Protein 5ERM (pdb70)

Nearest PDB structures (foldseek):
  5erm-assembly1_A  TM=1.003E+00  e=1.563E-47  Diaporthe amygdali
  5er8-assembly1_A  TM=1.000E+00  e=2.643E-43  Diaporthe amygdali
  5erm-assembly2_B  TM=9.893E-01  e=1.003E-43  Diaporthe amygdali
  5er8-assembly2_B  TM=9.940E-01  e=2.226E-42  Diaporthe amygdali
  7vta-assembly1_A  TM=9.398E-01  e=5.104E-20  Talaromyces verruculosus

B-factor: mean 59.42, std 21.44, range [20.0, 201.39]

CATH classification: 1.10.600.10

Radius of gyration: 28.77 Å; Cα contacts (8 Å, |Δi|>4): 865; chains: 2; bounding box: 66×87×67 Å

Solvent-accessible surface area: 29487 Å² total; per-residue (Å²): 178,65,94,16,6,107,72,23,92,87,97,70,32,182,27,90,30,3,5,104,72,16,73,0,31,55,4,96,9,35,51,9,0,5,9,4,0,2,127,0,4,62,21,25,83,149,91,72,19,133,18,63,66,39,99,0,0,0,1,33,81,4,2,28,0,0,0,1,8,6,31,1,42,2,72,26,0,40,15,5,0,28,6,4,0,37,34,33,11,98,55,64,89,110,82,100,155,94,219,83,32,44,104,22,71,115,89,4,64,84,62,12,62,90,4,0,125,87,3,45,147,15,28,23,145,70,102,123,75,54,112,117,141,107,32,68,84,20,73,129,2,32,77,77,26,31,102,66,50,3,13,36,29,16,21,0,2,4,10,1,0,33,22,11,96,21,50,126,138,3,59,137,70,1,68,125,25,1,36,28,0,11,20,0,12,2,5,0,22,1,6,29,0,14,56,70,36,96,77,33,10,99,156,111,64,100,113,24,18,46,0,0,0,25,0,0,43,73,76,95,171,42,89,57,113,18,0,36,133,45,0,79,125,34,0,62,74,32,4,49,87,0,43,123,33,14,116,83,21,112,129,59,133,90,16,20,114,24,0,49,92,2,2,41,19,4,23,20,7,0,0,0,9,0,3,3,1,38,47,0,0,13,26,43,89,135,44,74,29,52,137,39,2,31,55,8,25,152,100,13,54,166,81,66,21,5,94,74,25,110,86,101,72,31,181,30,89,23,3,4,116,72,18,80,1,25,56,5,86,8,32,49,12,0,8,7,3,0,2,128,2,5,68,20,42,74,143,58,19,28,124,15,30,67,10,41,0,0,0,2,42,87,5,2,27,0,0,0,2,5,7,31,0,39,2,70,25,0,42,7,1,0,28,6,6,0,34,32,30,9,72,57,21,85,89,67,108,10,55,7,86,93,192,135,168,179,49,44,96,92,196,70,25,56,112,28,62,107,99,0,54,80,58,13,68,84,4,0,121,62,1,55,132,14,29,35,137,60,85,113,61,46,91,45,195,158,41,112,34,66,75,13,81,126,1,29,80,49,24,28,60,59,47,2,8,38,29,10,27,0,2,2,4,0,0,34,20,13,94,18,45,120,148,5,71,95,77,2,102,111,24,3,26,28,0,14,22,0,10,4,4,0,21,0,8,30,1,16,56,31,30,92,67,9,8,97,150,85,65,99,108,16,18,57,0,0,0,23,2,1,45,64,73,93,158,37,86,56,114,22,0,33,115,51,0,65,135,40,0,73,76,45,4,52,94,0,44,120,36,18,96,60,10,121,124,54,168,85,19,31,116,32,0,64,91,0,3,59,13,1,26,20,6,0,0,0,10,0,1,4,1,44,42,0,1,12,27,35,113,129,35,78,13,49,162,53,3,32,92,11,30,152,145,15,45

InterPro domains:
  IPR000092 Polyprenyl synthetase-like [PF00348] (420-652)
  IPR008949 Isoprenoid synthase domain superfamily [G3DSA:1.10.600.10] (2-344)
  IPR008949 Isoprenoid synthase domain superfamily [G3DSA:1.10.600.10] (413-719)
  IPR008949 Isoprenoid synthase domain superfamily [SSF48576] (10-374)
  IPR008949 Isoprenoid synthase domain superfamily [SSF48576] (415-717)
  IPR033749 Polyprenyl synthetase, conserved site [PS00444] (597-609)
  IPR033749 Polyprenyl synthetase, conserved site [PS00723] (471-485)

Structure (mmCIF, N/CA/C/O backbone):
data_5ERM
#
_entry.id   5ERM
#
_cell.length_a   143.295
_cell.length_b   143.295
_cell.length_c   118.261
_cell.angle_alpha   90.00
_cell.angle_beta   90.00
_cell.angle_gamma   120.00
#
_symmetry.space_group_name_H-M   'P 32 2 1'
#
loop_
_entity.id
_entity.type
_entity.pdbx_description
1 polymer 'Fusicoccadiene synthase'
2 non-polymer PAMIDRONATE
3 non-polymer 'CHLORIDE ION'
4 non-polymer 'MAGNESIUM ION'
5 water water
#
loop_
_atom_site.group_PDB
_atom_site.id
_atom_site.type_symbol
_atom_site.label_atom_id
_atom_site.label_alt_id
_atom_site.label_comp_id
_atom_site.label_asym_id
_atom_site.label_entity_id
_atom_site.label_seq_id
_atom_site.pdbx_PDB_ins_code
_atom_site.Cartn_x
_atom_site.Cartn_y
_atom_site.Cartn_z
_atom_site.occupancy
_atom_site.B_iso_or_equiv
_atom_site.auth_seq_id
_atom_site.auth_comp_id
_atom_site.auth_asym_id
_atom_site.auth_atom_id
_atom_site.pdbx_PDB_model_num
ATOM 1 N N . GLU A 1 21 ? -61.003 -6.391 -20.227 1.00 62.74 2 GLU A N 1
ATOM 2 C CA . GLU A 1 21 ? -59.770 -5.666 -19.948 1.00 64.04 2 GLU A CA 1
ATOM 3 C C . GLU A 1 21 ? -59.641 -5.365 -18.458 1.00 64.34 2 GLU A C 1
ATOM 4 O O . GLU A 1 21 ? -58.618 -5.661 -17.841 1.00 58.04 2 GLU A O 1
ATOM 10 N N . PHE A 1 22 ? -60.685 -4.773 -17.887 1.00 63.48 3 PHE A N 1
ATOM 11 C CA . PHE A 1 22 ? -60.718 -4.489 -16.457 1.00 56.96 3 PHE A CA 1
ATOM 12 C C . PHE A 1 22 ? -61.636 -5.477 -15.745 1.00 60.35 3 PHE A C 1
ATOM 13 O O . PHE A 1 22 ? -62.833 -5.530 -16.021 1.00 52.99 3 PHE A O 1
ATOM 21 N N . LYS A 1 23 ? -61.074 -6.258 -14.827 1.00 53.45 4 LYS A N 1
ATOM 22 C CA . LYS A 1 23 ? -61.842 -7.288 -14.137 1.00 57.27 4 LYS A CA 1
ATOM 23 C C . LYS A 1 23 ? -61.576 -7.311 -12.635 1.00 59.39 4 LYS A C 1
ATOM 24 O O . LYS A 1 23 ? -61.954 -8.259 -11.947 1.00 56.82 4 LYS A O 1
ATOM 30 N N . TYR A 1 24 ? -60.931 -6.265 -12.130 1.00 56.86 5 TYR A N 1
ATOM 31 C CA . TYR A 1 24 ? -60.568 -6.206 -10.719 1.00 50.57 5 TYR A CA 1
ATOM 32 C C . TYR A 1 24 ? -60.983 -4.892 -10.061 1.00 50.88 5 TYR A C 1
ATOM 33 O O . TYR A 1 24 ? -60.749 -4.690 -8.869 1.00 48.75 5 TYR A O 1
ATOM 42 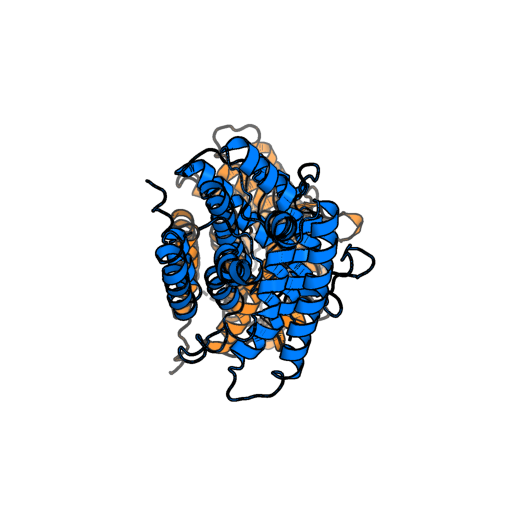N N . SER A 1 25 ? -61.598 -4.001 -10.832 1.00 50.74 6 SER A N 1
ATOM 43 C CA . SER A 1 25 ? -61.979 -2.695 -10.305 1.00 45.05 6 SER A CA 1
ATOM 44 C C . SER A 1 25 ? -63.235 -2.130 -10.960 1.00 56.13 6 SER A C 1
ATOM 45 O O . SER A 1 25 ? -63.712 -2.645 -11.972 1.00 66.42 6 SER A O 1
ATOM 48 N N . GLU A 1 26 ? -63.761 -1.063 -10.368 1.00 52.00 7 GLU A N 1
ATOM 49 C CA . GLU A 1 26 ? -64.932 -0.375 -10.896 1.00 49.20 7 GLU A CA 1
ATOM 50 C C . GLU A 1 26 ? -64.641 1.109 -11.075 1.00 52.33 7 GLU A C 1
ATOM 51 O O . GLU A 1 26 ? -63.758 1.660 -10.417 1.00 46.14 7 GLU A O 1
ATOM 57 N N . VAL A 1 27 ? -65.386 1.754 -11.966 1.00 48.65 8 VAL A N 1
ATOM 58 C CA . VAL A 1 27 ? -65.248 3.188 -12.181 1.00 46.07 8 VAL A CA 1
ATOM 59 C C . VAL A 1 27 ? -65.987 3.962 -11.095 1.00 56.44 8 VAL A C 1
ATOM 60 O O . VAL A 1 27 ? -67.160 3.703 -10.825 1.00 60.71 8 VAL A O 1
ATOM 64 N N . VAL A 1 28 ? -65.295 4.907 -10.467 1.00 54.93 9 VAL A N 1
ATOM 65 C CA . VAL A 1 28 ? -65.907 5.735 -9.434 1.00 52.30 9 VAL A CA 1
ATOM 66 C C . VAL A 1 28 ? -66.670 6.894 -10.071 1.00 54.58 9 VAL A C 1
ATOM 67 O O . VAL A 1 28 ? -66.170 7.548 -10.985 1.00 56.44 9 VAL A O 1
ATOM 71 N N . GLU A 1 29 ? -67.884 7.134 -9.583 1.00 50.72 10 GLU A N 1
ATOM 72 C CA . GLU A 1 29 ? -68.758 8.174 -10.122 1.00 56.20 10 GLU A CA 1
ATOM 73 C C . GLU A 1 29 ? -68.169 9.573 -9.941 1.00 56.98 10 GLU A C 1
ATOM 74 O O . GLU A 1 29 ? -67.894 9.996 -8.817 1.00 66.93 10 GLU A O 1
ATOM 80 N N . PRO A 1 30 ? -67.970 10.291 -11.061 1.00 53.56 11 PRO A N 1
ATOM 81 C CA . PRO A 1 30 ? -67.400 11.643 -11.118 1.00 53.35 11 PRO A CA 1
ATOM 82 C C . PRO A 1 30 ? -68.077 12.669 -10.206 1.00 54.48 11 PRO A C 1
ATOM 83 O O . PRO A 1 30 ? -67.443 13.660 -9.843 1.00 61.25 11 PRO A O 1
ATOM 87 N N . SER A 1 31 ? -69.335 12.442 -9.843 1.00 49.81 12 SER A N 1
ATOM 88 C CA . SER A 1 31 ? -70.057 13.398 -9.008 1.00 52.80 12 SER A CA 1
ATOM 89 C C . SER A 1 31 ? -69.865 13.119 -7.519 1.00 51.35 12 SER A C 1
ATOM 90 O O . SER A 1 31 ? -70.528 13.728 -6.678 1.00 61.31 12 SER A O 1
ATOM 93 N N . THR A 1 32 ? -68.956 12.203 -7.194 1.00 52.97 13 THR A N 1
ATOM 94 C CA . THR A 1 32 ? -68.721 11.828 -5.803 1.00 47.85 13 THR A CA 1
ATOM 95 C C . THR A 1 32 ? -67.331 12.225 -5.312 1.00 51.34 13 THR A C 1
ATOM 96 O O . THR A 1 32 ? -67.045 12.146 -4.118 1.00 53.23 13 THR A O 1
ATOM 100 N N . TYR A 1 33 ? -66.465 12.645 -6.230 1.00 53.49 14 TYR A N 1
ATOM 101 C CA . TYR A 1 33 ? -65.104 13.022 -5.861 1.00 54.74 14 TYR A CA 1
ATOM 102 C C . TYR A 1 33 ? -64.664 14.339 -6.486 1.00 53.91 14 TYR A C 1
ATOM 103 O O . TYR A 1 33 ? -65.242 14.800 -7.469 1.00 53.84 14 TYR A O 1
ATOM 112 N N . TYR A 1 34 ? -63.631 14.939 -5.903 1.00 54.55 15 TYR A N 1
ATOM 113 C CA . TYR A 1 34 ? -63.047 16.162 -6.438 1.00 40.75 15 TYR A CA 1
ATOM 114 C C . TYR A 1 34 ? -61.825 15.851 -7.296 1.00 42.37 15 TYR A C 1
ATOM 115 O O . TYR A 1 34 ? -61.001 15.009 -6.939 1.00 44.03 15 TYR A O 1
ATOM 124 N N . THR A 1 35 ? -61.721 16.533 -8.431 1.00 51.42 16 THR A N 1
ATOM 125 C CA . THR A 1 35 ? -60.600 16.352 -9.346 1.00 42.52 16 THR A CA 1
ATOM 126 C C . THR A 1 35 ? -59.772 17.634 -9.420 1.00 44.11 16 THR A C 1
ATOM 127 O O . THR A 1 35 ? -58.551 17.594 -9.598 1.00 47.69 16 THR A O 1
ATOM 131 N N . GLU A 1 36 ? -60.453 18.767 -9.254 1.00 42.59 17 GLU A N 1
ATOM 132 C CA . GLU A 1 36 ? -59.858 20.095 -9.405 1.00 40.69 17 GLU A CA 1
ATOM 133 C C . GLU A 1 36 ? -59.326 20.301 -10.823 1.00 40.38 17 GLU A C 1
ATOM 134 O O . GLU A 1 36 ? -58.483 21.168 -11.061 1.00 49.69 17 GLU A O 1
ATOM 140 N N . GLY A 1 37 ? -59.827 19.501 -11.760 1.00 36.08 18 GLY A N 1
ATOM 141 C CA . GLY A 1 37 ? -59.427 19.597 -13.153 1.00 42.49 18 GLY A CA 1
ATOM 142 C C . GLY A 1 37 ? -57.992 19.174 -13.407 1.00 43.25 18 GLY A C 1
ATOM 143 O O . GLY A 1 37 ? -57.364 19.627 -14.365 1.00 52.36 18 GLY A O 1
ATOM 144 N N . LEU A 1 38 ? -57.471 18.295 -12.556 1.00 40.86 19 LEU A N 1
ATOM 145 C CA . LEU A 1 38 ? -56.070 17.891 -12.648 1.00 40.66 19 LEU A CA 1
ATOM 146 C C . LEU A 1 38 ? -55.886 16.466 -13.172 1.00 45.19 19 LEU A C 1
ATOM 147 O O . LEU A 1 38 ? -54.803 15.892 -13.053 1.00 44.77 19 LEU A O 1
ATOM 152 N N . CYS A 1 39 ? -56.944 15.902 -13.746 1.00 52.81 20 CYS A N 1
ATOM 153 C CA . CYS A 1 39 ? -56.847 14.620 -14.441 1.00 46.90 20 CYS A CA 1
ATOM 154 C C . CYS A 1 39 ? -57.989 14.471 -15.445 1.00 50.56 20 CYS A C 1
ATOM 155 O O . CYS A 1 39 ? -58.758 13.511 -15.398 1.00 58.77 20 CYS A O 1
ATOM 158 N N . GLU A 1 40 ? -58.081 15.431 -16.360 1.00 47.50 21 GLU A N 1
ATOM 159 C CA . GLU A 1 40 ? -59.140 15.453 -17.365 1.00 42.90 21 GLU A CA 1
ATOM 160 C C . GLU A 1 40 ? -58.986 14.332 -18.388 1.00 43.70 21 GLU A C 1
ATOM 161 O O . GLU A 1 40 ? -57.907 14.128 -18.944 1.00 51.54 21 GLU A O 1
ATOM 167 N N . GLY A 1 41 ? -60.075 13.611 -18.633 1.00 43.30 22 GLY A N 1
ATOM 168 C CA . GLY A 1 41 ? -60.085 12.554 -19.627 1.00 47.23 22 GLY A CA 1
ATOM 169 C C . GLY A 1 41 ? -59.717 11.191 -19.073 1.00 57.34 22 GLY A C 1
ATOM 170 O O . GLY A 1 41 ? -59.585 10.225 -19.824 1.00 58.18 22 GLY A O 1
ATOM 171 N N . ILE A 1 42 ? -59.552 11.109 -17.757 1.00 49.68 23 ILE A N 1
ATOM 172 C CA . ILE A 1 42 ? -59.182 9.852 -17.114 1.00 42.68 23 ILE A CA 1
ATOM 173 C C . ILE A 1 42 ? -60.214 9.422 -16.078 1.00 50.11 23 ILE A C 1
ATOM 174 O O . ILE A 1 42 ? -60.601 10.204 -15.210 1.00 46.94 23 ILE A O 1
ATOM 179 N N . ASP A 1 43 ? -60.655 8.172 -16.174 1.00 53.33 24 ASP A N 1
ATOM 180 C CA . ASP A 1 43 ? -61.573 7.613 -15.192 1.00 50.88 24 ASP A CA 1
ATOM 181 C C . ASP A 1 43 ? -60.875 7.401 -13.857 1.00 49.24 24 ASP A C 1
ATOM 182 O O . ASP A 1 43 ? -59.678 7.123 -13.808 1.00 49.12 24 ASP A O 1
ATOM 187 N N . VAL A 1 44 ? -61.625 7.543 -12.771 1.00 50.02 25 VAL A N 1
ATOM 188 C C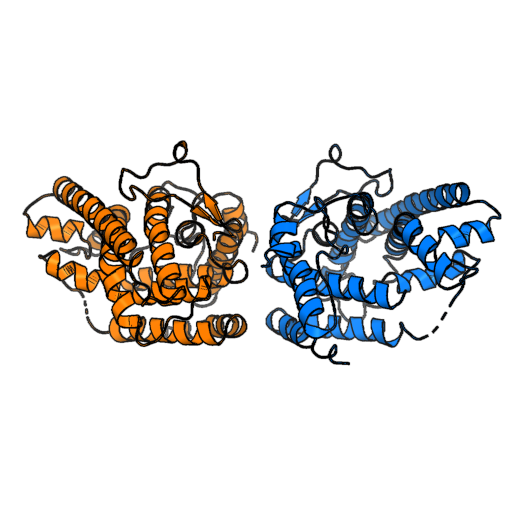A . VAL A 1 44 ? -61.113 7.187 -11.456 1.00 41.44 25 VAL A CA 1
ATOM 189 C C . VAL A 1 44 ? -61.605 5.791 -11.105 1.00 40.32 25 VAL A C 1
ATOM 190 O O . VAL A 1 44 ? -62.796 5.581 -10.875 1.00 49.00 25 VAL A O 1
ATOM 194 N N . ARG A 1 45 ? -60.685 4.834 -11.091 1.00 41.88 26 ARG A N 1
ATOM 195 C CA . ARG A 1 45 ? -61.034 3.450 -10.802 1.00 43.31 26 ARG A CA 1
ATOM 196 C C . ARG A 1 45 ? -60.512 3.019 -9.438 1.00 50.40 26 ARG A C 1
ATOM 197 O O . ARG A 1 45 ? -59.393 3.354 -9.049 1.00 48.66 26 ARG A O 1
ATOM 205 N N . LYS A 1 46 ? -61.343 2.273 -8.718 1.00 50.79 27 LYS A N 1
ATOM 206 C CA . LYS A 1 46 ? -61.019 1.824 -7.371 1.00 43.08 27 LYS A CA 1
ATOM 207 C C . LYS A 1 46 ? -61.044 0.302 -7.293 1.00 52.10 27 LYS A C 1
ATOM 208 O O . LYS A 1 46 ? -61.970 -0.336 -7.797 1.00 50.92 27 LYS A O 1
ATOM 214 N N . SER A 1 47 ? -60.019 -0.271 -6.667 1.00 51.28 28 SER A N 1
ATOM 215 C CA . SER A 1 47 ? -59.907 -1.720 -6.527 1.00 47.30 28 SER A CA 1
ATOM 216 C C . SER A 1 47 ? -61.114 -2.305 -5.802 1.00 49.26 28 SER A C 1
ATOM 217 O O . SER A 1 47 ? -61.609 -1.728 -4.833 1.00 44.60 28 SER A O 1
ATOM 220 N N . LYS A 1 48 ? -61.581 -3.454 -6.277 1.00 54.49 29 LYS A N 1
ATOM 221 C CA . LYS A 1 48 ? -62.761 -4.098 -5.712 1.00 52.98 29 LYS A CA 1
ATOM 222 C C . LYS A 1 48 ? -62.426 -4.807 -4.401 1.00 48.04 29 LYS A C 1
ATOM 223 O O . LYS A 1 48 ? -63.309 -5.338 -3.723 1.00 51.24 29 LYS A O 1
ATOM 229 N N . PHE A 1 49 ? -61.145 -4.802 -4.047 1.00 45.28 30 PHE A N 1
ATOM 230 C CA . PHE A 1 49 ? -60.672 -5.476 -2.844 1.00 39.97 30 PHE A CA 1
ATOM 231 C C . PHE A 1 49 ? -59.843 -4.525 -1.984 1.00 43.77 30 PHE A C 1
ATOM 232 O O . PHE A 1 49 ? -58.752 -4.874 -1.533 1.00 51.68 30 PHE A O 1
ATOM 240 N N . THR A 1 50 ? -60.372 -3.326 -1.750 1.00 43.76 31 THR A N 1
ATOM 241 C CA . THR A 1 50 ? -59.631 -2.271 -1.063 1.00 45.45 31 THR A CA 1
ATOM 242 C C . THR A 1 50 ? -59.296 -2.613 0.391 1.00 40.58 31 THR A C 1
ATOM 243 O O . THR A 1 50 ? -58.415 -1.998 0.992 1.00 43.28 31 THR A O 1
ATOM 247 N N . THR A 1 51 ? -59.995 -3.596 0.951 1.00 41.15 32 THR A N 1
ATOM 248 C CA . THR A 1 51 ? -59.756 -4.004 2.330 1.00 45.55 32 THR A CA 1
ATOM 249 C C . THR A 1 51 ? -58.476 -4.826 2.448 1.00 44.68 32 THR A C 1
ATOM 250 O O . THR A 1 51 ? -57.992 -5.078 3.552 1.00 44.57 32 THR A O 1
ATOM 254 N N . LEU A 1 52 ? -57.931 -5.244 1.310 1.00 47.24 33 LEU A N 1
ATOM 255 C CA . LEU A 1 52 ? -56.681 -5.993 1.300 1.00 35.60 33 LEU A CA 1
ATOM 256 C C . LEU A 1 52 ? -55.486 -5.053 1.430 1.00 42.78 33 LEU A C 1
ATOM 257 O O . LEU A 1 52 ? -54.455 -5.424 1.993 1.00 44.00 33 LEU A O 1
ATOM 262 N N . GLU A 1 53 ? -55.626 -3.837 0.909 1.00 45.56 34 GLU A N 1
ATOM 263 C CA . GLU A 1 53 ? -54.583 -2.829 1.066 1.00 48.68 34 GLU A CA 1
ATOM 264 C C . GLU A 1 53 ? -54.441 -2.443 2.531 1.00 54.14 34 GLU A C 1
ATOM 265 O O . GLU A 1 53 ? -53.333 -2.229 3.020 1.00 55.13 34 GLU A O 1
ATOM 271 N N . ASP A 1 54 ? -55.571 -2.372 3.226 1.00 46.79 35 ASP A N 1
ATOM 272 C CA . ASP A 1 54 ? -55.592 -2.008 4.636 1.00 45.38 35 ASP A CA 1
ATOM 273 C C . ASP A 1 54 ? -54.752 -2.963 5.479 1.00 43.66 35 ASP A C 1
ATOM 274 O O . ASP A 1 54 ? -53.837 -2.536 6.182 1.00 51.17 35 ASP A O 1
ATOM 279 N N . ARG A 1 55 ? -55.062 -4.251 5.396 1.00 39.17 36 ARG A N 1
ATOM 280 C CA . ARG A 1 55 ? -54.373 -5.255 6.195 1.00 44.86 36 ARG A CA 1
ATOM 281 C C . ARG A 1 55 ? -52.889 -5.307 5.855 1.00 40.50 36 ARG A C 1
ATOM 282 O O . ARG A 1 55 ? -52.045 -5.449 6.739 1.00 51.42 36 ARG A O 1
ATOM 290 N N . GLY A 1 56 ? -52.575 -5.191 4.570 1.00 43.12 37 GLY A N 1
ATOM 291 C CA . GLY A 1 56 ? -51.196 -5.216 4.121 1.00 38.93 37 GLY A CA 1
ATOM 292 C C . GLY A 1 56 ? -50.432 -4.005 4.619 1.00 39.36 37 GLY A C 1
ATOM 293 O O . GLY A 1 56 ? -49.254 -4.097 4.967 1.00 45.46 37 GLY A O 1
ATOM 294 N N . ALA A 1 57 ? -51.114 -2.865 4.661 1.00 50.26 38 ALA A N 1
ATOM 295 C CA . ALA A 1 57 ? -50.503 -1.614 5.099 1.00 44.68 38 ALA A CA 1
ATOM 296 C C . ALA A 1 57 ? -50.332 -1.576 6.612 1.00 45.87 38 ALA A C 1
ATOM 297 O O . ALA A 1 57 ? -49.292 -1.159 7.120 1.00 53.63 38 ALA A O 1
ATOM 299 N N . ILE A 1 58 ? -51.363 -2.012 7.327 1.00 44.88 39 ILE A N 1
ATOM 300 C CA . ILE A 1 58 ? -51.363 -1.977 8.783 1.00 33.89 39 ILE A CA 1
ATOM 301 C C . ILE A 1 58 ? -50.354 -2.970 9.365 1.00 40.58 39 ILE A C 1
ATOM 302 O O . ILE A 1 58 ? -49.726 -2.698 10.388 1.00 50.79 39 ILE A O 1
ATOM 307 N N . ARG A 1 59 ? -50.177 -4.111 8.702 1.00 41.78 40 ARG A N 1
ATOM 308 C CA . ARG A 1 59 ? -49.207 -5.099 9.167 1.00 42.65 40 ARG A CA 1
ATOM 309 C C . ARG A 1 59 ? -47.787 -4.552 9.048 1.00 45.57 40 ARG A C 1
ATOM 310 O O . ARG A 1 59 ? -46.887 -4.977 9.772 1.00 52.20 40 ARG A O 1
ATOM 318 N N . ALA A 1 60 ? -47.594 -3.610 8.130 1.00 46.76 41 ALA A N 1
ATOM 319 C CA . ALA A 1 60 ? -46.309 -2.938 7.988 1.00 43.34 41 ALA A CA 1
ATOM 320 C C . ALA A 1 60 ? -46.069 -2.026 9.184 1.00 45.73 41 ALA A C 1
ATOM 321 O O . ALA A 1 60 ? -44.932 -1.839 9.615 1.00 53.65 41 ALA A O 1
ATOM 323 N N . HIS A 1 61 ? -47.151 -1.463 9.716 1.00 43.65 42 HIS A N 1
ATOM 324 C CA . HIS A 1 61 ? -47.078 -0.650 10.924 1.00 46.31 42 HIS A CA 1
ATOM 325 C C . HIS A 1 61 ? -46.649 -1.511 12.107 1.00 48.89 42 HIS A C 1
ATOM 326 O O . HIS A 1 61 ? -45.771 -1.131 12.882 1.00 58.63 42 HIS A O 1
ATOM 333 N N . GLU A 1 62 ? -47.280 -2.676 12.234 1.00 47.32 43 GLU A N 1
ATOM 334 C CA . GLU A 1 62 ? -47.017 -3.585 13.344 1.00 43.88 43 GLU A CA 1
ATOM 335 C C . GLU A 1 62 ? -45.606 -4.157 13.272 1.00 48.67 43 GLU A C 1
ATOM 336 O O . GLU A 1 62 ? -44.919 -4.261 14.287 1.00 61.02 43 GLU A O 1
ATOM 342 N N . ASP A 1 63 ? -45.178 -4.523 12.068 1.00 48.60 44 ASP A N 1
ATOM 343 C CA . ASP A 1 63 ? -43.817 -4.999 11.857 1.00 47.28 44 ASP A CA 1
ATOM 344 C C . ASP A 1 63 ? -42.814 -3.887 12.147 1.00 51.30 44 ASP A C 1
ATOM 345 O O . ASP A 1 63 ? -41.707 -4.145 12.620 1.00 61.63 44 ASP A O 1
ATOM 350 N N . TRP A 1 64 ? -43.209 -2.651 11.859 1.00 51.76 45 TRP A N 1
ATOM 351 C CA . TRP A 1 64 ? -42.385 -1.492 12.175 1.00 44.61 45 TRP A CA 1
ATOM 352 C C . TRP A 1 64 ? -42.339 -1.297 13.685 1.00 54.98 45 TRP A C 1
ATOM 353 O O . TRP A 1 64 ? -41.270 -1.108 14.266 1.00 58.10 45 TRP A O 1
ATOM 364 N N . ASN A 1 65 ? -43.510 -1.366 14.313 1.00 48.77 46 ASN A N 1
ATOM 365 C CA . ASN A 1 65 ? -43.636 -1.182 15.756 1.00 45.44 46 ASN A CA 1
ATOM 366 C C . ASN A 1 65 ? -42.966 -2.298 16.556 1.00 45.58 46 ASN A C 1
ATOM 367 O O . ASN A 1 65 ? -42.575 -2.103 17.707 1.00 56.46 46 ASN A O 1
ATOM 372 N N . LYS A 1 66 ? -42.818 -3.464 15.937 1.00 48.55 47 LYS A N 1
ATOM 373 C CA . LYS A 1 66 ? -42.271 -4.626 16.630 1.00 56.55 47 LYS A CA 1
ATOM 374 C C . LYS A 1 66 ? -40.760 -4.781 16.432 1.00 54.96 47 LYS A C 1
ATOM 375 O O . LYS A 1 66 ? -40.082 -5.382 17.267 1.00 66.67 47 LYS A O 1
ATOM 381 N N . HIS A 1 67 ? -40.228 -4.228 15.346 1.00 47.26 48 HIS A N 1
ATOM 382 C CA . HIS A 1 67 ? -38.850 -4.532 14.970 1.00 53.87 48 HIS A CA 1
ATOM 383 C C . HIS A 1 67 ? -37.890 -3.340 14.878 1.00 57.87 48 HIS A C 1
ATOM 384 O O . HIS A 1 67 ? -36.681 -3.517 15.030 1.00 79.39 48 HIS A O 1
ATOM 391 N N . ILE A 1 68 ? -38.398 -2.139 14.611 1.00 66.15 49 ILE A N 1
ATOM 392 C CA . ILE A 1 68 ? -37.501 -0.990 14.454 1.00 67.43 49 ILE A CA 1
ATOM 393 C C . ILE A 1 68 ? -37.860 0.198 15.357 1.00 60.79 49 ILE A C 1
ATOM 394 O O . ILE A 1 68 ? -36.976 0.956 15.763 1.00 62.20 49 ILE A O 1
ATOM 399 N N . GLY A 1 69 ? -39.139 0.358 15.685 1.00 56.25 50 GLY A N 1
ATOM 400 C CA . GLY A 1 69 ? -39.555 1.477 16.514 1.00 50.27 50 GLY A CA 1
ATOM 401 C C . GLY A 1 69 ? -41.039 1.780 16.450 1.00 51.98 50 GLY A C 1
ATOM 402 O O . GLY A 1 69 ? -41.734 1.277 15.572 1.00 62.22 50 GLY A O 1
ATOM 403 N N . PRO A 1 70 ? -41.525 2.626 17.376 1.00 47.14 51 PRO A N 1
ATOM 404 C CA . PRO A 1 70 ? -42.944 2.955 17.568 1.00 44.68 51 PRO A CA 1
ATOM 405 C C . PRO A 1 70 ? -43.686 3.288 16.276 1.00 56.70 51 PRO A C 1
ATOM 406 O O . PRO A 1 70 ? -43.229 4.126 15.498 1.00 64.31 51 PRO A O 1
ATOM 410 N N . CYS A 1 71 ? -44.823 2.632 16.062 1.00 54.46 52 CYS A N 1
ATOM 411 C CA . CYS A 1 71 ? -45.639 2.873 14.878 1.00 51.08 52 CYS A CA 1
ATOM 412 C C . CYS A 1 71 ? -47.086 2.452 15.111 1.00 60.79 52 CYS A C 1
ATOM 413 O O . CYS A 1 71 ? -47.418 1.268 15.048 1.00 65.96 52 CYS A O 1
ATOM 416 N N . ARG A 1 72 ? -47.942 3.432 15.381 1.00 54.25 53 ARG A N 1
ATOM 417 C CA . ARG A 1 72 ? -49.353 3.176 15.605 1.00 47.42 53 ARG A CA 1
ATOM 418 C C . ARG A 1 72 ? -50.226 4.186 14.887 1.00 54.86 53 ARG A C 1
ATOM 419 O O . ARG A 1 72 ? -50.096 5.391 15.109 1.00 59.59 53 ARG A O 1
ATOM 420 N N . GLU A 1 73 ? -51.111 3.687 14.027 1.00 50.49 54 GLU A N 1
ATOM 421 C CA . GLU A 1 73 ? -52.013 4.524 13.238 1.00 53.81 54 GLU A CA 1
ATOM 422 C C . GLU A 1 73 ? -51.233 5.539 12.407 1.00 52.65 54 GLU A C 1
ATOM 423 O O . GLU A 1 73 ? -51.428 6.749 12.531 1.00 52.75 54 GLU A O 1
ATOM 429 N N . TYR A 1 74 ? -50.348 5.025 11.560 1.00 51.72 55 TYR A N 1
ATOM 430 C CA . TYR A 1 74 ? -49.482 5.850 10.726 1.00 52.19 55 TYR A CA 1
ATOM 431 C C . TYR A 1 74 ? -50.197 6.327 9.464 1.00 53.53 55 TYR A C 1
ATOM 432 O O . TYR A 1 74 ? -50.880 5.551 8.794 1.00 51.24 55 TYR A O 1
ATOM 441 N N . ARG A 1 75 ? -50.036 7.609 9.148 1.00 54.82 56 ARG A N 1
ATOM 442 C CA . ARG A 1 75 ? -50.675 8.204 7.979 1.00 50.31 56 ARG A CA 1
ATOM 443 C C . ARG A 1 75 ? -49.777 8.102 6.748 1.00 48.47 56 ARG A C 1
ATOM 444 O O . ARG A 1 75 ? -48.867 8.910 6.564 1.00 48.20 56 ARG A O 1
ATOM 452 N N . GLY A 1 76 ? -50.041 7.107 5.907 1.00 43.64 57 GLY A N 1
ATOM 453 C CA . GLY A 1 76 ? -49.251 6.898 4.708 1.00 32.58 57 GLY A CA 1
ATOM 454 C C . GLY A 1 76 ? -50.093 6.663 3.469 1.00 38.83 57 GLY A C 1
ATOM 455 O O . GLY A 1 76 ? -50.746 7.577 2.966 1.00 47.95 57 GLY A O 1
ATOM 456 N N . THR A 1 77 ? -50.080 5.427 2.980 1.00 39.70 58 THR A N 1
ATOM 457 C CA . THR A 1 77 ? -50.793 5.064 1.758 1.00 46.04 58 THR A CA 1
ATOM 458 C C . THR A 1 77 ? -52.302 4.972 1.965 1.00 42.79 58 THR A C 1
ATOM 459 O O . THR A 1 77 ? -53.070 4.973 1.003 1.00 52.42 58 THR A O 1
ATOM 463 N N . LEU A 1 78 ? -52.720 4.895 3.224 1.00 40.90 59 LEU A N 1
ATOM 464 C CA . LEU A 1 78 ? -54.116 4.630 3.549 1.00 36.43 59 LEU A CA 1
ATOM 465 C C . LEU A 1 78 ? -54.982 5.887 3.580 1.00 36.27 59 LEU A C 1
ATOM 466 O O . LEU A 1 78 ? -54.546 6.949 4.021 1.00 39.89 59 LEU A O 1
ATOM 471 N N . GLY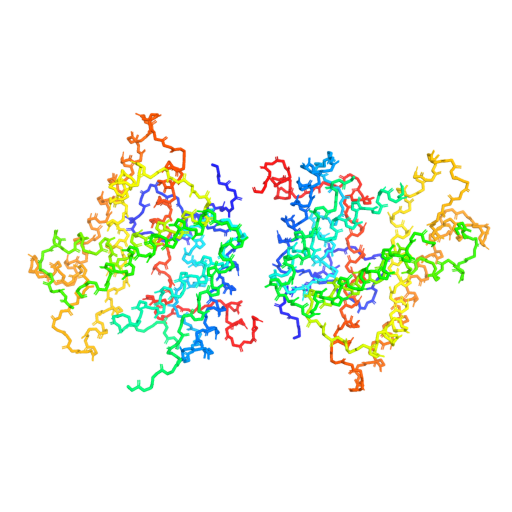 A 1 79 ? -56.213 5.744 3.100 1.00 39.25 60 GLY A N 1
ATOM 472 C CA . GLY A 1 79 ? -57.208 6.797 3.165 1.00 36.31 60 GLY A CA 1
ATOM 473 C C . GLY A 1 79 ? -58.536 6.197 3.585 1.00 39.95 60 GLY A C 1
ATOM 474 O O . GLY A 1 79 ? -58.743 4.993 3.435 1.00 50.66 60 GLY A O 1
ATOM 475 N N . PRO A 1 80 ? -59.444 7.028 4.120 1.00 38.48 61 PRO A N 1
ATOM 476 C CA . PRO A 1 80 ? -60.739 6.525 4.593 1.00 35.75 61 PRO A CA 1
ATOM 477 C C . PRO A 1 80 ? -61.615 6.026 3.451 1.00 41.46 61 PRO A C 1
ATOM 478 O O . PRO A 1 80 ? -62.412 5.108 3.634 1.00 44.69 61 PRO A O 1
ATOM 482 N N . ARG A 1 81 ? -61.454 6.625 2.278 1.00 49.52 62 ARG A N 1
ATOM 483 C CA . ARG A 1 81 ? -62.275 6.278 1.130 1.00 45.64 62 ARG A CA 1
ATOM 484 C C . ARG A 1 81 ? -61.408 5.836 -0.042 1.00 44.85 62 ARG A C 1
ATOM 485 O O . ARG A 1 81 ? -61.673 4.809 -0.669 1.00 43.87 62 ARG A O 1
ATOM 493 N N . PHE A 1 82 ? -60.369 6.611 -0.331 1.00 46.27 63 PHE A N 1
ATOM 494 C CA . PHE A 1 82 ? -59.433 6.255 -1.389 1.00 40.71 63 PHE A CA 1
ATOM 495 C C . PHE A 1 82 ? -58.027 6.020 -0.851 1.00 42.67 63 PHE A C 1
ATOM 496 O O . PHE A 1 82 ? -57.292 6.969 -0.575 1.00 48.13 63 PHE A O 1
ATOM 504 N N . SER A 1 83 ? -57.660 4.753 -0.697 1.00 40.47 64 SER A N 1
ATOM 505 C CA . SER A 1 83 ? -56.280 4.393 -0.400 1.00 42.36 64 SER A CA 1
ATOM 506 C C . SER A 1 83 ? -55.483 4.440 -1.699 1.00 40.29 64 SER A C 1
ATOM 507 O O . SER A 1 83 ? -56.038 4.204 -2.771 1.00 41.31 64 SER A O 1
ATOM 510 N N . PHE A 1 84 ? -54.191 4.745 -1.600 1.00 42.87 65 PHE A N 1
ATOM 511 C CA . PHE A 1 84 ? -53.364 5.021 -2.775 1.00 42.39 65 PHE A CA 1
ATOM 512 C C . PHE A 1 84 ? -53.374 3.888 -3.802 1.00 43.83 65 PHE A C 1
ATOM 513 O O . PHE A 1 84 ? -53.786 4.087 -4.942 1.00 46.41 65 PHE A O 1
ATOM 521 N N . ILE A 1 85 ? -52.934 2.704 -3.393 1.00 47.94 66 ILE A N 1
ATOM 522 C CA . ILE A 1 85 ? -52.807 1.576 -4.312 1.00 37.75 66 ILE A CA 1
ATOM 523 C C . ILE A 1 85 ? -54.153 1.095 -4.850 1.00 39.63 66 ILE A C 1
ATOM 524 O O . ILE A 1 85 ? -54.271 0.750 -6.028 1.00 49.19 66 ILE A O 1
ATOM 529 N N . SER A 1 86 ? -55.171 1.092 -3.994 1.00 42.40 67 SER A N 1
ATOM 530 C CA . SER A 1 86 ? -56.505 0.654 -4.402 1.00 42.74 67 SER A CA 1
ATOM 531 C C . SER A 1 86 ? -57.095 1.554 -5.486 1.00 46.64 67 SER A C 1
ATOM 532 O O . SER A 1 86 ? -58.036 1.168 -6.177 1.00 51.02 67 SER A O 1
ATOM 535 N N . VAL A 1 87 ? -56.583 2.776 -5.529 1.00 45.14 68 VAL A N 1
ATOM 536 C CA A VAL A 1 87 ? -57.061 3.716 -6.594 0.50 41.32 68 VAL A CA 1
ATOM 537 C CA B VAL A 1 87 ? -56.905 3.770 -6.545 0.50 41.28 68 VAL A CA 1
ATOM 538 C C . VAL A 1 87 ? -55.981 4.223 -7.758 1.00 42.10 68 VAL A C 1
ATOM 539 O O . VAL A 1 87 ? -56.159 4.733 -8.925 1.00 51.89 68 VAL A O 1
ATOM 546 N N . ALA A 1 88 ? -54.751 3.861 -7.384 1.00 44.87 69 ALA A N 1
ATOM 547 C CA . ALA A 1 88 ? -53.700 4.156 -8.356 1.00 40.03 69 ALA A CA 1
ATOM 548 C C . ALA A 1 88 ? -53.347 2.902 -9.147 1.00 48.39 69 ALA A C 1
ATOM 549 O O . ALA A 1 88 ? -52.998 2.975 -10.327 1.00 59.73 69 ALA A O 1
ATOM 551 N N . VAL A 1 89 ? -53.433 1.753 -8.483 1.00 49.61 70 VAL A N 1
ATOM 552 C CA . VAL A 1 89 ? -53.285 0.463 -9.148 1.00 40.36 70 VAL A CA 1
ATOM 553 C C . VAL A 1 89 ? -54.540 -0.373 -8.904 1.00 41.29 70 VAL A C 1
ATOM 554 O O . VAL A 1 89 ? -54.504 -1.356 -8.160 1.00 51.44 70 VAL A O 1
ATOM 558 N N . PRO A 1 90 ? -55.661 0.019 -9.533 1.00 37.71 71 PRO A N 1
ATOM 559 C CA . PRO A 1 90 ? -56.957 -0.610 -9.260 1.00 42.85 71 PRO A CA 1
ATOM 560 C C . PRO A 1 90 ? -57.095 -2.001 -9.874 1.00 47.50 71 PRO A C 1
ATOM 561 O O . PRO A 1 90 ? -57.893 -2.806 -9.392 1.00 52.37 71 PRO A O 1
ATOM 565 N N . GLU A 1 91 ? -56.333 -2.273 -10.928 1.00 55.20 72 GLU A N 1
ATOM 566 C CA . GLU A 1 91 ? -56.389 -3.570 -11.590 1.00 52.78 72 GLU A CA 1
ATOM 567 C C . GLU A 1 91 ? -55.277 -4.492 -11.107 1.00 50.65 72 GLU A C 1
ATOM 568 O O . GLU A 1 91 ? -54.848 -5.393 -11.828 1.00 59.69 72 GLU A O 1
ATOM 574 N N . CYS A 1 92 ? -54.812 -4.260 -9.885 1.00 49.12 73 CYS A N 1
ATOM 575 C CA . CYS A 1 92 ? -53.809 -5.119 -9.273 1.00 54.14 73 CYS A CA 1
ATOM 576 C C . CYS A 1 92 ? -54.391 -6.500 -8.998 1.00 49.65 73 CYS A C 1
ATOM 577 O O . CYS A 1 92 ? -55.539 -6.622 -8.566 1.00 54.34 73 CYS A O 1
ATOM 580 N N . ILE A 1 93 ? -53.599 -7.535 -9.264 1.00 55.98 74 ILE A N 1
ATOM 581 C CA . ILE A 1 93 ? -54.010 -8.907 -8.990 1.00 51.69 74 ILE A CA 1
ATOM 582 C C . ILE A 1 93 ? -54.298 -9.078 -7.499 1.00 47.71 74 ILE A C 1
ATOM 583 O O . ILE A 1 93 ? -53.408 -8.889 -6.669 1.00 61.75 74 ILE A O 1
ATOM 588 N N . PRO A 1 94 ? -55.553 -9.429 -7.164 1.00 38.46 75 PRO A N 1
ATOM 589 C CA . PRO A 1 94 ? -56.095 -9.515 -5.799 1.00 38.27 75 PRO A CA 1
ATOM 590 C C . PRO A 1 94 ? -55.188 -10.234 -4.804 1.00 41.64 75 PRO A C 1
ATOM 591 O O . PRO A 1 94 ? -55.069 -9.797 -3.659 1.00 57.02 75 PRO A O 1
ATOM 595 N N . GLU A 1 95 ? -54.560 -11.321 -5.239 1.00 45.20 76 GLU A N 1
ATOM 596 C CA . GLU A 1 95 ? -53.701 -12.109 -4.362 1.00 46.56 76 GLU A CA 1
ATOM 597 C C . GLU A 1 95 ? -52.385 -11.393 -4.083 1.00 44.91 76 GLU A C 1
ATOM 598 O O . GLU A 1 95 ? -51.664 -11.742 -3.148 1.00 51.40 76 GLU A O 1
ATOM 604 N N . ARG A 1 96 ? -52.078 -10.391 -4.900 1.00 49.46 77 ARG A N 1
ATOM 605 C CA . ARG A 1 96 ? -50.843 -9.634 -4.749 1.00 50.17 77 ARG A CA 1
ATOM 606 C C . ARG A 1 96 ? -51.106 -8.266 -4.129 1.00 47.12 77 ARG A C 1
ATOM 607 O O . ARG A 1 96 ? -50.176 -7.508 -3.869 1.00 41.37 77 ARG A O 1
ATOM 615 N N . LEU A 1 97 ? -52.376 -7.959 -3.887 1.00 47.31 78 LEU A N 1
ATOM 616 C CA . LEU A 1 97 ? -52.765 -6.628 -3.429 1.00 40.85 78 LEU A CA 1
ATOM 617 C C . LEU A 1 97 ? -52.250 -6.314 -2.024 1.00 49.30 78 LEU A C 1
ATOM 618 O O . LEU A 1 97 ? -51.869 -5.178 -1.737 1.00 56.64 78 LEU A O 1
ATOM 623 N N . GLU A 1 98 ? -52.233 -7.320 -1.155 1.00 47.05 79 GLU A N 1
ATOM 624 C CA . GLU A 1 98 ? -51.771 -7.132 0.219 1.00 45.66 79 GLU A CA 1
ATOM 625 C C . GLU A 1 98 ? -50.273 -6.837 0.302 1.00 47.74 79 GLU A C 1
ATOM 626 O O . GLU A 1 98 ? -49.851 -5.935 1.026 1.00 51.00 79 GLU A O 1
ATOM 632 N N . VAL A 1 99 ? -49.475 -7.600 -0.440 1.00 47.64 80 VAL A N 1
ATOM 633 C CA . VAL A 1 99 ? -48.021 -7.498 -0.347 1.00 47.62 80 VAL A CA 1
ATOM 634 C C . VAL A 1 99 ? -47.497 -6.210 -0.989 1.00 45.63 80 VAL A C 1
ATOM 635 O O . VAL A 1 99 ? -46.444 -5.700 -0.603 1.00 57.50 80 VAL A O 1
ATOM 639 N N . ILE A 1 100 ? -48.236 -5.678 -1.959 1.00 40.75 81 ILE A N 1
ATOM 640 C CA . ILE A 1 100 ? -47.845 -4.432 -2.607 1.00 44.32 81 ILE A CA 1
ATOM 641 C C . ILE A 1 100 ? -48.089 -3.264 -1.656 1.00 42.99 81 ILE A C 1
ATOM 642 O O . ILE A 1 100 ? -47.306 -2.314 -1.603 1.00 51.39 81 ILE A O 1
ATOM 647 N N . SER A 1 101 ? -49.173 -3.354 -0.894 1.00 40.58 82 SER A N 1
ATOM 648 C CA . SER A 1 101 ? -49.513 -2.331 0.087 1.00 39.44 82 SER A CA 1
ATOM 649 C C . SER A 1 101 ? -48.552 -2.378 1.264 1.00 39.10 82 SER A C 1
ATOM 650 O O . SER A 1 101 ? -48.286 -1.363 1.908 1.00 48.14 82 SER A O 1
ATOM 653 N N . TYR A 1 102 ? -48.034 -3.570 1.532 1.00 47.98 83 TYR A N 1
ATOM 654 C CA . TYR A 1 102 ? -47.047 -3.760 2.581 1.00 39.37 83 TYR A CA 1
ATOM 655 C C . TYR A 1 102 ? -45.750 -3.046 2.213 1.00 42.14 83 TYR A C 1
ATOM 656 O O . TYR A 1 102 ? -45.114 -2.415 3.058 1.00 49.82 83 TYR A O 1
ATOM 665 N N . ALA A 1 103 ? -45.370 -3.135 0.941 1.00 47.46 84 ALA A N 1
ATOM 666 C CA . ALA A 1 103 ? -44.146 -2.500 0.459 1.00 48.95 84 ALA A CA 1
ATOM 667 C C . ALA A 1 103 ? -44.308 -0.989 0.328 1.00 54.52 84 ALA A C 1
ATOM 668 O O . ALA A 1 103 ? -43.372 -0.232 0.586 1.00 57.52 84 ALA A O 1
ATOM 670 N N . ASN A 1 104 ? -45.501 -0.557 -0.070 1.00 49.42 85 ASN A N 1
ATOM 671 C CA . ASN A 1 104 ? -45.773 0.859 -0.288 1.00 45.39 85 ASN A CA 1
ATOM 672 C C . ASN A 1 104 ? -45.710 1.667 1.005 1.00 43.57 85 ASN A C 1
ATOM 673 O O . ASN A 1 104 ? -45.307 2.831 0.999 1.00 50.56 85 ASN A O 1
ATOM 678 N N . GLU A 1 105 ? -46.115 1.048 2.110 1.00 41.69 86 GLU A N 1
ATOM 679 C CA . GLU A 1 105 ? -46.032 1.695 3.414 1.00 43.02 86 GLU A CA 1
ATOM 680 C C . GLU A 1 105 ? -44.585 1.849 3.851 1.00 51.97 86 GLU A C 1
ATOM 681 O O . GLU A 1 105 ? -44.182 2.912 4.322 1.00 66.27 86 GLU A O 1
ATOM 687 N N . PHE A 1 106 ? -43.807 0.782 3.690 1.00 43.76 87 PHE A N 1
ATOM 688 C CA . PHE A 1 106 ? -42.384 0.818 4.008 1.00 51.65 87 PHE A CA 1
ATOM 689 C C . PHE A 1 106 ? -41.669 1.859 3.154 1.00 46.32 87 PHE A C 1
ATOM 690 O O . PHE A 1 106 ? -40.658 2.426 3.568 1.00 58.87 87 PHE A O 1
ATOM 698 N N . ALA A 1 107 ? -42.201 2.104 1.961 1.00 47.83 88 ALA A N 1
ATOM 699 C CA . ALA A 1 107 ? -41.691 3.165 1.102 1.00 52.62 88 ALA A CA 1
ATOM 700 C C . ALA A 1 107 ? -42.030 4.523 1.703 1.00 54.35 88 ALA A C 1
ATOM 701 O O . ALA A 1 107 ? -41.177 5.406 1.789 1.00 60.63 88 ALA A O 1
ATOM 703 N N . PHE A 1 108 ? -43.283 4.678 2.120 1.00 46.71 89 PHE A N 1
ATOM 704 C CA . PHE A 1 108 ? -43.725 5.893 2.794 1.00 45.02 89 PHE A CA 1
ATOM 705 C C . PHE A 1 108 ? -43.018 6.057 4.134 1.00 54.47 89 PHE A C 1
ATOM 706 O O . PHE A 1 108 ? -42.692 7.171 4.546 1.00 60.40 89 PHE A O 1
ATOM 714 N N . LEU A 1 109 ? -42.775 4.935 4.806 1.00 56.50 90 LEU A N 1
ATOM 715 C CA . LEU A 1 109 ? -42.115 4.940 6.107 1.00 50.37 90 LEU A CA 1
ATOM 716 C C . LEU A 1 109 ? -40.629 5.270 5.998 1.00 53.87 90 LEU A C 1
ATOM 717 O O . LEU A 1 109 ? -39.981 5.563 7.002 1.00 73.28 90 LEU A O 1
ATOM 722 N N . HIS A 1 110 ? -40.093 5.224 4.782 1.00 51.55 91 HIS A N 1
ATOM 723 C CA . HIS A 1 110 ? -38.669 5.472 4.573 1.00 63.01 91 HIS A CA 1
ATOM 724 C C . HIS A 1 110 ? -38.412 6.876 4.027 1.00 68.02 91 HIS A C 1
ATOM 725 O O . HIS A 1 110 ? -37.375 7.477 4.306 1.00 75.43 91 HIS A O 1
ATOM 732 N N . ASP A 1 111 ? -39.359 7.397 3.251 1.00 60.88 92 ASP A N 1
ATOM 733 C CA . ASP A 1 111 ? -39.249 8.749 2.711 1.00 57.89 92 ASP A CA 1
ATOM 734 C C . ASP A 1 111 ? -39.239 9.780 3.835 1.00 65.42 92 ASP A C 1
ATOM 735 O O . ASP A 1 111 ? -38.595 10.824 3.731 1.00 77.70 92 ASP A O 1
ATOM 740 N N . ASP A 1 112 ? -39.953 9.474 4.912 1.00 56.98 93 ASP A N 1
ATOM 741 C CA . ASP A 1 112 ? -39.996 10.346 6.078 1.00 58.55 93 ASP A CA 1
ATOM 742 C C . ASP A 1 112 ? -38.672 10.302 6.838 1.00 73.38 93 ASP A C 1
ATOM 743 O O . ASP A 1 112 ? -38.291 11.271 7.493 1.00 83.22 93 ASP A O 1
ATOM 748 N N . VAL A 1 113 ? -37.976 9.172 6.750 1.00 69.35 94 VAL A N 1
ATOM 749 C CA . VAL A 1 113 ? -36.658 9.037 7.364 1.00 73.64 94 VAL A CA 1
ATOM 750 C C . VAL A 1 113 ? -35.639 9.828 6.554 1.00 76.55 94 VAL A C 1
ATOM 751 O O . VAL A 1 113 ? -34.712 10.425 7.103 1.00 73.38 94 VAL A O 1
ATOM 755 N N . THR A 1 114 ? -35.828 9.830 5.239 1.00 72.01 95 THR A N 1
ATOM 756 C CA . THR A 1 114 ? -34.990 10.608 4.337 1.00 68.57 95 THR A CA 1
ATOM 757 C C . THR A 1 114 ? -35.136 12.101 4.623 1.00 84.31 95 THR A C 1
ATOM 758 O O . THR A 1 114 ? -34.157 12.846 4.600 1.00 95.32 95 THR A O 1
ATOM 762 N N . ASP A 1 115 ? -36.363 12.528 4.906 1.00 73.41 96 ASP A N 1
ATOM 763 C CA . ASP A 1 115 ? -36.646 13.938 5.162 1.00 78.65 96 ASP A CA 1
ATOM 764 C C . ASP A 1 115 ? -36.685 14.251 6.657 1.00 79.72 96 ASP A C 1
ATOM 765 O O . ASP A 1 115 ? -36.037 13.582 7.461 1.00 74.39 96 ASP A O 1
ATOM 770 N N . GLY A 1 154 ? -28.312 -2.272 12.682 1.00 90.43 135 GLY A N 1
ATOM 771 C CA . GLY A 1 154 ? -29.641 -2.073 12.135 1.00 108.62 135 GLY A CA 1
ATOM 772 C C . GLY A 1 154 ? -30.361 -3.381 11.875 1.00 107.99 135 GLY A C 1
ATOM 773 O O . GLY A 1 154 ? -30.049 -4.093 10.920 1.00 91.04 135 GLY A O 1
ATOM 774 N N . LYS A 1 155 ? -31.334 -3.695 12.724 1.00 116.69 136 LYS A N 1
ATOM 775 C CA . LYS A 1 155 ? -32.111 -4.920 12.578 1.00 118.94 136 LYS A CA 1
ATOM 776 C C . LYS A 1 155 ? -33.275 -4.715 11.613 1.00 117.71 136 LYS A C 1
ATOM 777 O O . LYS A 1 155 ? -34.320 -5.353 11.738 1.00 113.94 136 LYS A O 1
ATOM 783 N N . LYS A 1 156 ? -33.085 -3.816 10.653 1.00 111.74 137 LYS A N 1
ATOM 784 C CA . LYS A 1 156 ? -34.084 -3.555 9.627 1.00 97.27 137 LYS A CA 1
ATOM 785 C C . LYS A 1 156 ? -33.769 -4.340 8.359 1.00 113.19 137 LYS A C 1
ATOM 786 O O . LYS A 1 156 ? -34.524 -4.298 7.388 1.00 116.78 137 LYS A O 1
ATOM 792 N N . ARG A 1 157 ? -32.649 -5.055 8.374 1.00 129.52 138 ARG A N 1
ATOM 793 C CA . ARG A 1 157 ? -32.275 -5.912 7.255 1.00 131.88 138 ARG A CA 1
ATOM 794 C C . ARG A 1 157 ? -33.086 -7.201 7.268 1.00 125.05 138 ARG A C 1
ATOM 795 O O . ARG A 1 157 ? -32.961 -8.034 6.371 1.00 117.16 138 ARG A O 1
ATOM 803 N N . ILE A 1 158 ? -33.917 -7.359 8.293 1.00 121.09 139 ILE A N 1
ATOM 804 C CA . ILE A 1 158 ? -34.776 -8.528 8.410 1.00 121.94 139 ILE A CA 1
ATOM 805 C C . ILE A 1 158 ? -36.073 -8.303 7.634 1.00 113.24 139 ILE A C 1
ATOM 806 O O . ILE A 1 158 ? -37.156 -8.677 8.082 1.00 108.10 139 ILE A O 1
ATOM 811 N N . GLN A 1 159 ? -35.954 -7.675 6.470 1.00 108.31 140 GLN A N 1
ATOM 812 C CA . GLN A 1 159 ? -37.097 -7.491 5.588 1.00 94.19 140 GLN A CA 1
ATOM 813 C C . GLN A 1 159 ? -36.941 -8.379 4.361 1.00 87.17 140 GLN A C 1
ATOM 814 O O . GLN A 1 159 ? -37.538 -8.126 3.314 1.00 71.59 140 GLN A O 1
ATOM 820 N N . SER A 1 160 ? -36.129 -9.422 4.503 1.00 90.18 141 SER A N 1
ATOM 821 C CA . SER A 1 160 ? -35.979 -10.428 3.461 1.00 80.74 141 SER A CA 1
ATOM 822 C C . SER A 1 160 ? -37.214 -11.319 3.435 1.00 76.87 141 SER A C 1
ATOM 823 O O . SER A 1 160 ? -37.454 -12.042 2.468 1.00 81.29 141 SER A O 1
ATOM 826 N N . GLN A 1 161 ? -37.993 -11.256 4.511 1.00 73.04 142 GLN A N 1
ATOM 827 C CA . GLN A 1 161 ? -39.269 -11.955 4.586 1.00 74.03 142 GLN A CA 1
ATOM 828 C C . GLN A 1 161 ? -40.239 -11.396 3.548 1.00 71.96 142 GLN A C 1
ATOM 829 O O . GLN A 1 161 ? -41.100 -12.114 3.038 1.00 71.90 142 GLN A O 1
ATOM 835 N N . LEU A 1 162 ? -40.093 -10.110 3.243 1.00 68.27 143 LEU A N 1
ATOM 836 C CA . LEU A 1 162 ? -40.880 -9.472 2.194 1.00 73.64 143 LEU A CA 1
ATOM 837 C C . LEU A 1 162 ? -40.498 -10.025 0.829 1.00 69.71 143 LEU A C 1
ATOM 838 O O . LEU A 1 162 ? -41.361 -10.393 0.031 1.00 67.05 143 LEU A O 1
ATOM 843 N N . PHE A 1 163 ? -39.195 -10.079 0.571 1.00 72.17 144 PHE A N 1
ATOM 844 C CA . PHE A 1 163 ? -38.681 -10.561 -0.703 1.00 66.30 144 PHE A CA 1
ATOM 845 C C . PHE A 1 163 ? -39.016 -12.036 -0.911 1.00 65.86 144 PHE A C 1
ATOM 846 O O . PHE A 1 163 ? -39.571 -12.411 -1.944 1.00 62.00 144 PHE A O 1
ATOM 854 N N . LEU A 1 164 ? -38.689 -12.860 0.081 1.00 68.64 145 LEU A N 1
ATOM 855 C CA . LEU A 1 164 ? -38.925 -14.302 0.014 1.00 71.26 145 LEU A CA 1
ATOM 856 C C . LEU A 1 164 ? -40.405 -14.636 -0.176 1.00 72.41 145 LEU A C 1
ATOM 857 O O . LEU A 1 164 ? -40.750 -15.697 -0.698 1.00 84.02 145 LEU A O 1
ATOM 862 N N . GLU A 1 165 ? -41.270 -13.723 0.254 1.00 72.26 146 GLU A N 1
ATOM 863 C CA . GLU A 1 165 ? -42.709 -13.876 0.081 1.00 70.71 146 GLU A CA 1
ATOM 864 C C . GLU A 1 165 ? -43.093 -13.720 -1.389 1.00 60.57 146 GLU A C 1
ATOM 865 O O . GLU A 1 165 ? -44.046 -14.342 -1.863 1.00 65.96 146 GLU A O 1
ATOM 871 N N . MET A 1 166 ? -42.341 -12.890 -2.106 1.00 64.53 147 MET A N 1
ATOM 872 C CA . MET A 1 166 ? -42.640 -12.593 -3.504 1.00 67.18 147 MET A CA 1
ATOM 873 C C . MET A 1 166 ? -42.170 -13.695 -4.452 1.00 73.31 147 MET A C 1
ATOM 874 O O . MET A 1 166 ? -42.664 -13.802 -5.576 1.00 70.64 147 MET A O 1
ATOM 879 N N . LEU A 1 167 ? -41.219 -14.512 -4.008 1.00 70.02 148 LEU A N 1
ATOM 880 C CA . LEU A 1 167 ? -40.762 -15.638 -4.818 1.00 70.57 148 LEU A CA 1
ATOM 881 C C . LEU A 1 167 ? -41.778 -16.776 -4.753 1.00 79.54 148 LEU A C 1
ATOM 882 O O . LEU A 1 167 ? -41.841 -17.623 -5.645 1.00 90.88 148 LEU A O 1
ATOM 887 N N . ALA A 1 168 ? -42.577 -16.778 -3.689 1.00 68.41 149 ALA A N 1
ATOM 888 C CA . ALA A 1 168 ? -43.638 -17.764 -3.511 1.00 66.81 149 ALA A CA 1
ATOM 889 C C . ALA A 1 168 ? -44.794 -17.481 -4.463 1.00 74.01 149 ALA A C 1
ATOM 890 O O . ALA A 1 168 ? -45.594 -18.366 -4.770 1.00 80.90 149 ALA A O 1
ATOM 892 N N . ILE A 1 169 ? -44.872 -16.237 -4.928 1.00 73.63 150 ILE A N 1
ATOM 893 C CA . ILE A 1 169 ? -45.923 -15.822 -5.848 1.00 82.11 150 ILE A CA 1
ATOM 894 C C . ILE A 1 169 ? -45.414 -15.891 -7.285 1.00 83.69 150 ILE A C 1
ATOM 895 O O . ILE A 1 169 ? -45.903 -16.682 -8.095 1.00 89.57 150 ILE A O 1
ATOM 900 N N . ASP A 1 170 ? -44.427 -15.059 -7.596 1.00 79.57 151 ASP A N 1
ATOM 901 C CA . ASP A 1 170 ? -43.860 -15.005 -8.941 1.00 78.24 151 ASP A CA 1
ATOM 902 C C . ASP A 1 170 ? -42.356 -14.763 -8.888 1.00 73.35 151 ASP A C 1
ATOM 903 O O . ASP A 1 170 ? -41.915 -13.674 -8.524 1.00 68.38 151 ASP A O 1
ATOM 908 N N . PRO A 1 171 ? -41.572 -15.788 -9.243 1.00 70.66 152 PRO A N 1
ATOM 909 C CA . PRO A 1 171 ? -40.106 -15.735 -9.238 1.00 71.81 152 PRO A CA 1
ATOM 910 C C . PRO A 1 171 ? -39.533 -14.702 -10.209 1.00 72.56 152 PRO A C 1
ATOM 911 O O . PRO A 1 171 ? -38.797 -13.811 -9.783 1.00 68.28 152 PRO A O 1
ATOM 915 N N . GLU A 1 172 ? -39.874 -14.821 -11.490 1.00 70.37 153 GLU A N 1
ATOM 916 C CA . GLU A 1 172 ? -39.291 -13.965 -12.519 1.00 83.66 153 GLU A CA 1
ATOM 917 C C . GLU A 1 172 ? -39.699 -12.498 -12.381 1.00 83.33 153 GLU A C 1
ATOM 918 O O . GLU A 1 172 ? -38.887 -11.603 -12.616 1.00 92.86 153 GLU A O 1
ATOM 924 N N . CYS A 1 173 ? -40.948 -12.249 -12.004 1.00 75.24 154 CYS A N 1
ATOM 925 C CA . CYS A 1 173 ? -41.429 -10.879 -11.848 1.00 72.63 154 CYS A CA 1
ATOM 926 C C . CYS A 1 173 ? -40.788 -10.187 -10.650 1.00 75.37 154 CYS A C 1
ATOM 927 O O . CYS A 1 173 ? -40.505 -8.989 -10.692 1.00 77.38 154 CYS A O 1
ATOM 930 N N . ALA A 1 174 ? -40.562 -10.945 -9.582 1.00 72.91 155 ALA A N 1
ATOM 931 C CA . ALA A 1 174 ? -39.971 -10.391 -8.371 1.00 69.48 155 ALA A CA 1
ATOM 932 C C . ALA A 1 174 ? -38.474 -10.157 -8.540 1.00 76.64 155 ALA A C 1
ATOM 933 O O . ALA A 1 174 ? -37.941 -9.152 -8.072 1.00 83.38 155 ALA A O 1
ATOM 935 N N . LYS A 1 175 ? -37.805 -11.085 -9.217 1.00 72.12 156 LYS A N 1
ATOM 936 C CA . LYS A 1 175 ? -36.358 -11.018 -9.392 1.00 76.52 156 LYS A CA 1
ATOM 937 C C . LYS A 1 175 ? -35.942 -9.766 -10.161 1.00 74.86 156 LYS A C 1
ATOM 938 O O . LYS A 1 175 ? -34.888 -9.187 -9.896 1.00 76.74 156 LYS A O 1
ATOM 944 N N . THR A 1 176 ? -36.775 -9.350 -11.110 1.00 73.09 157 THR A N 1
ATOM 945 C CA . THR A 1 176 ? -36.517 -8.131 -11.870 1.00 77.86 157 THR A CA 1
ATOM 946 C C . THR A 1 176 ? -36.859 -6.903 -11.036 1.00 73.49 157 THR A C 1
ATOM 947 O O . THR A 1 176 ? -36.151 -5.896 -11.074 1.00 77.15 157 THR A O 1
ATOM 951 N N . THR A 1 177 ? -37.948 -7.001 -10.280 1.00 76.76 158 THR A N 1
ATOM 952 C CA . THR A 1 177 ? -38.407 -5.910 -9.427 1.00 72.45 158 THR A CA 1
ATOM 953 C C . THR A 1 177 ? -37.396 -5.592 -8.329 1.00 67.35 158 THR A C 1
ATOM 954 O O . THR A 1 177 ? -37.079 -4.427 -8.084 1.00 73.71 158 THR A O 1
ATOM 958 N N . MET A 1 178 ? -36.891 -6.634 -7.673 1.00 68.58 159 MET A N 1
ATOM 959 C CA . MET A 1 178 ? -35.870 -6.468 -6.643 1.00 65.30 159 MET A CA 1
ATOM 960 C C . MET A 1 178 ? -34.614 -5.836 -7.233 1.00 75.99 159 MET A C 1
ATOM 961 O O . MET A 1 178 ? -33.942 -5.037 -6.582 1.00 75.56 159 MET A O 1
ATOM 966 N N . LYS A 1 179 ? -34.306 -6.197 -8.474 1.00 80.95 160 LYS A N 1
ATOM 967 C CA . LYS A 1 179 ? -33.159 -5.630 -9.170 1.00 88.70 160 LYS A CA 1
ATOM 968 C C . LYS A 1 179 ? -33.506 -4.245 -9.707 1.00 80.98 160 LYS A C 1
ATOM 969 O O . LYS A 1 179 ? -32.624 -3.420 -9.946 1.00 77.26 160 LYS A O 1
ATOM 975 N N . SER A 1 180 ? -34.799 -3.996 -9.892 1.00 77.11 161 SER A N 1
ATOM 976 C CA . SER A 1 180 ? -35.273 -2.676 -10.291 1.00 71.19 161 SER A CA 1
ATOM 977 C C . SER A 1 180 ? -35.191 -1.712 -9.114 1.00 72.54 161 SER A C 1
ATOM 978 O O . SER A 1 180 ? -35.083 -0.499 -9.296 1.00 75.79 161 SER A O 1
ATOM 981 N N . TRP A 1 181 ? -35.246 -2.262 -7.905 1.00 75.94 162 TRP A N 1
ATOM 982 C CA . TRP A 1 181 ? -35.132 -1.461 -6.694 1.00 73.43 162 TRP A CA 1
ATOM 983 C C . TRP A 1 181 ? -33.673 -1.312 -6.282 1.00 85.80 162 TRP A C 1
ATOM 984 O O . TRP A 1 181 ? -33.337 -0.473 -5.446 1.00 100.37 162 TRP A O 1
ATOM 995 N N . ALA A 1 182 ? -32.808 -2.130 -6.874 1.00 94.05 163 ALA A N 1
ATOM 996 C CA . ALA A 1 182 ? -31.373 -2.007 -6.655 1.00 112.08 163 ALA A CA 1
ATOM 997 C C . ALA A 1 182 ? -30.885 -0.678 -7.219 1.00 121.56 163 ALA A C 1
ATOM 998 O O . ALA A 1 182 ? -30.276 0.121 -6.512 1.00 130.32 163 ALA A O 1
ATOM 1000 N N . ARG A 1 183 ? -31.177 -0.446 -8.495 1.00 110.32 164 ARG A N 1
ATOM 1001 C CA . ARG A 1 183 ? -30.844 0.811 -9.159 1.00 110.87 164 ARG A CA 1
ATOM 1002 C C . ARG A 1 183 ? -31.493 2.004 -8.460 1.00 119.55 164 ARG A C 1
ATOM 1003 O O . ARG A 1 183 ? -31.000 3.129 -8.541 1.00 126.99 164 ARG A O 1
ATOM 1011 N N . PHE A 1 184 ? -32.603 1.749 -7.773 1.00 114.68 165 PHE A N 1
ATOM 1012 C CA . PHE A 1 184 ? -33.322 2.799 -7.062 1.00 111.95 165 PHE A CA 1
ATOM 1013 C C . PHE A 1 184 ? -32.597 3.205 -5.781 1.00 114.38 165 PHE A C 1
ATOM 1014 O O . PHE A 1 184 ? -32.252 4.372 -5.594 1.00 121.55 165 PHE A O 1
ATOM 1022 N N . VAL A 1 185 ? -32.362 2.231 -4.908 1.00 114.23 166 VAL A N 1
ATOM 1023 C CA . VAL A 1 185 ? -31.738 2.480 -3.613 1.00 123.57 166 VAL A CA 1
ATOM 1024 C C . VAL A 1 185 ? -30.271 2.892 -3.744 1.00 130.05 166 VAL A C 1
ATOM 1025 O O . VAL A 1 185 ? -29.810 3.808 -3.060 1.00 123.26 166 VAL A O 1
ATOM 1029 N N . GLU A 1 186 ? -29.545 2.220 -4.631 1.00 139.76 167 GLU A N 1
ATOM 1030 C CA . GLU A 1 186 ? -28.102 2.418 -4.753 1.00 149.75 167 GLU A CA 1
ATOM 1031 C C . GLU A 1 186 ? -27.722 3.749 -5.407 1.00 144.24 167 GLU A C 1
ATOM 1032 O O . GLU A 1 186 ? -26.680 4.322 -5.090 1.00 146.94 167 GLU A O 1
ATOM 1038 N N . VAL A 1 187 ? -28.561 4.238 -6.315 1.00 132.10 168 VAL A N 1
ATOM 1039 C CA . VAL A 1 187 ? -28.278 5.493 -7.007 1.00 130.69 168 VAL A CA 1
ATOM 1040 C C . VAL A 1 187 ? -29.203 6.600 -6.497 1.00 125.16 168 VAL A C 1
ATOM 1041 O O . VAL A 1 187 ? -29.393 7.628 -7.149 1.00 122.23 168 VAL A O 1
ATOM 1045 N N . GLY A 1 188 ? -29.774 6.384 -5.318 1.00 125.63 169 GLY A N 1
ATOM 1046 C CA . GLY A 1 188 ? -30.641 7.373 -4.704 1.00 120.97 169 GLY A CA 1
ATOM 1047 C C . GLY A 1 188 ? -29.893 8.258 -3.726 1.00 121.04 169 GLY A C 1
ATOM 1048 O O . GLY A 1 188 ? -30.125 9.466 -3.662 1.00 120.20 169 GLY A O 1
ATOM 1049 N N . SER A 1 189 ? -28.988 7.652 -2.963 1.00 128.07 170 SER A N 1
ATOM 1050 C CA . SER A 1 189 ? -28.220 8.376 -1.957 1.00 134.78 170 SER A CA 1
ATOM 1051 C C . SER A 1 189 ? -27.205 9.323 -2.592 1.00 134.66 170 SER A C 1
ATOM 1052 O O . SER A 1 189 ? -26.861 10.354 -2.014 1.00 129.09 170 SER A O 1
ATOM 1055 N N . SER A 1 190 ? -26.730 8.969 -3.781 1.00 129.95 171 SER A N 1
ATOM 1056 C CA . SER A 1 190 ? -25.741 9.781 -4.484 1.00 118.92 171 SER A CA 1
ATOM 1057 C C . SER A 1 190 ? -26.328 11.116 -4.929 1.00 116.25 171 SER A C 1
ATOM 1058 O O . SER A 1 190 ? -27.373 11.162 -5.579 1.00 102.39 171 SER A O 1
ATOM 1061 N N . THR A 1 195 ? -28.676 19.197 -5.274 1.00 86.72 176 THR A N 1
ATOM 1062 C CA . THR A 1 195 ? -29.727 19.645 -4.369 1.00 89.63 176 THR A CA 1
ATOM 1063 C C . THR A 1 195 ? -30.019 21.129 -4.556 1.00 82.09 176 THR A C 1
ATOM 1064 O O . THR A 1 195 ? -29.287 21.833 -5.251 1.00 89.75 176 THR A O 1
ATOM 1068 N N . ARG A 1 196 ? -31.093 21.599 -3.930 1.00 71.75 177 ARG A N 1
ATOM 1069 C CA . ARG A 1 196 ? -31.482 23.009 -4.020 1.00 71.99 177 ARG A CA 1
ATOM 1070 C C . ARG A 1 196 ? -31.579 23.491 -5.468 1.00 76.32 177 ARG A C 1
ATOM 1071 O O . ARG A 1 196 ? -30.588 23.919 -6.060 1.00 74.07 177 ARG A O 1
ATOM 1079 N N . PHE A 1 197 ? -32.780 23.424 -6.030 1.00 75.02 178 PHE A N 1
ATOM 1080 C CA . PHE A 1 197 ? -32.994 23.784 -7.427 1.00 65.91 178 PHE A CA 1
ATOM 1081 C C . PHE A 1 197 ? -33.770 25.091 -7.553 1.00 73.09 178 PHE A C 1
ATOM 1082 O O . PHE A 1 197 ? -34.801 25.271 -6.910 1.00 80.28 178 PHE A O 1
ATOM 1090 N N . VAL A 1 198 ? -33.266 26.001 -8.379 1.00 73.67 179 VAL A N 1
ATOM 1091 C CA . VAL A 1 198 ? -33.917 27.289 -8.580 1.00 65.88 179 VAL A CA 1
ATOM 1092 C C . VAL A 1 198 ? -34.468 27.412 -9.996 1.00 71.92 179 VAL A C 1
ATOM 1093 O O . VAL A 1 198 ? -35.112 28.404 -10.338 1.00 71.74 179 VAL A O 1
ATOM 1097 N N . GLU A 1 199 ? -34.210 26.398 -10.814 1.00 66.99 180 GLU A N 1
ATOM 1098 C CA . GLU A 1 199 ? -34.720 26.360 -12.178 1.00 74.74 180 GLU A CA 1
ATOM 1099 C C . GLU A 1 199 ? -35.527 25.086 -12.397 1.00 73.02 180 GLU A C 1
ATOM 1100 O O . GLU A 1 199 ? -35.073 23.991 -12.063 1.00 77.05 180 GLU A O 1
ATOM 1106 N N . LEU A 1 200 ? -36.724 25.234 -12.953 1.00 67.75 181 LEU A N 1
ATOM 1107 C CA . LEU A 1 200 ? -37.647 24.112 -13.088 1.00 63.06 181 LEU A CA 1
ATOM 1108 C C . LEU A 1 200 ? -37.164 23.081 -14.105 1.00 64.26 181 LEU A C 1
ATOM 1109 O O . LEU A 1 200 ? -37.413 21.886 -13.951 1.00 63.23 181 LEU A O 1
ATOM 1114 N N . ALA A 1 201 ? -36.474 23.547 -15.141 1.00 66.01 182 ALA A N 1
ATOM 1115 C CA . ALA A 1 201 ? -35.968 22.661 -16.185 1.00 70.12 182 ALA A CA 1
ATOM 1116 C C . ALA A 1 201 ? -34.900 21.718 -15.640 1.00 66.13 182 ALA A C 1
ATOM 1117 O O . ALA A 1 201 ? -34.643 20.659 -16.213 1.00 73.41 182 ALA A O 1
ATOM 1119 N N . LYS A 1 202 ? -34.282 22.110 -14.531 1.00 64.91 183 LYS A N 1
ATOM 1120 C CA . LYS A 1 202 ? -33.253 21.299 -13.894 1.00 82.24 183 LYS A CA 1
ATOM 1121 C C . LYS A 1 202 ? -33.847 20.439 -12.781 1.00 77.17 183 LYS A C 1
ATOM 1122 O O . LYS A 1 202 ? -33.290 19.402 -12.419 1.00 71.17 183 LYS A O 1
ATOM 1128 N N . TYR A 1 203 ? -34.981 20.880 -12.245 1.00 74.98 184 TYR A N 1
ATOM 1129 C CA . TYR A 1 203 ? -35.638 20.187 -11.141 1.00 68.66 184 TYR A CA 1
ATOM 1130 C C . TYR A 1 203 ? -36.407 18.958 -11.615 1.00 62.27 184 TYR A C 1
ATOM 1131 O O . TYR A 1 203 ? -36.497 17.959 -10.902 1.00 63.56 184 TYR A O 1
ATOM 1140 N N . ILE A 1 204 ? -36.959 19.044 -12.822 1.00 57.55 185 ILE A N 1
ATOM 1141 C CA . ILE A 1 204 ? -37.737 17.952 -13.402 1.00 51.91 185 ILE A CA 1
ATOM 1142 C C . ILE A 1 204 ? -36.954 16.632 -13.514 1.00 66.98 185 ILE A C 1
ATOM 1143 O O . ILE A 1 204 ? -37.484 15.582 -13.147 1.00 66.45 185 ILE A O 1
ATOM 1148 N N . PRO A 1 205 ? -35.698 16.668 -14.010 1.00 63.79 186 PRO A N 1
ATOM 1149 C CA . PRO A 1 205 ? -34.963 15.396 -14.037 1.00 61.53 186 PRO A CA 1
ATOM 1150 C C . PRO A 1 205 ? -34.740 14.797 -12.649 1.00 59.43 186 PRO A C 1
ATOM 1151 O O . PRO A 1 205 ? -34.808 13.580 -12.495 1.00 65.27 186 PRO A O 1
ATOM 1155 N N . TYR A 1 206 ? -34.481 15.644 -11.657 1.00 57.97 187 TYR A N 1
ATOM 1156 C CA . TYR A 1 206 ? -34.251 15.178 -10.293 1.00 63.11 187 TYR A CA 1
ATOM 1157 C C . TYR A 1 206 ? -35.523 14.636 -9.647 1.00 67.92 187 TYR A C 1
ATOM 1158 O O . TYR A 1 206 ? -35.529 13.532 -9.103 1.00 71.66 187 TYR A O 1
ATOM 1167 N N . ARG A 1 207 ? -36.591 15.427 -9.702 1.00 69.81 188 ARG A N 1
ATOM 1168 C CA . ARG A 1 207 ? -37.854 15.073 -9.059 1.00 62.22 188 ARG A CA 1
ATOM 1169 C C . ARG A 1 207 ? -38.444 13.795 -9.644 1.00 65.26 188 ARG A C 1
ATOM 1170 O O . ARG A 1 207 ? -39.108 13.030 -8.945 1.00 78.08 188 ARG A O 1
ATOM 1178 N N . ILE A 1 208 ? -38.194 13.575 -10.931 1.00 66.80 189 ILE A N 1
ATOM 1179 C CA . ILE A 1 208 ? -38.619 12.356 -11.608 1.00 65.66 189 ILE A CA 1
ATOM 1180 C C . ILE A 1 208 ? -38.065 11.126 -10.883 1.00 68.90 189 ILE A C 1
ATOM 1181 O O . ILE A 1 208 ? -38.732 10.093 -10.785 1.00 66.51 189 ILE A O 1
ATOM 1186 N N . MET A 1 209 ? -36.856 11.259 -10.344 1.00 74.93 190 MET A N 1
ATOM 1187 C CA . MET A 1 209 ? -36.244 10.193 -9.558 1.00 80.12 190 MET A CA 1
ATOM 1188 C C . MET A 1 209 ? -36.727 10.219 -8.109 1.00 73.65 190 MET A C 1
ATOM 1189 O O . MET A 1 209 ? -37.028 9.179 -7.522 1.00 85.01 190 MET A O 1
ATOM 1194 N N . ASP A 1 210 ? -36.802 11.421 -7.544 1.00 67.39 191 ASP A N 1
ATOM 1195 C CA . ASP A 1 210 ? -37.078 11.604 -6.120 1.00 69.04 191 ASP A CA 1
ATOM 1196 C C . ASP A 1 210 ? -38.474 11.132 -5.713 1.00 74.78 191 ASP A C 1
ATOM 1197 O O . ASP A 1 210 ? -38.718 10.838 -4.543 1.00 85.37 191 ASP A O 1
ATOM 1202 N N . VAL A 1 211 ? -39.388 11.063 -6.675 1.00 70.28 192 VAL A N 1
ATOM 1203 C CA . VAL A 1 211 ? -40.738 10.589 -6.394 1.00 69.69 192 VAL A CA 1
ATOM 1204 C C . VAL A 1 211 ? -40.758 9.059 -6.388 1.00 78.65 192 VAL A C 1
ATOM 1205 O O . VAL A 1 211 ? -41.548 8.439 -5.678 1.00 79.12 192 VAL A O 1
ATOM 1209 N N . GLY A 1 212 ? -39.864 8.457 -7.165 1.00 83.90 193 GLY A N 1
ATOM 1210 C CA . GLY A 1 212 ? -39.726 7.014 -7.199 1.00 74.51 193 GLY A CA 1
ATOM 1211 C C . GLY A 1 212 ? -40.318 6.371 -8.439 1.00 61.00 193 GLY A C 1
ATOM 1212 O O . GLY A 1 212 ? -41.334 5.680 -8.364 1.00 58.69 193 GLY A O 1
ATOM 1213 N N . GLU A 1 213 ? -39.680 6.597 -9.584 1.00 69.56 194 GLU A N 1
ATOM 1214 C CA . GLU A 1 213 ? -40.136 6.000 -10.836 1.00 62.49 194 GLU A CA 1
ATOM 1215 C C . GLU A 1 213 ? -39.717 4.536 -10.934 1.00 72.73 194 GLU A C 1
ATOM 1216 O O . GLU A 1 213 ? -40.508 3.680 -11.334 1.00 71.86 194 GLU A O 1
ATOM 1222 N N . MET A 1 214 ? -38.471 4.255 -10.563 1.00 78.15 195 MET A N 1
ATOM 1223 C CA . MET A 1 214 ? -37.947 2.894 -10.606 1.00 78.35 195 MET A CA 1
ATOM 1224 C C . MET A 1 214 ? -38.666 1.992 -9.609 1.00 71.83 195 MET A C 1
ATOM 1225 O O . MET A 1 214 ? -38.945 0.828 -9.900 1.00 67.84 195 MET A O 1
ATOM 1230 N N . PHE A 1 215 ? -38.958 2.537 -8.432 1.00 74.76 196 PHE A N 1
ATOM 1231 C CA . PHE A 1 215 ? -39.704 1.809 -7.413 1.00 68.72 196 PHE A CA 1
ATOM 1232 C C . PHE A 1 215 ? -41.108 1.483 -7.902 1.00 61.07 196 PHE A C 1
ATOM 1233 O O . PHE A 1 215 ? -41.623 0.390 -7.670 1.00 63.08 196 PHE A O 1
ATOM 1241 N N . TRP A 1 216 ? -41.722 2.444 -8.583 1.00 57.05 197 TRP A N 1
ATOM 1242 C CA . TRP A 1 216 ? -43.088 2.291 -9.065 1.00 53.33 197 TRP A CA 1
ATOM 1243 C C . TRP A 1 216 ? -43.154 1.329 -10.246 1.00 58.31 197 TRP A C 1
ATOM 1244 O O . TRP A 1 216 ? -44.117 0.576 -10.389 1.00 61.39 197 TRP A O 1
ATOM 1255 N N . PHE A 1 217 ? -42.123 1.359 -11.088 1.00 63.25 198 PHE A N 1
ATOM 1256 C CA . PHE A 1 217 ? -42.030 0.451 -12.227 1.00 61.15 198 PHE A CA 1
ATOM 1257 C C . PHE A 1 217 ? -42.027 -1.002 -11.770 1.00 57.12 198 PHE A C 1
ATOM 1258 O O . PHE A 1 217 ? -42.782 -1.825 -12.283 1.00 61.11 198 PHE A O 1
ATOM 1266 N N . GLY A 1 218 ? -41.175 -1.311 -10.799 1.00 60.41 199 GLY A N 1
ATOM 1267 C CA . GLY A 1 218 ? -41.090 -2.657 -10.267 1.00 65.62 199 GLY A CA 1
ATOM 1268 C C . GLY A 1 218 ? -42.324 -3.042 -9.476 1.00 63.73 199 GLY A C 1
ATOM 1269 O O . GLY A 1 218 ? -42.668 -4.220 -9.382 1.00 63.24 199 GLY A O 1
ATOM 1270 N N . LEU A 1 219 ? -43.000 -2.047 -8.912 1.00 58.82 200 LEU A N 1
ATOM 1271 C CA . LEU A 1 219 ? -44.155 -2.300 -8.058 1.00 50.31 200 LEU A CA 1
ATOM 1272 C C . LEU A 1 219 ? -45.403 -2.639 -8.873 1.00 49.30 200 LEU A C 1
ATOM 1273 O O . LEU A 1 219 ? -46.127 -3.582 -8.549 1.00 60.46 200 LEU A O 1
ATOM 1278 N N . VAL A 1 220 ? -45.647 -1.871 -9.931 1.00 50.53 201 VAL A N 1
ATOM 1279 C CA . VAL A 1 220 ? -46.822 -2.071 -10.776 1.00 49.76 201 VAL A CA 1
ATOM 1280 C C . VAL A 1 220 ? -46.706 -3.331 -11.629 1.00 60.83 201 VAL A C 1
ATOM 1281 O O . VAL A 1 220 ? -47.661 -4.102 -11.741 1.00 65.59 201 VAL A O 1
ATOM 1285 N N . THR A 1 221 ? -45.533 -3.536 -12.222 1.00 59.42 202 THR A N 1
ATOM 1286 C CA . THR A 1 221 ? -45.293 -4.691 -13.084 1.00 58.52 202 THR A CA 1
ATOM 1287 C C . THR A 1 221 ? -45.501 -6.010 -12.349 1.00 57.46 202 THR A C 1
ATOM 1288 O O . THR A 1 221 ? -45.912 -7.002 -12.948 1.00 68.88 202 THR A O 1
ATOM 1292 N N . PHE A 1 222 ? -45.216 -6.018 -11.051 1.00 49.59 203 PHE A N 1
ATOM 1293 C CA . PHE A 1 222 ? -45.431 -7.210 -10.242 1.00 58.39 203 PHE A CA 1
ATOM 1294 C C . PHE A 1 222 ? -46.914 -7.372 -9.925 1.00 56.73 203 PHE A C 1
ATOM 1295 O O . PHE A 1 222 ? -47.450 -8.480 -9.960 1.00 64.23 203 PHE A O 1
ATOM 1303 N N . GLY A 1 223 ? -47.574 -6.258 -9.622 1.00 53.50 204 GLY A N 1
ATOM 1304 C CA . GLY A 1 223 ? -48.987 -6.268 -9.294 1.00 47.89 204 GLY A CA 1
ATOM 1305 C C . GLY A 1 223 ? -49.868 -6.546 -10.497 1.00 51.77 204 GLY A C 1
ATOM 1306 O O . GLY A 1 223 ? -51.042 -6.889 -10.353 1.00 60.83 204 GLY A O 1
ATOM 1307 N N . LEU A 1 224 ? -49.301 -6.395 -11.689 1.00 54.80 205 LEU A N 1
ATOM 1308 C CA . LEU A 1 224 ? -50.036 -6.645 -12.925 1.00 51.64 205 LEU A CA 1
ATOM 1309 C C . LEU A 1 224 ? -49.502 -7.880 -13.642 1.00 52.33 205 LEU A C 1
ATOM 1310 O O . LEU A 1 224 ? -50.089 -8.342 -14.622 1.00 59.85 205 LEU A O 1
ATOM 1315 N N . GLY A 1 225 ? -48.388 -8.409 -13.145 1.00 52.75 206 GLY A N 1
ATOM 1316 C CA . GLY A 1 225 ? -47.774 -9.591 -13.723 1.00 56.46 206 GLY A CA 1
ATOM 1317 C C . GLY A 1 225 ? -47.282 -9.356 -15.138 1.00 58.29 206 GLY A C 1
ATOM 1318 O O . GLY A 1 225 ? -47.558 -10.146 -16.041 1.00 69.07 206 GLY A O 1
ATOM 1319 N N . LEU A 1 226 ? -46.549 -8.264 -15.330 1.00 62.76 207 LEU A N 1
ATOM 1320 C CA . LEU A 1 226 ? -46.051 -7.901 -16.651 1.00 61.73 207 LEU A CA 1
ATOM 1321 C C . LEU A 1 226 ? -44.581 -8.269 -16.816 1.00 66.59 207 LEU A C 1
ATOM 1322 O O . LEU A 1 226 ? -43.761 -8.004 -15.938 1.00 62.93 207 LEU A O 1
ATOM 1327 N N . HIS A 1 227 ? -44.256 -8.882 -17.950 1.00 71.46 208 HIS A N 1
ATOM 1328 C CA . HIS A 1 227 ? -42.884 -9.271 -18.246 1.00 63.51 208 HIS A CA 1
ATOM 1329 C C . HIS A 1 227 ? -42.334 -8.488 -19.432 1.00 71.00 208 HIS A C 1
ATOM 1330 O O . HIS A 1 227 ? -42.421 -8.933 -20.577 1.00 81.43 208 HIS A O 1
ATOM 1337 N N . ILE A 1 228 ? -41.774 -7.317 -19.152 1.00 74.93 209 ILE A N 1
ATOM 1338 C CA . ILE A 1 228 ? -41.164 -6.497 -20.189 1.00 79.11 209 ILE A CA 1
ATOM 1339 C C . ILE A 1 228 ? -39.745 -6.973 -20.475 1.00 81.29 209 ILE A C 1
ATOM 1340 O O . ILE A 1 228 ? -38.922 -7.056 -19.563 1.00 85.08 209 ILE A O 1
ATOM 1345 N N . PRO A 1 229 ? -39.457 -7.301 -21.746 1.00 81.56 210 PRO A N 1
ATOM 1346 C CA . PRO A 1 229 ? -38.107 -7.698 -22.160 1.00 86.31 210 PRO A CA 1
ATOM 1347 C C . PRO A 1 229 ? -37.082 -6.619 -21.827 1.00 78.44 210 PRO A C 1
ATOM 1348 O O . PRO A 1 229 ? -37.414 -5.434 -21.825 1.00 72.05 210 PRO A O 1
ATOM 1352 N N . ASP A 1 230 ? -35.848 -7.033 -21.555 1.00 84.29 211 ASP A N 1
ATOM 1353 C CA . ASP A 1 230 ? -34.828 -6.139 -21.012 1.00 81.06 211 ASP A CA 1
ATOM 1354 C C . ASP A 1 230 ? -34.390 -5.024 -21.964 1.00 77.04 211 ASP A C 1
ATOM 1355 O O . ASP A 1 230 ? -33.619 -4.146 -21.576 1.00 80.80 211 ASP A O 1
ATOM 1360 N N . HIS A 1 231 ? -34.879 -5.048 -23.200 1.00 69.17 212 HIS A N 1
ATOM 1361 C CA . HIS A 1 231 ? -34.456 -4.061 -24.190 1.00 71.04 212 HIS A CA 1
ATOM 1362 C C . HIS A 1 231 ? -35.416 -2.875 -24.284 1.00 77.93 212 HIS A C 1
ATOM 1363 O O . HIS A 1 231 ? -35.085 -1.849 -24.878 1.00 80.42 212 HIS A O 1
ATOM 1370 N N . GLU A 1 232 ? -36.611 -3.034 -23.723 1.00 78.70 213 GLU A N 1
ATOM 1371 C CA . GLU A 1 232 ? -37.603 -1.963 -23.705 1.00 64.47 213 GLU A CA 1
ATOM 1372 C C . GLU A 1 232 ? -37.518 -1.115 -22.437 1.00 70.06 213 GLU A C 1
ATOM 1373 O O . GLU A 1 232 ? -38.244 -0.133 -22.288 1.00 61.63 213 GLU A O 1
ATOM 1379 N N . LEU A 1 233 ? -36.632 -1.503 -21.525 1.00 71.82 214 LEU A N 1
ATOM 1380 C CA . LEU A 1 233 ? -36.512 -0.836 -20.233 1.00 80.18 214 LEU A CA 1
ATOM 1381 C C . LEU A 1 233 ? -36.066 0.613 -20.397 1.00 83.65 214 LEU A C 1
ATOM 1382 O O . LEU A 1 233 ? -36.485 1.490 -19.643 1.00 84.21 214 LEU A O 1
ATOM 1387 N N . GLU A 1 234 ? -35.216 0.858 -21.389 1.00 81.78 215 GLU A N 1
ATOM 1388 C CA . GLU A 1 234 ? -34.771 2.213 -21.693 1.00 77.62 215 GLU A CA 1
ATOM 1389 C C . GLU A 1 234 ? -35.833 2.941 -22.512 1.00 79.19 215 GLU A C 1
ATOM 1390 O O . GLU A 1 234 ? -35.933 4.168 -22.475 1.00 72.65 215 GLU A O 1
ATOM 1396 N N . LEU A 1 235 ? -36.585 2.179 -23.305 1.00 77.25 216 LEU A N 1
ATOM 1397 C CA . LEU A 1 235 ? -37.723 2.704 -24.067 1.00 64.61 216 LEU A CA 1
ATOM 1398 C C . LEU A 1 235 ? -38.913 3.187 -23.226 1.00 69.36 216 LEU A C 1
ATOM 1399 O O . LEU A 1 235 ? -39.503 4.229 -23.512 1.00 65.71 216 LEU A O 1
ATOM 1404 N N . CYS A 1 236 ? -39.260 2.420 -22.195 1.00 77.48 217 CYS A N 1
ATOM 1405 C CA . CYS A 1 236 ? -40.428 2.698 -21.361 1.00 71.09 217 CYS A CA 1
ATOM 1406 C C . CYS A 1 236 ? -40.362 4.036 -20.627 1.00 65.68 217 CYS A C 1
ATOM 1407 O O . CYS A 1 236 ? -41.354 4.763 -20.560 1.00 61.77 217 CYS A O 1
ATOM 1410 N N . ARG A 1 237 ? -39.194 4.357 -20.081 1.00 62.52 218 ARG A N 1
ATOM 1411 C CA . ARG A 1 237 ? -39.044 5.534 -19.231 1.00 69.83 218 ARG A CA 1
ATOM 1412 C C . ARG A 1 237 ? -39.092 6.838 -20.024 1.00 71.70 218 ARG A C 1
ATOM 1413 O O . ARG A 1 237 ? -39.265 7.913 -19.452 1.00 76.99 218 ARG A O 1
ATOM 1421 N N . GLU A 1 238 ? -38.940 6.736 -21.339 1.00 74.00 219 GLU A N 1
ATOM 1422 C CA . GLU A 1 238 ? -38.933 7.913 -22.199 1.00 74.77 219 GLU A CA 1
ATOM 1423 C C . GLU A 1 238 ? -40.316 8.165 -22.791 1.00 66.84 219 GLU A C 1
ATOM 1424 O O . GLU A 1 238 ? -40.491 9.045 -23.633 1.00 70.39 219 GLU A O 1
ATOM 1430 N N . LEU A 1 239 ? -41.234 7.236 -22.543 1.00 62.60 220 LEU A N 1
ATOM 1431 C CA A LEU A 1 239 ? -42.667 7.513 -22.812 0.50 61.92 220 LEU A CA 1
ATOM 1432 C CA B LEU A 1 239 ? -42.698 7.211 -22.600 0.50 62.16 220 LEU A CA 1
ATOM 1433 C C . LEU A 1 239 ? -43.807 7.935 -21.724 1.00 65.38 220 LEU A C 1
ATOM 1434 O O . LEU A 1 239 ? -44.918 8.541 -21.904 1.00 69.06 220 LEU A O 1
ATOM 1443 N N . MET A 1 240 ? -43.319 7.781 -20.493 1.00 64.67 221 MET A N 1
ATOM 1444 C CA . MET A 1 240 ? -44.130 8.260 -19.379 1.00 60.03 221 MET A CA 1
ATOM 1445 C C . MET A 1 240 ? -43.546 9.512 -18.736 1.00 55.05 221 MET A C 1
ATOM 1446 O O . MET A 1 240 ? -43.782 9.775 -17.556 1.00 62.28 221 MET A O 1
ATOM 1451 N N . ALA A 1 241 ? -42.780 10.276 -19.510 1.00 60.86 222 ALA A N 1
ATOM 1452 C CA . ALA A 1 241 ? -42.179 11.507 -19.011 1.00 58.23 222 ALA A CA 1
ATOM 1453 C C . ALA A 1 241 ? -43.260 12.481 -18.561 1.00 54.87 222 ALA A C 1
ATOM 1454 O O . ALA A 1 241 ? -43.222 12.996 -17.445 1.00 59.65 222 ALA A O 1
ATOM 1456 N N . ASN A 1 242 ? -44.229 12.716 -19.438 1.00 51.73 223 ASN A N 1
ATOM 1457 C CA . ASN A 1 242 ? -45.336 13.617 -19.147 1.00 49.20 223 ASN A CA 1
ATOM 1458 C C . ASN A 1 242 ? -46.167 13.158 -17.952 1.00 45.72 223 ASN A C 1
ATOM 1459 O O . ASN A 1 242 ? -46.655 13.977 -17.171 1.00 56.43 223 ASN A O 1
ATOM 1464 N N . ALA A 1 243 ? -46.323 11.845 -17.815 1.00 47.62 224 ALA A N 1
ATOM 1465 C CA . ALA A 1 243 ? -47.099 11.278 -16.719 1.00 44.35 224 ALA A CA 1
ATOM 1466 C C . ALA A 1 243 ? -46.368 11.441 -15.393 1.00 49.97 224 ALA A C 1
ATOM 1467 O O . ALA A 1 243 ? -46.979 11.746 -14.368 1.00 50.33 224 ALA A O 1
ATOM 1469 N N . TRP A 1 244 ? -45.055 11.240 -15.418 1.00 49.27 225 TRP A N 1
ATOM 1470 C CA . TRP A 1 244 ? -44.251 11.326 -14.206 1.00 49.10 225 TRP A CA 1
ATOM 1471 C C . TRP A 1 244 ? -44.024 12.769 -13.771 1.00 47.34 225 TRP A C 1
ATOM 1472 O O . TRP A 1 244 ? -43.905 13.053 -12.578 1.00 58.03 225 TRP A O 1
ATOM 1483 N N . ILE A 1 245 ? -43.965 13.674 -14.740 1.00 47.67 226 ILE A N 1
ATOM 1484 C CA . ILE A 1 245 ? -43.885 15.097 -14.443 1.00 49.16 226 ILE A CA 1
ATOM 1485 C C . ILE A 1 245 ? -45.203 15.551 -13.826 1.00 47.69 226 ILE A C 1
ATOM 1486 O O . ILE A 1 245 ? -45.223 16.385 -12.921 1.00 49.46 226 ILE A O 1
ATOM 1491 N N . ALA A 1 246 ? -46.298 14.971 -14.307 1.00 48.15 227 ALA A N 1
ATOM 1492 C CA . ALA A 1 246 ? -47.631 15.299 -13.813 1.00 40.27 227 ALA A CA 1
ATOM 1493 C C . ALA A 1 246 ? -47.782 14.969 -12.331 1.00 44.21 227 ALA A C 1
ATOM 1494 O O . ALA A 1 246 ? -48.124 15.836 -11.529 1.00 53.42 227 ALA A O 1
ATOM 1496 N N . VAL A 1 247 ? -47.521 13.716 -11.972 1.00 43.32 228 VAL A N 1
ATOM 1497 C CA . VAL A 1 247 ? -47.691 13.264 -10.594 1.00 42.09 228 VAL A CA 1
ATOM 1498 C C . VAL A 1 247 ? -46.656 13.882 -9.657 1.00 42.92 228 VAL A C 1
ATOM 1499 O O . VAL A 1 247 ? -46.881 13.974 -8.449 1.00 51.81 228 VAL A O 1
ATOM 1503 N N . GLY A 1 248 ? -45.526 14.305 -10.217 1.00 41.20 229 GLY A N 1
ATOM 1504 C CA . GLY A 1 248 ? -44.478 14.931 -9.431 1.00 38.67 229 GLY A CA 1
ATOM 1505 C C . GLY A 1 248 ? -44.892 16.317 -8.982 1.00 42.40 229 GLY A C 1
ATOM 1506 O O . GLY A 1 248 ? -44.667 16.708 -7.836 1.00 52.28 229 GLY A O 1
ATOM 1507 N N . LEU A 1 249 ? -45.505 17.062 -9.897 1.00 44.43 230 LEU A N 1
ATOM 1508 C CA . LEU A 1 249 ? -45.996 18.400 -9.597 1.00 42.55 230 LEU A CA 1
ATOM 1509 C C . LEU A 1 249 ? -47.238 18.335 -8.713 1.00 42.58 230 LEU A C 1
ATOM 1510 O O . LEU A 1 249 ? -47.450 19.200 -7.860 1.00 56.47 230 LEU A O 1
ATOM 1515 N N . GLN A 1 250 ? -48.058 17.309 -8.931 1.00 46.45 231 GLN A N 1
ATOM 1516 C CA . GLN A 1 250 ? -49.256 17.090 -8.126 1.00 44.25 231 GLN A CA 1
ATOM 1517 C C . GLN A 1 250 ? -48.894 16.910 -6.657 1.00 44.26 231 GLN A C 1
ATOM 1518 O O . GLN A 1 250 ? -49.444 17.584 -5.787 1.00 50.28 231 GLN A O 1
ATOM 1524 N N . ASN A 1 251 ? -47.960 16.004 -6.390 1.00 40.81 232 ASN A N 1
ATOM 1525 C CA . ASN A 1 251 ? -47.510 15.738 -5.029 1.00 45.48 232 ASN A CA 1
ATOM 1526 C C . ASN A 1 251 ? -46.856 16.959 -4.393 1.00 46.87 232 ASN A C 1
ATOM 1527 O O . ASN A 1 251 ? -47.077 17.250 -3.219 1.00 53.36 232 ASN A O 1
ATOM 1532 N N . ASP A 1 252 ? -46.057 17.676 -5.178 1.00 50.60 233 ASP A N 1
ATOM 1533 C CA . ASP A 1 252 ? -45.373 18.871 -4.695 1.00 46.13 233 ASP A CA 1
ATOM 1534 C C . ASP A 1 252 ? -46.350 19.968 -4.277 1.00 48.03 233 ASP A C 1
ATOM 1535 O O . ASP A 1 252 ? -45.997 20.863 -3.514 1.00 54.77 233 ASP A O 1
ATOM 1540 N N . ILE A 1 253 ? -47.577 19.894 -4.783 1.00 43.07 234 ILE A N 1
ATOM 1541 C CA . ILE A 1 253 ? -48.617 20.848 -4.413 1.00 41.34 234 ILE A CA 1
ATOM 1542 C C . ILE A 1 253 ? -49.267 20.473 -3.083 1.00 49.08 234 ILE A C 1
ATOM 1543 O O . ILE A 1 253 ? -49.454 21.324 -2.211 1.00 42.51 234 ILE A O 1
ATOM 1548 N N . TRP A 1 254 ? -49.597 19.195 -2.925 1.00 48.72 235 TRP A N 1
ATOM 1549 C CA . TRP A 1 254 ? -50.350 18.744 -1.760 1.00 45.75 235 TRP A CA 1
ATOM 1550 C C . TRP A 1 254 ? -49.456 18.297 -0.604 1.00 40.18 235 TRP A C 1
ATOM 1551 O O . TRP A 1 254 ? -49.904 18.236 0.542 1.00 49.12 235 TRP A O 1
ATOM 1562 N N . SER A 1 255 ? -48.199 17.984 -0.900 1.00 43.04 236 SER A N 1
ATOM 1563 C CA . SER A 1 255 ? -47.234 17.684 0.153 1.00 41.07 236 SER A CA 1
ATOM 1564 C C . SER A 1 255 ? -46.495 18.954 0.550 1.00 45.15 236 SER A C 1
ATOM 1565 O O . SER A 1 255 ? -45.697 18.951 1.485 1.00 52.57 236 SER A O 1
ATOM 1568 N N . TRP A 1 256 ? -46.771 20.036 -0.174 1.00 51.95 237 TRP A N 1
ATOM 1569 C CA . TRP A 1 256 ? -46.129 21.327 0.071 1.00 43.61 237 TRP A CA 1
ATOM 1570 C C . TRP A 1 256 ? -46.229 21.815 1.521 1.00 46.39 237 TRP A C 1
ATOM 1571 O O . TRP A 1 256 ? -45.219 22.230 2.085 1.00 50.07 237 TRP A O 1
ATOM 1582 N N . PRO A 1 257 ? -47.433 21.774 2.132 1.00 42.29 238 PRO A N 1
ATOM 1583 C CA . PRO A 1 257 ? -47.488 22.257 3.518 1.00 42.29 238 PRO A CA 1
ATOM 1584 C C . PRO A 1 257 ? -46.600 21.467 4.477 1.00 47.71 238 PRO A C 1
ATOM 1585 O O . PRO A 1 257 ? -45.909 22.071 5.293 1.00 48.32 238 PRO A O 1
ATOM 1589 N N . LYS A 1 258 ? -46.606 20.142 4.371 1.00 48.09 239 LYS A N 1
ATOM 1590 C CA . LYS A 1 258 ? -45.827 19.311 5.284 1.00 42.21 239 LYS A CA 1
ATOM 1591 C C . LYS A 1 258 ? -44.333 19.370 4.967 1.00 44.32 239 LYS A C 1
ATOM 1592 O O . LYS A 1 258 ? -43.497 19.141 5.839 1.00 51.28 239 LYS A O 1
ATOM 1598 N N . GLU A 1 259 ? -44.002 19.678 3.716 1.00 50.78 240 GLU A N 1
ATOM 1599 C CA . GLU A 1 259 ? -42.606 19.736 3.291 1.00 42.50 240 GLU A CA 1
ATOM 1600 C C . GLU A 1 259 ? -42.029 21.134 3.497 1.00 48.43 240 GLU A C 1
ATOM 1601 O O . GLU A 1 259 ? -40.825 21.294 3.702 1.00 53.76 240 GLU A O 1
ATOM 1607 N N . ARG A 1 260 ? -42.893 22.142 3.443 1.00 50.68 241 ARG A N 1
ATOM 1608 C CA . ARG A 1 260 ? -42.499 23.509 3.771 1.00 40.70 241 ARG A CA 1
ATOM 1609 C C . ARG A 1 260 ? -42.267 23.633 5.273 1.00 48.82 241 ARG A C 1
ATOM 1610 O O . ARG A 1 260 ? -41.321 24.286 5.713 1.00 56.84 241 ARG A O 1
ATOM 1618 N N . ASP A 1 261 ? -43.137 22.997 6.053 1.00 52.13 242 ASP A N 1
ATOM 1619 C CA . ASP A 1 261 ? -42.984 22.955 7.503 1.00 59.87 242 ASP A CA 1
ATOM 1620 C C . ASP A 1 261 ? -41.732 22.177 7.885 1.00 54.10 242 ASP A C 1
ATOM 1621 O O . ASP A 1 261 ? -41.117 22.438 8.919 1.00 69.64 242 ASP A O 1
ATOM 1626 N N . ALA A 1 262 ? -41.366 21.218 7.041 1.00 64.97 243 ALA A N 1
ATOM 1627 C CA . ALA A 1 262 ? -40.191 20.389 7.275 1.00 63.13 243 ALA A CA 1
ATOM 1628 C C . ALA A 1 262 ? -38.911 21.193 7.092 1.00 67.21 243 ALA A C 1
ATOM 1629 O O . ALA A 1 262 ? -37.977 21.083 7.888 1.00 78.05 243 ALA A O 1
ATOM 1631 N N . ALA A 1 263 ? -38.877 22.000 6.037 1.00 63.91 244 ALA A N 1
ATOM 1632 C CA . ALA A 1 263 ? -37.708 22.815 5.727 1.00 63.91 244 ALA A CA 1
ATOM 1633 C C . ALA A 1 263 ? -37.533 23.945 6.736 1.00 65.41 244 ALA A C 1
ATOM 1634 O O . ALA A 1 263 ? -36.458 24.536 6.841 1.00 78.74 244 ALA A O 1
ATOM 1636 N N . THR A 1 264 ? -38.595 24.239 7.478 1.00 60.94 245 THR A N 1
ATOM 1637 C CA . THR A 1 264 ? -38.568 25.308 8.467 1.00 54.87 245 THR A CA 1
ATOM 1638 C C . THR A 1 264 ? -37.777 24.891 9.706 1.00 69.71 245 THR A C 1
ATOM 1639 O O . THR A 1 264 ? -37.190 25.729 10.392 1.00 71.41 245 THR A O 1
ATOM 1643 N N . LEU A 1 265 ? -37.753 23.590 9.979 1.00 71.88 246 LEU A N 1
ATOM 1644 C CA . LEU A 1 265 ? -37.109 23.074 11.184 1.00 64.01 246 LEU A CA 1
ATOM 1645 C C . LEU A 1 265 ? -35.631 22.751 10.985 1.00 68.80 246 LEU A C 1
ATOM 1646 O O . LEU A 1 265 ? -34.808 23.039 11.854 1.00 91.79 246 LEU A O 1
ATOM 1651 N N . HIS A 1 266 ? -35.297 22.152 9.846 1.00 75.43 247 HIS A N 1
ATOM 1652 C CA . HIS A 1 266 ? -33.917 21.762 9.559 1.00 83.73 247 HIS A CA 1
ATOM 1653 C C . HIS A 1 266 ? -32.984 22.969 9.491 1.00 82.60 247 HIS A C 1
ATOM 1654 O O . HIS A 1 266 ? -31.775 22.841 9.682 1.00 86.57 247 HIS A O 1
ATOM 1661 N N . GLY A 1 267 ? -33.554 24.138 9.220 1.00 79.44 248 GLY A N 1
ATOM 1662 C CA . GLY A 1 267 ? -32.770 25.342 9.028 1.00 91.00 248 GLY A CA 1
ATOM 1663 C C . GLY A 1 267 ? -32.575 25.599 7.549 1.00 98.66 248 GLY A C 1
ATOM 1664 O O . GLY A 1 267 ? -31.780 26.451 7.150 1.00 108.91 248 GLY A O 1
ATOM 1665 N N . LYS A 1 268 ? -33.310 24.846 6.735 1.00 84.83 249 LYS A N 1
ATOM 1666 C CA . LYS A 1 268 ? -33.243 24.967 5.285 1.00 70.79 249 LYS A CA 1
ATOM 1667 C C . LYS A 1 268 ? -33.647 26.360 4.821 1.00 73.02 249 LYS A C 1
ATOM 1668 O O . LYS A 1 268 ? -34.709 26.864 5.186 1.00 68.15 249 LYS A O 1
ATOM 1674 N N . ASP A 1 269 ? -32.791 26.978 4.016 1.00 76.06 250 ASP A N 1
ATOM 1675 C CA . ASP A 1 269 ? -33.121 28.248 3.383 1.00 71.30 250 ASP A CA 1
ATOM 1676 C C . ASP A 1 269 ? -33.884 27.990 2.090 1.00 69.06 250 ASP A C 1
ATOM 1677 O O . ASP A 1 269 ? -34.366 28.917 1.440 1.00 64.48 250 ASP A O 1
ATOM 1682 N N . HIS A 1 270 ? -33.989 26.715 1.731 1.00 69.61 251 HIS A N 1
ATOM 1683 C CA . HIS A 1 270 ? -34.662 26.301 0.507 1.00 61.41 251 HIS A CA 1
ATOM 1684 C C . HIS A 1 270 ? -35.646 25.169 0.768 1.00 59.25 251 HIS A C 1
ATOM 1685 O O . HIS A 1 270 ? -35.603 24.524 1.816 1.00 63.74 251 HIS A O 1
ATOM 1692 N N . VAL A 1 271 ? -36.531 24.932 -0.195 1.00 62.78 252 VAL A N 1
ATOM 1693 C CA . VAL A 1 271 ? -37.439 23.794 -0.144 1.00 54.94 252 VAL A CA 1
ATOM 1694 C C . VAL A 1 271 ? -37.369 23.031 -1.459 1.00 54.54 252 VAL A C 1
ATOM 1695 O O . VAL A 1 271 ? -37.679 23.581 -2.516 1.00 61.03 252 VAL A O 1
ATOM 1699 N N . VAL A 1 272 ? -36.962 21.766 -1.401 1.00 54.76 253 VAL A N 1
ATOM 1700 C CA . VAL A 1 272 ? -36.894 20.942 -2.605 1.00 48.36 253 VAL A CA 1
ATOM 1701 C C . VAL A 1 272 ? -38.307 20.584 -3.065 1.00 52.46 253 VAL A C 1
ATOM 1702 O O . VAL A 1 272 ? -38.703 19.419 -3.072 1.00 56.02 253 VAL A O 1
ATOM 1706 N N . ASN A 1 273 ? -39.061 21.611 -3.441 1.00 50.48 254 ASN A N 1
ATOM 1707 C CA . ASN A 1 273 ? -40.436 21.466 -3.894 1.00 43.60 254 ASN A CA 1
ATOM 1708 C C . ASN A 1 273 ? -40.666 22.401 -5.072 1.00 46.88 254 ASN A C 1
ATOM 1709 O O . ASN A 1 273 ? -40.115 23.502 -5.105 1.00 50.77 254 ASN A O 1
ATOM 1714 N N . ALA A 1 274 ? -41.475 21.960 -6.032 1.00 48.12 255 ALA A N 1
ATOM 1715 C CA . ALA A 1 274 ? -41.743 22.735 -7.240 1.00 41.10 255 ALA A CA 1
ATOM 1716 C C . ALA A 1 274 ? -42.273 24.127 -6.916 1.00 38.89 255 ALA A C 1
ATOM 1717 O O . ALA A 1 274 ? -41.955 25.094 -7.608 1.00 48.45 255 ALA A O 1
ATOM 1719 N N . ILE A 1 275 ? -43.076 24.220 -5.861 1.00 37.35 256 ILE A N 1
ATOM 1720 C CA . ILE A 1 275 ? -43.645 25.494 -5.438 1.00 40.79 256 ILE A CA 1
ATOM 1721 C C . ILE A 1 275 ? -42.554 26.503 -5.094 1.00 39.92 256 ILE A C 1
ATOM 1722 O O . ILE A 1 275 ? -42.570 27.629 -5.590 1.00 46.62 256 ILE A O 1
ATOM 1727 N N . TRP A 1 276 ? -41.607 26.099 -4.252 1.00 47.76 257 TRP A N 1
ATOM 1728 C CA . TRP A 1 276 ? -40.494 26.973 -3.897 1.00 43.67 257 TRP A CA 1
ATOM 1729 C C . TRP A 1 276 ? -39.645 27.294 -5.122 1.00 46.58 257 TRP A C 1
ATOM 1730 O O . TRP A 1 276 ? -39.225 28.434 -5.307 1.00 53.93 257 TRP A O 1
ATOM 1741 N N . VAL A 1 277 ? -39.401 26.282 -5.951 1.00 44.42 258 VAL A N 1
ATOM 1742 C CA . VAL A 1 277 ? -38.620 26.450 -7.174 1.00 41.12 258 VAL A CA 1
ATOM 1743 C C . VAL A 1 277 ? -39.226 27.517 -8.083 1.00 52.47 258 VAL A C 1
ATOM 1744 O O . VAL A 1 277 ? -38.517 28.381 -8.603 1.00 67.02 258 VAL A O 1
ATOM 1748 N N . LEU A 1 278 ? -40.542 27.457 -8.262 1.00 44.46 259 LEU A N 1
ATOM 1749 C CA . LEU A 1 278 ? -41.239 28.412 -9.115 1.00 38.69 259 LEU A CA 1
ATOM 1750 C C . LEU A 1 278 ? -41.205 29.817 -8.518 1.00 43.63 259 LEU A C 1
ATOM 1751 O O . LEU A 1 278 ? -41.154 30.809 -9.245 1.00 54.02 259 LEU A O 1
ATOM 1756 N N . MET A 1 279 ? -41.228 29.895 -7.190 1.00 47.31 260 MET A N 1
ATOM 1757 C CA . MET A 1 279 ? -41.166 31.178 -6.497 1.00 44.79 260 MET A CA 1
ATOM 1758 C C . MET A 1 279 ? -39.831 31.883 -6.730 1.00 52.58 260 MET A C 1
ATOM 1759 O O . MET A 1 279 ? -39.763 33.113 -6.742 1.00 55.77 260 MET A O 1
ATOM 1764 N N . GLN A 1 280 ? -38.771 31.101 -6.914 1.00 53.80 261 GLN A N 1
ATOM 1765 C CA . GLN A 1 280 ? -37.448 31.665 -7.157 1.00 51.70 261 GLN A CA 1
ATOM 1766 C C . GLN A 1 280 ? -37.251 31.996 -8.635 1.00 57.42 261 GLN A C 1
ATOM 1767 O O . GLN A 1 280 ? -36.736 33.061 -8.980 1.00 68.93 261 GLN A O 1
ATOM 1773 N N . GLU A 1 281 ? -37.663 31.077 -9.502 1.00 50.90 262 GLU A N 1
ATOM 1774 C CA . GLU A 1 281 ? -37.449 31.220 -10.939 1.00 48.02 262 GLU A CA 1
ATOM 1775 C C . GLU A 1 281 ? -38.317 32.317 -11.551 1.00 55.60 262 GLU A C 1
ATOM 1776 O O . GLU A 1 281 ? -37.940 32.931 -12.550 1.00 68.21 262 GLU A O 1
ATOM 1782 N N . HIS A 1 282 ? -39.477 32.565 -10.951 1.00 52.06 263 HIS A N 1
ATOM 1783 C CA . HIS A 1 282 ? -40.433 33.510 -11.518 1.00 51.71 263 HIS A CA 1
ATOM 1784 C C . HIS A 1 282 ? -40.630 34.754 -10.657 1.00 48.03 263 HIS A C 1
ATOM 1785 O O . HIS A 1 282 ? -41.455 35.610 -10.982 1.00 59.24 263 HIS A O 1
ATOM 1792 N N . GLN A 1 283 ? -39.872 34.847 -9.567 1.00 56.00 264 GLN A N 1
ATOM 1793 C CA . GLN A 1 283 ? -39.955 35.977 -8.641 1.00 59.66 264 GLN A CA 1
ATOM 1794 C C . GLN A 1 283 ? -41.383 36.230 -8.161 1.00 58.65 264 GLN A C 1
ATOM 1795 O O . GLN A 1 283 ? -41.812 37.379 -8.054 1.00 60.98 264 GLN A O 1
ATOM 1801 N N . THR A 1 284 ? -42.115 35.156 -7.879 1.00 54.47 265 THR A N 1
ATOM 1802 C CA . THR A 1 284 ? -43.495 35.275 -7.419 1.00 51.86 265 THR A CA 1
ATOM 1803 C C . THR A 1 284 ? -43.667 34.633 -6.046 1.00 43.32 265 THR A C 1
ATOM 1804 O O . THR A 1 284 ? -42.737 34.022 -5.518 1.00 46.56 265 THR A O 1
ATOM 1808 N N . ASP A 1 285 ? -44.860 34.770 -5.472 1.00 48.66 266 ASP A N 1
ATOM 1809 C CA . ASP A 1 285 ? -45.132 34.235 -4.141 1.00 49.22 266 ASP A CA 1
ATOM 1810 C C . ASP A 1 285 ? -45.703 32.818 -4.194 1.00 53.13 266 ASP A C 1
ATOM 1811 O O . ASP A 1 285 ? -45.622 32.143 -5.218 1.00 48.32 266 ASP A O 1
ATOM 1816 N N . VAL A 1 286 ? -46.286 32.382 -3.082 1.00 48.70 267 VAL A N 1
ATOM 1817 C CA . VAL A 1 286 ? -46.810 31.025 -2.958 1.00 43.25 267 VAL A CA 1
ATOM 1818 C C . VAL A 1 286 ? -47.992 30.771 -3.893 1.00 41.15 267 VAL A C 1
ATOM 1819 O O . VAL A 1 286 ? -47.994 29.800 -4.652 1.00 51.23 267 VAL A O 1
ATOM 1823 N N . ASP A 1 287 ? -48.994 31.644 -3.834 1.00 43.95 268 ASP A N 1
ATOM 1824 C CA . ASP A 1 287 ? -50.188 31.498 -4.661 1.00 37.20 268 ASP A CA 1
ATOM 1825 C C . ASP A 1 287 ? -49.864 31.605 -6.146 1.00 47.46 268 ASP A C 1
ATOM 1826 O O . ASP A 1 287 ? -50.503 30.958 -6.978 1.00 56.78 268 ASP A O 1
ATOM 1831 N N . GLY A 1 288 ? -48.872 32.427 -6.473 1.00 43.83 269 GLY A N 1
ATOM 1832 C CA . GLY A 1 288 ? -48.447 32.592 -7.851 1.00 42.21 269 GLY A CA 1
ATOM 1833 C C . GLY A 1 288 ? -47.816 31.324 -8.390 1.00 40.08 269 GLY A C 1
ATOM 1834 O O . GLY A 1 288 ? -48.013 30.967 -9.552 1.00 46.94 269 GLY A O 1
ATOM 1835 N N . ALA A 1 289 ? -47.060 30.639 -7.539 1.00 46.94 270 ALA A N 1
ATOM 1836 C CA . ALA A 1 289 ? -46.411 29.392 -7.920 1.00 40.93 270 ALA A CA 1
ATOM 1837 C C . ALA A 1 289 ? -47.434 28.270 -8.071 1.00 41.64 270 ALA A C 1
ATOM 1838 O O . ALA A 1 289 ? -47.311 27.424 -8.957 1.00 50.80 270 ALA A O 1
ATOM 1840 N N . MET A 1 290 ? -48.439 28.270 -7.199 1.00 41.79 271 MET A N 1
ATOM 1841 C CA . MET A 1 290 ? -49.514 27.285 -7.254 1.00 45.50 271 MET A CA 1
ATOM 1842 C C . MET A 1 290 ? -50.252 27.341 -8.588 1.00 37.09 271 MET A C 1
ATOM 1843 O O . MET A 1 290 ? -50.498 26.309 -9.214 1.00 41.87 271 MET A O 1
ATOM 1848 N N . GLN A 1 291 ? -50.597 28.553 -9.016 1.00 39.03 272 GLN A N 1
ATOM 1849 C CA . GLN A 1 291 ? -51.323 28.759 -10.265 1.00 41.28 272 GLN A CA 1
ATOM 1850 C C . GLN A 1 291 ? -50.517 28.273 -11.465 1.00 40.23 272 GLN A C 1
ATOM 1851 O O . GLN A 1 291 ? -51.058 27.634 -12.369 1.00 45.02 272 GLN A O 1
ATOM 1857 N N . ILE A 1 292 ? -49.223 28.578 -11.464 1.00 44.47 273 ILE A N 1
ATOM 1858 C CA . ILE A 1 292 ? -48.327 28.125 -12.522 1.00 34.95 273 ILE A CA 1
ATOM 1859 C C . ILE A 1 292 ? -48.188 26.605 -12.503 1.00 37.46 273 ILE A C 1
ATOM 1860 O O . ILE A 1 292 ? -48.241 25.953 -13.546 1.00 45.45 273 ILE A O 1
ATOM 1865 N N . CYS A 1 293 ? -48.029 26.048 -11.306 1.00 42.18 274 CYS A N 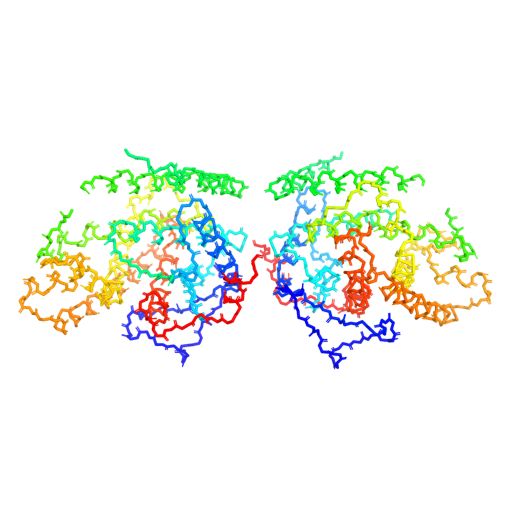1
ATOM 1866 C CA . CYS A 1 293 ? -47.849 24.610 -11.143 1.00 42.03 274 CYS A CA 1
ATOM 1867 C C . CYS A 1 293 ? -49.070 23.837 -11.626 1.00 35.85 274 CYS A C 1
ATOM 1868 O O . CYS A 1 293 ? -48.939 22.836 -12.331 1.00 45.07 274 CYS A O 1
ATOM 1871 N N . ARG A 1 294 ? -50.255 24.309 -11.246 1.00 36.61 275 ARG A N 1
ATOM 1872 C CA . ARG A 1 294 ? -51.506 23.683 -11.666 1.00 29.73 275 ARG A CA 1
ATOM 1873 C C . ARG A 1 294 ? -51.681 23.744 -13.179 1.00 43.17 275 ARG A C 1
ATOM 1874 O O . ARG A 1 294 ? -52.194 22.807 -13.791 1.00 44.30 275 ARG A O 1
ATOM 1882 N N . LYS A 1 295 ? -51.247 24.850 -13.774 1.00 47.10 276 LYS A N 1
ATOM 1883 C CA . LYS A 1 295 ? -51.362 25.043 -15.215 1.00 45.45 276 LYS A CA 1
ATOM 1884 C C . LYS A 1 295 ? -50.496 24.035 -15.965 1.00 44.92 276 LYS A C 1
ATOM 1885 O O . LYS A 1 295 ? -50.897 23.502 -17.003 1.00 48.00 276 LYS A O 1
ATOM 1891 N N . LEU A 1 296 ? -49.309 23.776 -15.426 1.00 45.77 277 LEU A N 1
ATOM 1892 C CA . LEU A 1 296 ? -48.376 22.835 -16.036 1.00 41.85 277 LEU A CA 1
ATOM 1893 C C . LEU A 1 296 ? -48.884 21.399 -15.935 1.00 48.68 277 LEU A C 1
ATOM 1894 O O . LEU A 1 296 ? -48.747 20.620 -16.879 1.00 54.41 277 LEU A O 1
ATOM 1899 N N . ILE A 1 297 ? -49.467 21.058 -14.789 1.00 44.16 278 ILE A N 1
ATOM 1900 C CA . ILE A 1 297 ? -50.004 19.719 -14.564 1.00 42.43 278 ILE A CA 1
ATOM 1901 C C . ILE A 1 297 ? -51.030 19.352 -15.632 1.00 42.20 278 ILE A C 1
ATOM 1902 O O . ILE A 1 297 ? -50.948 18.287 -16.241 1.00 44.94 278 ILE A O 1
ATOM 1907 N N . VAL A 1 298 ? -51.982 20.252 -15.860 1.00 42.66 279 VAL A N 1
ATOM 1908 C CA . VAL A 1 298 ? -53.019 20.055 -16.869 1.00 30.88 279 VAL A CA 1
ATOM 1909 C C . VAL A 1 298 ? -52.418 19.812 -18.253 1.00 43.61 279 VAL A C 1
ATOM 1910 O O . VAL A 1 298 ? -52.875 18.943 -18.997 1.00 57.04 279 VAL A O 1
ATOM 1914 N N . GLU A 1 299 ? -51.383 20.577 -18.586 1.00 47.73 280 GLU A N 1
ATOM 1915 C CA . GLU A 1 299 ? -50.722 20.455 -19.880 1.00 39.83 280 GLU A CA 1
ATOM 1916 C C . GLU A 1 299 ? -49.956 19.140 -19.999 1.00 46.54 280 GLU A C 1
ATOM 1917 O O . GLU A 1 299 ? -50.084 18.432 -20.997 1.00 53.55 280 GLU A O 1
ATOM 1923 N N . TYR A 1 300 ? -49.167 18.813 -18.979 1.00 40.65 281 TYR A N 1
ATOM 1924 C CA . TYR A 1 300 ? -48.395 17.573 -18.979 1.00 45.98 281 TYR A CA 1
ATOM 1925 C C . TYR A 1 300 ? -49.303 16.344 -18.952 1.00 46.80 281 TYR A C 1
ATOM 1926 O O . TYR A 1 300 ? -48.974 15.311 -19.538 1.00 55.52 281 TYR A O 1
ATOM 1935 N N . VAL A 1 301 ? -50.438 16.456 -18.267 1.00 52.63 282 VAL A N 1
ATOM 1936 C CA . VAL A 1 301 ? -51.444 15.399 -18.284 1.00 50.49 282 VAL A CA 1
ATOM 1937 C C . VAL A 1 301 ? -51.975 15.222 -19.701 1.00 49.41 282 VAL A C 1
ATOM 1938 O O . VAL A 1 301 ? -52.128 14.098 -20.185 1.00 52.85 282 VAL A O 1
ATOM 1942 N N . ALA A 1 302 ? -52.242 16.343 -20.364 1.00 51.52 283 ALA A N 1
ATOM 1943 C CA . ALA A 1 302 ? -52.706 16.324 -21.744 1.00 41.92 283 ALA A CA 1
ATOM 1944 C C . ALA A 1 302 ? -51.662 15.685 -22.649 1.00 43.92 283 ALA A C 1
ATOM 1945 O O . ALA A 1 302 ? -51.988 14.825 -23.464 1.00 48.39 283 ALA A O 1
ATOM 1947 N N . LYS A 1 303 ? -50.408 16.106 -22.487 1.00 46.69 284 LYS A N 1
ATOM 1948 C CA . LYS A 1 303 ? -49.295 15.607 -23.291 1.00 42.20 284 LYS A CA 1
ATOM 1949 C C . LYS A 1 303 ? -49.182 14.085 -23.252 1.00 50.09 284 LYS A C 1
ATOM 1950 O O . LYS A 1 303 ? -48.940 13.447 -24.278 1.00 55.43 284 LYS A O 1
ATOM 1956 N N . TYR A 1 304 ? -49.357 13.508 -22.067 1.00 59.60 285 TYR A N 1
ATOM 1957 C CA . TYR A 1 304 ? -49.248 12.064 -21.903 1.00 57.22 285 TYR A CA 1
ATOM 1958 C C . TYR A 1 304 ? -50.421 11.342 -22.549 1.00 55.93 285 TYR A C 1
ATOM 1959 O O . TYR A 1 304 ? -50.292 10.201 -22.993 1.00 61.38 285 TYR A O 1
ATOM 1968 N N . LEU A 1 305 ? -51.566 12.012 -22.599 1.00 54.88 286 LEU A N 1
ATOM 1969 C CA . LEU A 1 305 ? -52.763 11.420 -23.178 1.00 48.18 286 LEU A CA 1
ATOM 1970 C C . LEU A 1 305 ? -52.630 11.316 -24.693 1.00 65.86 286 LEU A C 1
ATOM 1971 O O . LEU A 1 305 ? -53.302 10.507 -25.331 1.00 71.98 286 LEU A O 1
ATOM 1976 N N . GLU A 1 306 ? -51.752 12.137 -25.262 1.00 63.27 287 GLU A N 1
ATOM 1977 C CA . GLU A 1 306 ? -51.465 12.080 -26.691 1.00 62.21 287 GLU A CA 1
ATOM 1978 C C . GLU A 1 306 ? -50.571 10.886 -26.990 1.00 58.44 287 GLU A C 1
ATOM 1979 O O . GLU A 1 306 ? -50.675 10.263 -28.046 1.00 67.66 287 GLU A O 1
ATOM 1985 N N . VAL A 1 307 ? -49.694 10.572 -26.042 1.00 49.72 288 VAL A N 1
ATOM 1986 C CA . VAL A 1 307 ? -48.783 9.440 -26.164 1.00 49.29 288 VAL A CA 1
ATOM 1987 C C . VAL A 1 307 ? -49.556 8.126 -26.235 1.00 57.13 288 VAL A C 1
ATOM 1988 O O . VAL A 1 307 ? -49.190 7.217 -26.981 1.00 65.88 288 VAL A O 1
ATOM 1992 N N . ILE A 1 308 ? -50.630 8.039 -25.456 1.00 59.47 289 ILE A N 1
ATOM 1993 C CA . ILE A 1 308 ? -51.461 6.841 -25.413 1.00 64.08 289 ILE A CA 1
ATOM 1994 C C . ILE A 1 308 ? -52.072 6.523 -26.773 1.00 61.98 289 ILE A C 1
ATOM 1995 O O . ILE A 1 308 ? -51.944 5.404 -27.269 1.00 70.44 289 ILE A O 1
ATOM 2000 N N . GLU A 1 309 ? -52.725 7.513 -27.374 1.00 60.35 290 GLU A N 1
ATOM 2001 C CA . GLU A 1 309 ? -53.379 7.335 -28.668 1.00 64.93 290 GLU A CA 1
ATOM 2002 C C . GLU A 1 309 ? -52.372 7.000 -29.762 1.00 58.31 290 GLU A C 1
ATOM 2003 O O . GLU A 1 309 ? -52.707 6.344 -30.749 1.00 69.45 290 GLU A O 1
ATOM 2009 N N . ALA A 1 310 ? -51.137 7.455 -29.579 1.00 53.77 291 ALA A N 1
ATOM 2010 C CA . ALA A 1 310 ? -50.083 7.211 -30.555 1.00 60.07 291 ALA A CA 1
ATOM 2011 C C . ALA A 1 310 ? -49.459 5.832 -30.364 1.00 71.02 291 ALA A C 1
ATOM 2012 O O . ALA A 1 310 ? -48.939 5.242 -31.310 1.00 82.25 291 ALA A O 1
ATOM 2014 N N . THR A 1 311 ? -49.517 5.321 -29.138 1.00 69.57 292 THR A N 1
ATOM 2015 C CA . THR A 1 311 ? -48.901 4.038 -28.817 1.00 70.35 292 THR A CA 1
ATOM 2016 C C . THR A 1 311 ? -49.926 2.913 -28.676 1.00 75.11 292 THR A C 1
ATOM 2017 O O . THR A 1 311 ? -49.616 1.849 -28.141 1.00 82.12 292 THR A O 1
ATOM 2021 N N . LYS A 1 312 ? -51.143 3.152 -29.155 1.00 76.43 293 LYS A N 1
ATOM 2022 C CA . LYS A 1 312 ? -52.205 2.148 -29.091 1.00 78.58 293 LYS A CA 1
ATOM 2023 C C . LYS A 1 312 ? -51.902 0.925 -29.955 1.00 96.36 293 LYS A C 1
ATOM 2024 O O . LYS A 1 312 ? -52.242 -0.202 -29.591 1.00 105.83 293 LYS A O 1
ATOM 2030 N N . ASN A 1 313 ? -51.267 1.151 -31.101 1.00 90.41 294 ASN A N 1
ATOM 2031 C CA . ASN A 1 313 ? -51.078 0.088 -32.083 1.00 100.08 294 ASN A CA 1
ATOM 2032 C C . ASN A 1 313 ? -49.657 -0.051 -32.626 1.00 95.45 294 ASN A C 1
ATOM 2033 O O . ASN A 1 313 ? -49.395 0.253 -33.790 1.00 104.21 294 ASN A O 1
ATOM 2038 N N . ASP A 1 314 ? -48.747 -0.514 -31.777 1.00 92.22 295 ASP A N 1
ATOM 2039 C CA . ASP A 1 314 ? -47.433 -0.958 -32.227 1.00 93.71 295 ASP A CA 1
ATOM 2040 C C . ASP A 1 314 ? -47.156 -2.316 -31.596 1.00 89.82 295 ASP A C 1
ATOM 2041 O O . ASP A 1 314 ? -47.295 -2.488 -30.385 1.00 98.56 295 ASP A O 1
ATOM 2046 N N . GLU A 1 315 ? -46.771 -3.281 -32.424 1.00 81.24 296 GLU A N 1
ATOM 2047 C CA . GLU A 1 315 ? -46.581 -4.649 -31.959 1.00 92.24 296 GLU A CA 1
ATOM 2048 C C . GLU A 1 315 ? -45.124 -4.922 -31.606 1.00 100.55 296 GLU A C 1
ATOM 2049 O O . GLU A 1 315 ? -44.800 -5.962 -31.032 1.00 98.46 296 GLU A O 1
ATOM 2055 N N . SER A 1 316 ? -44.246 -3.986 -31.952 1.00 97.16 297 SER A N 1
ATOM 2056 C CA . SER A 1 316 ? -42.872 -4.031 -31.470 1.00 98.11 297 SER A CA 1
ATOM 2057 C C . SER A 1 316 ? -42.880 -3.629 -30.001 1.00 97.34 297 SER A C 1
ATOM 2058 O O . SER A 1 316 ? -41.991 -3.998 -29.235 1.00 104.24 297 SER A O 1
ATOM 2061 N N . ILE A 1 317 ? -43.898 -2.861 -29.622 1.00 96.44 298 ILE A N 1
ATOM 2062 C CA . ILE A 1 317 ? -44.178 -2.588 -28.220 1.00 84.36 298 ILE A CA 1
ATOM 2063 C C . ILE A 1 317 ? -44.716 -3.859 -27.576 1.00 76.17 298 ILE A C 1
ATOM 2064 O O . ILE A 1 317 ? -45.537 -4.559 -28.171 1.00 82.67 298 ILE A O 1
ATOM 2069 N N . SER A 1 318 ? -44.240 -4.166 -26.374 1.00 75.54 299 SER A N 1
ATOM 2070 C CA . SER A 1 318 ? -44.741 -5.317 -25.635 1.00 74.58 299 SER A CA 1
ATOM 2071 C C . SER A 1 318 ? -46.227 -5.165 -25.355 1.00 68.83 299 SER A C 1
ATOM 2072 O O . SER A 1 318 ? -46.724 -4.050 -25.185 1.00 70.38 299 SER A O 1
ATOM 2075 N N . LEU A 1 319 ? -46.938 -6.286 -25.317 1.00 74.58 300 LEU A N 1
ATOM 2076 C CA . LEU A 1 319 ? -48.332 -6.271 -24.906 1.00 66.10 300 LEU A CA 1
ATOM 2077 C C . LEU A 1 319 ? -48.397 -5.822 -23.452 1.00 65.97 300 LEU A C 1
ATOM 2078 O O . LEU A 1 319 ? -49.327 -5.130 -23.046 1.00 65.45 300 LEU A O 1
ATOM 2083 N N . ASP A 1 320 ? -47.382 -6.207 -22.683 1.00 67.41 301 ASP A N 1
ATOM 2084 C CA . ASP A 1 320 ? -47.265 -5.818 -21.281 1.00 59.76 301 ASP A CA 1
ATOM 2085 C C . ASP A 1 320 ? -46.986 -4.327 -21.119 1.00 57.41 301 ASP A C 1
ATOM 2086 O O . ASP A 1 320 ? -47.633 -3.655 -20.316 1.00 64.81 301 ASP A O 1
ATOM 2091 N N . LEU A 1 321 ? -46.016 -3.818 -21.875 1.00 59.91 302 LEU A N 1
ATOM 2092 C CA . LEU A 1 321 ? -45.673 -2.402 -21.817 1.00 52.59 302 LEU A CA 1
ATOM 2093 C C . LEU A 1 321 ? -46.855 -1.550 -22.265 1.00 57.16 302 LEU A C 1
ATOM 2094 O O . LEU A 1 321 ? -47.069 -0.448 -21.757 1.00 59.60 302 LEU A O 1
ATOM 2099 N N . ARG A 1 322 ? -47.626 -2.073 -23.213 1.00 62.64 303 ARG A N 1
ATOM 2100 C CA . ARG A 1 322 ? -48.811 -1.380 -23.696 1.00 57.83 303 ARG A CA 1
ATOM 2101 C C . ARG A 1 322 ? -49.878 -1.353 -22.603 1.00 63.68 303 ARG A C 1
ATOM 2102 O O . ARG A 1 322 ? -50.650 -0.399 -22.499 1.00 69.37 303 ARG A O 1
ATOM 2110 N N . LYS A 1 323 ? -49.912 -2.403 -21.786 1.00 60.74 304 LYS A N 1
ATOM 2111 C CA . LYS A 1 323 ? -50.781 -2.436 -20.613 1.00 49.64 304 LYS A CA 1
ATOM 2112 C C . LYS A 1 323 ? -50.285 -1.452 -19.561 1.00 53.15 304 LYS A C 1
ATOM 2113 O O . LYS A 1 323 ? -51.069 -0.722 -18.954 1.00 52.81 304 LYS A O 1
ATOM 2119 N N . TYR A 1 324 ? -48.972 -1.447 -19.353 1.00 48.76 305 TYR A N 1
ATOM 2120 C CA . TYR A 1 324 ? -48.348 -0.630 -18.319 1.00 45.61 305 TYR A CA 1
ATOM 2121 C C . TYR A 1 324 ? -48.514 0.862 -18.589 1.00 53.43 305 TYR A C 1
ATOM 2122 O O . TYR A 1 324 ? -48.633 1.661 -17.659 1.00 63.86 305 TYR A O 1
ATOM 2131 N N . LEU A 1 325 ? -48.520 1.232 -19.866 1.00 57.77 306 LEU A N 1
ATOM 2132 C CA . LEU A 1 325 ? -48.735 2.621 -20.259 1.00 51.52 306 LEU A CA 1
ATOM 2133 C C . LEU A 1 325 ? -50.171 3.044 -19.957 1.00 52.81 306 LEU A C 1
ATOM 2134 O O . LEU A 1 325 ? -50.417 4.151 -19.476 1.00 59.24 306 LEU A O 1
ATOM 2139 N N . ASP A 1 326 ? -51.113 2.149 -20.241 1.00 59.05 307 ASP A N 1
ATOM 2140 C CA . ASP A 1 326 ? -52.526 2.381 -19.956 1.00 51.42 307 ASP A CA 1
ATOM 2141 C C . ASP A 1 326 ? -52.793 2.444 -18.453 1.00 54.73 307 ASP A C 1
ATOM 2142 O O . ASP A 1 326 ? -53.630 3.221 -17.993 1.00 58.91 307 ASP A O 1
ATOM 2147 N N . ALA A 1 327 ? -52.069 1.628 -17.693 1.00 51.58 308 ALA A N 1
ATOM 2148 C CA . ALA A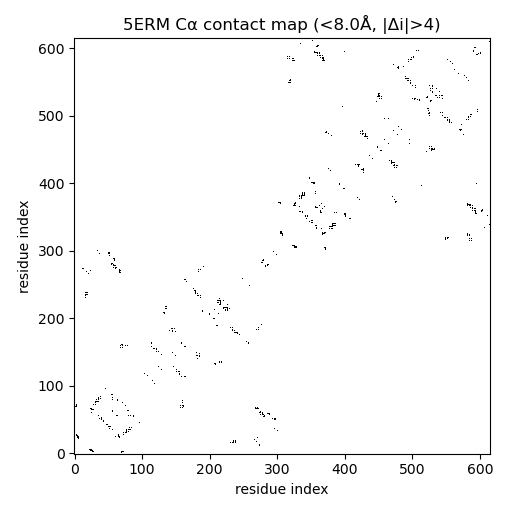 1 327 ? -52.240 1.567 -16.246 1.00 53.32 308 ALA A CA 1
ATOM 2149 C C . ALA A 1 327 ? -51.710 2.825 -15.563 1.00 49.22 308 ALA A C 1
ATOM 2150 O O . ALA A 1 327 ? -52.004 3.077 -14.395 1.00 49.37 308 ALA A O 1
ATOM 2152 N N . MET A 1 328 ? -50.926 3.608 -16.297 1.00 55.44 309 MET A N 1
ATOM 2153 C CA . MET A 1 328 ? -50.344 4.832 -15.760 1.00 50.40 309 MET A CA 1
ATOM 2154 C C . MET A 1 328 ? -51.383 5.950 -15.699 1.00 44.32 309 MET A C 1
ATOM 2155 O O . MET A 1 328 ? -51.238 6.904 -14.931 1.00 48.46 309 MET A O 1
ATOM 2160 N N . LEU A 1 329 ? -52.431 5.825 -16.509 1.00 44.59 310 LEU A N 1
ATOM 2161 C CA . LEU A 1 329 ? -53.526 6.792 -16.507 1.00 47.61 310 LEU A CA 1
ATOM 2162 C C . LEU A 1 329 ? -54.210 6.861 -15.149 1.00 44.85 310 LEU A C 1
ATOM 2163 O O . LEU A 1 329 ? -54.467 7.944 -14.622 1.00 53.32 310 LEU A O 1
ATOM 2168 N N . TYR A 1 330 ? -54.501 5.693 -14.589 1.00 47.65 311 TYR A N 1
ATOM 2169 C CA . TYR A 1 330 ? -55.254 5.606 -13.345 1.00 45.11 311 TYR A CA 1
ATOM 2170 C C . TYR A 1 330 ? -54.371 5.871 -12.132 1.00 43.50 311 TYR A C 1
ATOM 2171 O O . TYR A 1 330 ? -54.866 6.036 -11.017 1.00 55.27 311 TYR A O 1
ATOM 2180 N N . SER A 1 331 ? -53.063 5.916 -12.356 1.00 39.25 312 SER A N 1
ATOM 2181 C CA . SER A 1 331 ? -52.132 6.331 -11.315 1.00 39.35 312 SER A CA 1
ATOM 2182 C C . SER A 1 331 ? -52.169 7.848 -11.190 1.00 41.94 312 SER A C 1
ATOM 2183 O O . SER A 1 331 ? -51.866 8.405 -10.134 1.00 51.97 312 SER A O 1
ATOM 2186 N N . ILE A 1 332 ? -52.550 8.505 -12.281 1.00 47.47 313 ILE A N 1
ATOM 2187 C CA . ILE A 1 332 ? -52.694 9.955 -12.305 1.00 43.52 313 ILE A CA 1
ATOM 2188 C C . ILE A 1 332 ? -54.009 10.372 -11.654 1.00 39.58 313 ILE A C 1
ATOM 2189 O O . ILE A 1 332 ? -54.028 11.226 -10.767 1.00 50.27 313 ILE A O 1
ATOM 2194 N N . SER A 1 333 ? -55.103 9.756 -12.090 1.00 41.74 314 SER A N 1
ATOM 2195 C CA . SER A 1 333 ? -56.417 10.031 -11.518 1.00 41.06 314 SER A CA 1
ATOM 2196 C C . SER A 1 333 ? -56.488 9.544 -10.077 1.00 45.54 314 SER A C 1
ATOM 2197 O O . SER A 1 333 ? -57.193 10.119 -9.249 1.00 50.55 314 SER A O 1
ATOM 2200 N N . GLY A 1 334 ? -55.752 8.476 -9.786 1.00 44.34 315 GLY A N 1
ATOM 2201 C CA . GLY A 1 334 ? -55.696 7.926 -8.445 1.00 42.65 315 GLY A CA 1
ATOM 2202 C C . GLY A 1 334 ? -54.943 8.826 -7.485 1.00 43.94 315 GLY A C 1
ATOM 2203 O O . GLY A 1 334 ? -55.348 9.000 -6.336 1.00 52.12 315 GLY A O 1
ATOM 2204 N N . ASN A 1 335 ? -53.842 9.401 -7.960 1.00 41.20 316 ASN A N 1
ATOM 2205 C CA . ASN A 1 335 ? -53.035 10.300 -7.143 1.00 38.39 316 ASN A CA 1
ATOM 2206 C C . ASN A 1 335 ? -53.802 11.567 -6.773 1.00 44.12 316 ASN A C 1
ATOM 2207 O O . ASN A 1 335 ? -53.578 12.152 -5.715 1.00 47.72 316 ASN A O 1
ATOM 2212 N N . VAL A 1 336 ? -54.715 11.975 -7.651 1.00 43.62 317 VAL A N 1
ATOM 2213 C CA . VAL A 1 336 ? -55.532 13.161 -7.422 1.00 47.04 317 VAL A CA 1
ATOM 2214 C C . VAL A 1 336 ? -56.526 12.957 -6.282 1.00 43.14 317 VAL A C 1
ATOM 2215 O O . VAL A 1 336 ? -56.531 13.713 -5.311 1.00 47.19 317 VAL A O 1
ATOM 2219 N N . VAL A 1 337 ? -57.363 11.932 -6.405 1.00 47.32 318 VAL A N 1
ATOM 2220 C CA . VAL A 1 337 ? -58.413 11.680 -5.423 1.00 44.40 318 VAL A CA 1
ATOM 2221 C C . VAL A 1 337 ? -57.851 11.238 -4.072 1.00 47.18 318 VAL A C 1
ATOM 2222 O O . VAL A 1 337 ? -58.480 11.446 -3.035 1.00 46.65 318 VAL A O 1
ATOM 2226 N N . TRP A 1 338 ? -56.668 10.632 -4.087 1.00 47.53 319 TRP A N 1
ATOM 2227 C CA . TRP A 1 338 ? -56.035 10.170 -2.857 1.00 38.65 319 TRP A CA 1
ATOM 2228 C C . TRP A 1 338 ? -55.444 11.334 -2.074 1.00 37.91 319 TRP A C 1
ATOM 2229 O O . TRP A 1 338 ? -55.702 11.481 -0.881 1.00 41.39 319 TRP A O 1
ATOM 2240 N N . SER A 1 339 ? -54.660 12.163 -2.756 1.00 38.07 320 SER A N 1
ATOM 2241 C CA . SER A 1 339 ? -53.958 13.266 -2.110 1.00 41.13 320 SER A CA 1
ATOM 2242 C C . SER A 1 339 ? -54.914 14.330 -1.579 1.00 38.79 320 SER A C 1
ATOM 2243 O O . SER A 1 339 ? -54.554 15.111 -0.700 1.00 49.13 320 SER A O 1
ATOM 2246 N N . LEU A 1 340 ? -56.131 14.360 -2.113 1.00 35.77 321 LEU A N 1
ATOM 2247 C CA . LEU A 1 340 ? -57.122 15.341 -1.685 1.00 41.19 321 LEU A CA 1
ATOM 2248 C C . LEU A 1 340 ? -57.833 14.915 -0.402 1.00 53.51 321 LEU A C 1
ATOM 2249 O O . LEU A 1 340 ? -58.510 15.723 0.235 1.00 58.95 321 LEU A O 1
ATOM 2254 N N . GLU A 1 341 ? -57.678 13.650 -0.021 1.00 47.89 322 GLU A N 1
ATOM 2255 C CA . GLU A 1 341 ? -58.371 13.125 1.155 1.00 49.83 322 GLU A CA 1
ATOM 2256 C C . GLU A 1 341 ? -57.453 12.450 2.168 1.00 48.77 322 GLU A C 1
ATOM 2257 O O . GLU A 1 341 ? -57.786 12.372 3.348 1.00 55.36 322 GLU A O 1
ATOM 2263 N N . CYS A 1 342 ? -56.307 11.957 1.708 1.00 43.55 323 CYS A N 1
ATOM 2264 C CA . CYS A 1 342 ? -55.425 11.158 2.559 1.00 42.97 323 CYS A CA 1
ATOM 2265 C C . CYS A 1 342 ? -54.957 11.923 3.795 1.00 50.07 323 CYS A C 1
ATOM 2266 O O . CYS A 1 342 ? -54.580 13.093 3.706 1.00 53.27 323 CYS A O 1
ATOM 2269 N N . PRO A 1 343 ? -54.994 11.255 4.958 1.00 43.33 324 PRO A N 1
ATOM 2270 C CA . PRO A 1 343 ? -54.551 11.809 6.243 1.00 36.42 324 PRO A CA 1
ATOM 2271 C C . PRO A 1 343 ? -53.086 12.243 6.231 1.00 42.46 324 PRO A C 1
ATOM 2272 O O . PRO A 1 343 ? -52.685 13.062 7.059 1.00 52.97 324 PRO A O 1
ATOM 2276 N N . ARG A 1 344 ? -52.304 11.693 5.306 1.00 37.04 325 ARG A N 1
ATOM 2277 C CA . ARG A 1 344 ? -50.897 12.053 5.162 1.00 39.91 325 ARG A CA 1
ATOM 2278 C C . ARG A 1 344 ? -50.728 13.534 4.833 1.00 42.96 325 ARG A C 1
ATOM 2279 O O . ARG A 1 344 ? -49.864 14.209 5.393 1.00 46.44 325 ARG A O 1
ATOM 2287 N N . TYR A 1 345 ? -51.563 14.035 3.928 1.00 45.94 326 TYR A N 1
ATOM 2288 C CA . TYR A 1 345 ? -51.518 15.439 3.543 1.00 44.32 326 TYR A CA 1
ATOM 2289 C C . TYR A 1 345 ? -52.642 16.219 4.221 1.00 45.97 326 TYR A C 1
ATOM 2290 O O . TYR A 1 345 ? -52.596 17.446 4.305 1.00 50.58 326 TYR A O 1
ATOM 2299 N N . ASN A 1 346 ? -53.647 15.496 4.704 1.00 48.61 327 ASN A N 1
ATOM 2300 C CA . ASN A 1 346 ? -54.797 16.111 5.359 1.00 48.10 327 ASN A CA 1
ATOM 2301 C C . ASN A 1 346 ? -54.998 15.573 6.774 1.00 53.87 327 ASN A C 1
ATOM 2302 O O . ASN A 1 346 ? -55.784 14.650 6.984 1.00 55.28 327 ASN A O 1
ATOM 2307 N N . PRO A 1 347 ? -54.286 16.161 7.749 1.00 60.56 328 PRO A N 1
ATOM 2308 C CA . PRO A 1 347 ? -54.246 15.719 9.150 1.00 63.04 328 PRO A CA 1
ATOM 2309 C C . PRO A 1 347 ? -55.621 15.538 9.794 1.00 63.19 328 PRO A C 1
ATOM 2310 O O . PRO A 1 347 ? -55.839 14.559 10.508 1.00 72.40 328 PRO A O 1
ATOM 2314 N N . ASP A 1 348 ? -56.531 16.470 9.537 1.00 62.48 329 ASP A N 1
ATOM 2315 C CA . ASP A 1 348 ? -57.851 16.453 10.160 1.00 48.61 329 ASP A CA 1
ATOM 2316 C C . ASP A 1 348 ? -58.722 15.282 9.702 1.00 58.31 329 ASP A C 1
ATOM 2317 O O . ASP A 1 348 ? -59.719 14.959 10.346 1.00 61.94 329 ASP A O 1
ATOM 2322 N N . VAL A 1 349 ? -58.345 14.647 8.596 1.00 50.31 330 VAL A N 1
ATOM 2323 C CA . VAL A 1 349 ? -59.093 13.503 8.081 1.00 54.14 330 VAL A CA 1
ATOM 2324 C C . VAL A 1 349 ? -58.822 12.242 8.900 1.00 50.88 330 VAL A C 1
ATOM 2325 O O . VAL A 1 349 ? -57.669 11.858 9.101 1.00 50.66 330 VAL A O 1
ATOM 2329 N N . SER A 1 350 ? -59.890 11.601 9.366 1.00 45.91 331 SER A N 1
ATOM 2330 C CA . SER A 1 350 ? -59.768 10.380 10.156 1.00 43.23 331 SER A CA 1
ATOM 2331 C C . SER A 1 350 ? -59.946 9.138 9.281 1.00 46.84 331 SER A C 1
ATOM 2332 O O . SER A 1 350 ? -60.454 9.227 8.163 1.00 45.67 331 SER A O 1
ATOM 2335 N N . PHE A 1 351 ? -59.529 7.983 9.794 1.00 47.71 332 PHE A N 1
ATOM 2336 C CA . PHE A 1 351 ? -59.607 6.732 9.040 1.00 39.11 332 PHE A CA 1
ATOM 2337 C C . PHE A 1 351 ? -61.008 6.119 9.070 1.00 41.58 332 PHE A C 1
ATOM 2338 O O . PHE A 1 351 ? -61.968 6.753 9.510 1.00 62.02 332 PHE A O 1
ATOM 2346 N N . ASN A 1 352 ? -61.111 4.880 8.599 1.00 50.00 333 ASN A N 1
ATOM 2347 C CA . ASN A 1 352 ? -62.363 4.133 8.651 1.00 50.75 333 ASN A CA 1
ATOM 2348 C C . ASN A 1 352 ? -62.635 3.589 10.043 1.00 42.93 333 ASN A C 1
ATOM 2349 O O . ASN A 1 352 ? -61.760 3.608 10.907 1.00 56.16 333 ASN A O 1
ATOM 2354 N N . LYS A 1 353 ? -63.853 3.105 10.259 1.00 50.27 334 LYS A N 1
ATOM 2355 C CA . LYS A 1 353 ? -64.135 2.310 11.445 1.00 49.05 334 LYS A CA 1
ATOM 2356 C C . LYS A 1 353 ? -63.324 1.029 11.346 1.00 47.40 334 LYS A C 1
ATOM 2357 O O . LYS A 1 353 ? -62.686 0.604 12.305 1.00 49.30 334 LYS A O 1
ATOM 2363 N N . THR A 1 354 ? -63.341 0.438 10.156 1.00 35.14 335 THR A N 1
ATOM 2364 C CA . THR A 1 354 ? -62.636 -0.808 9.885 1.00 40.51 335 THR A CA 1
ATOM 2365 C C . THR A 1 354 ? -61.120 -0.636 9.956 1.00 40.49 335 THR A C 1
ATOM 2366 O O . THR A 1 354 ? -60.421 -1.479 10.517 1.00 54.39 335 THR A O 1
ATOM 2370 N N . GLN A 1 355 ? -60.619 0.453 9.380 1.00 44.45 336 GLN A N 1
ATOM 2371 C CA . GLN A 1 355 ? -59.185 0.732 9.381 1.00 37.84 336 GLN A CA 1
ATOM 2372 C C . GLN A 1 355 ? -58.662 0.934 10.799 1.00 35.97 336 GLN A C 1
ATOM 2373 O O . GLN A 1 355 ? -57.623 0.389 11.166 1.00 53.92 336 GLN A O 1
ATOM 2379 N N . LEU A 1 356 ? -59.388 1.717 11.591 1.00 42.82 337 LEU A N 1
ATOM 2380 C CA . LEU A 1 356 ? -59.012 1.949 12.981 1.00 41.97 337 LEU A CA 1
ATOM 2381 C C . LEU A 1 356 ? -59.057 0.650 13.782 1.00 43.48 337 LEU A C 1
ATOM 2382 O O . LEU A 1 356 ? -58.074 0.281 14.421 1.00 48.89 337 LEU A O 1
ATOM 2387 N N . GLU A 1 357 ? -60.187 -0.052 13.716 1.00 43.95 338 GLU A N 1
ATOM 2388 C CA . GLU A 1 357 ? -60.393 -1.298 14.461 1.00 49.73 338 GLU A CA 1
ATOM 2389 C C . GLU A 1 357 ? -59.267 -2.320 14.288 1.00 45.91 338 GLU A C 1
ATOM 2390 O O . GLU A 1 357 ? -59.101 -3.214 15.118 1.00 60.40 338 GLU A O 1
ATOM 2396 N N . TRP A 1 358 ? -58.499 -2.187 13.213 1.00 45.91 339 TRP A N 1
ATOM 2397 C CA . TRP A 1 358 ? -57.353 -3.055 12.981 1.00 45.92 339 TRP A CA 1
ATOM 2398 C C . TRP A 1 358 ? -56.058 -2.403 13.462 1.00 47.20 339 TRP A C 1
ATOM 2399 O O . TRP A 1 358 ? -55.091 -3.093 13.786 1.00 46.86 339 TRP A O 1
ATOM 2410 N N . MET A 1 359 ? -56.045 -1.074 13.505 1.00 46.12 340 MET A N 1
ATOM 2411 C CA . MET A 1 359 ? -54.890 -0.341 14.011 1.00 44.41 340 MET A CA 1
ATOM 2412 C C . MET A 1 359 ? -54.862 -0.382 15.535 1.00 40.28 340 MET A C 1
ATOM 2413 O O . MET A 1 359 ? -53.813 -0.602 16.142 1.00 48.52 340 MET A O 1
ATOM 2418 N N . ARG A 1 360 ? -56.024 -0.173 16.145 1.00 37.20 341 ARG A N 1
ATOM 2419 C CA . ARG A 1 360 ? -56.144 -0.194 17.598 1.00 39.36 341 ARG A CA 1
ATOM 2420 C C . ARG A 1 360 ? -56.166 -1.624 18.133 1.00 37.47 341 ARG A C 1
ATOM 2421 O O . ARG A 1 360 ? -55.332 -2.003 18.958 1.00 43.03 341 ARG A O 1
ATOM 2429 N N . GLN A 1 361 ? -57.129 -2.412 17.667 1.00 36.53 342 GLN A N 1
ATOM 2430 C CA . GLN A 1 361 ? -57.296 -3.781 18.144 1.00 38.47 342 GLN A CA 1
ATOM 2431 C C . GLN A 1 361 ? -56.384 -4.763 17.414 1.00 43.24 342 GLN A C 1
ATOM 2432 O O . GLN A 1 361 ? -56.253 -5.918 17.818 1.00 52.45 342 GLN A O 1
ATOM 2438 N N . GLY A 1 362 ? -55.757 -4.299 16.340 1.00 58.25 343 GLY A N 1
ATOM 2439 C CA . GLY A 1 362 ? -54.857 -5.132 15.564 1.00 58.46 343 GLY A CA 1
ATOM 2440 C C . GLY A 1 362 ? -55.585 -5.997 14.555 1.00 52.32 343 GLY A C 1
ATOM 2441 O O . GLY A 1 362 ? -56.807 -5.926 14.429 1.00 61.15 343 GLY A O 1
ATOM 2442 N N . LEU A 1 363 ? -54.828 -6.812 13.828 1.00 46.87 344 LEU A N 1
ATOM 2443 C CA . LEU A 1 363 ? -55.397 -7.677 12.802 1.00 67.78 344 LEU A CA 1
ATOM 2444 C C . LEU A 1 363 ? -55.788 -9.036 13.371 1.00 78.03 344 LEU A C 1
ATOM 2445 O O . LEU A 1 363 ? -55.062 -9.505 14.311 1.00 80.53 344 LEU A O 1
ATOM 2451 N N . GLU B 1 21 ? -64.242 -12.583 20.820 1.00 45.42 2 GLU B N 1
ATOM 2452 C CA . GLU B 1 21 ? -64.640 -11.357 20.137 1.00 49.61 2 GLU B CA 1
ATOM 2453 C C . GLU B 1 21 ? -64.582 -11.527 18.623 1.00 52.17 2 GLU B C 1
ATOM 2454 O O . GLU B 1 21 ? -63.550 -11.909 18.071 1.00 53.21 2 GLU B O 1
ATOM 2460 N N . PHE B 1 22 ? -65.696 -11.246 17.956 1.00 46.61 3 PHE B N 1
ATOM 2461 C CA . PHE B 1 22 ? -65.774 -11.365 16.504 1.00 44.92 3 PHE B CA 1
ATOM 2462 C C . PHE B 1 22 ? -65.046 -10.209 15.832 1.00 50.45 3 PHE B C 1
ATOM 2463 O O . PHE B 1 22 ? -65.154 -9.062 16.266 1.00 63.38 3 PHE B O 1
ATOM 2471 N N . LYS B 1 23 ? -64.300 -10.509 14.773 1.00 45.80 4 LYS B N 1
ATOM 2472 C CA . LYS B 1 23 ? -63.490 -9.490 14.119 1.00 44.99 4 LYS B CA 1
ATOM 2473 C C . LYS B 1 23 ? -63.634 -9.483 12.597 1.00 47.56 4 LYS B C 1
ATOM 2474 O O . LYS B 1 23 ? -63.281 -8.500 11.945 1.00 53.99 4 LYS B O 1
ATOM 2480 N N . TYR B 1 24 ? -64.150 -10.567 12.027 1.00 50.42 5 TYR B N 1
ATOM 2481 C CA . TYR B 1 24 ? -64.195 -10.686 10.573 1.00 43.20 5 TYR B CA 1
ATOM 2482 C C . TYR B 1 24 ? -65.575 -11.038 10.025 1.00 38.36 5 TYR B C 1
ATOM 2483 O O . TYR B 1 24 ? -65.718 -11.315 8.834 1.00 45.65 5 TYR B O 1
ATOM 2492 N N . SER B 1 25 ? -66.590 -11.026 10.882 1.00 42.22 6 SER B N 1
ATOM 2493 C CA . SER B 1 25 ? -67.937 -11.361 10.432 1.00 35.75 6 SER B CA 1
ATOM 2494 C C . SER B 1 25 ? -68.996 -10.429 11.007 1.00 36.24 6 SER B C 1
ATOM 2495 O O . SER B 1 25 ? -68.762 -9.734 11.997 1.00 54.33 6 SER B O 1
ATOM 2498 N N . GLU B 1 26 ? -70.161 -10.420 10.369 1.00 37.40 7 GLU B N 1
ATOM 2499 C CA . GLU B 1 26 ? -71.297 -9.641 10.842 1.00 43.48 7 GLU B CA 1
ATOM 2500 C C . GLU B 1 26 ? -72.551 -10.504 10.887 1.00 35.95 7 GLU B C 1
ATOM 2501 O O . GLU B 1 26 ? -72.706 -11.434 10.094 1.00 39.15 7 GLU B O 1
ATOM 2507 N N . VAL B 1 27 ? -73.442 -10.192 11.821 1.00 39.92 8 VAL B N 1
ATOM 2508 C CA . VAL B 1 27 ? -74.683 -10.938 11.978 1.00 35.46 8 VAL B CA 1
ATOM 2509 C C . VAL B 1 27 ? -75.641 -10.661 10.822 1.00 45.20 8 VAL B C 1
ATOM 2510 O O . VAL B 1 27 ? -75.850 -9.509 10.439 1.00 53.11 8 VAL B O 1
ATOM 2514 N N . VAL B 1 28 ? -76.211 -11.725 10.264 1.00 43.73 9 VAL B N 1
ATOM 2515 C CA . VAL B 1 28 ? -77.200 -11.600 9.199 1.00 30.19 9 VAL B CA 1
ATOM 2516 C C . VAL B 1 28 ? -78.588 -11.377 9.791 1.00 44.00 9 VAL B C 1
ATOM 2517 O O . VAL B 1 28 ? -78.984 -12.069 10.730 1.00 50.33 9 VAL B O 1
ATOM 2521 N N . GLU B 1 29 ? -79.321 -10.411 9.244 1.00 48.01 10 GLU B N 1
ATOM 2522 C CA . GLU B 1 29 ? -80.661 -10.090 9.729 1.00 53.58 10 GLU B CA 1
ATOM 2523 C C . GLU B 1 29 ? -81.608 -11.279 9.566 1.00 48.33 10 GLU B C 1
ATOM 2524 O O . GLU B 1 29 ? -81.799 -11.779 8.458 1.00 49.07 10 GLU B O 1
ATOM 2530 N N . PRO B 1 30 ? -82.202 -11.732 10.683 1.00 44.86 11 PRO B N 1
ATOM 2531 C CA . PRO B 1 30 ? -83.055 -12.926 10.763 1.00 44.11 11 PRO B CA 1
ATOM 2532 C C . PRO B 1 30 ? -84.248 -12.917 9.807 1.00 47.26 11 PRO B C 1
ATOM 2533 O O . PRO B 1 30 ? -84.742 -13.984 9.441 1.00 54.47 11 PRO B O 1
ATOM 2537 N N . SER B 1 31 ? -84.703 -11.733 9.410 1.00 48.21 12 SER B N 1
ATOM 2538 C CA . SER B 1 31 ? -85.884 -11.616 8.562 1.00 53.96 12 SER B CA 1
ATOM 2539 C C . SER B 1 31 ? -85.567 -11.854 7.088 1.00 49.07 12 SER B C 1
ATOM 2540 O O . SER B 1 31 ? -86.463 -11.831 6.244 1.00 52.68 12 SER B O 1
ATOM 2543 N N . THR B 1 32 ? -84.295 -12.087 6.781 1.00 51.48 13 THR B N 1
ATOM 2544 C CA . THR B 1 32 ? -83.866 -12.218 5.393 1.00 48.02 13 THR B CA 1
ATOM 2545 C C . THR B 1 32 ? -83.530 -13.655 4.997 1.00 53.26 13 THR B C 1
ATOM 2546 O O . THR B 1 32 ? -83.048 -13.897 3.890 1.00 47.14 13 THR B O 1
ATOM 2550 N N . TYR B 1 33 ? -83.784 -14.607 5.890 1.00 49.06 14 TYR B N 1
ATOM 2551 C CA . TYR B 1 33 ? -83.506 -16.009 5.589 1.00 39.50 14 TYR B CA 1
ATOM 2552 C C . TYR B 1 33 ? -84.414 -16.970 6.352 1.00 45.23 14 TYR B C 1
ATOM 2553 O O . TYR B 1 33 ? -85.091 -16.582 7.303 1.00 45.06 14 TYR B O 1
ATOM 2562 N N . TYR B 1 34 ? -84.419 -18.228 5.924 1.00 50.24 15 TYR B N 1
ATOM 2563 C CA . TYR B 1 34 ? -85.156 -19.273 6.620 1.00 46.50 15 TYR B CA 1
ATOM 2564 C C . TYR B 1 34 ? -84.192 -20.208 7.344 1.00 42.11 15 TYR B C 1
ATOM 2565 O O . TYR B 1 34 ? -83.056 -20.398 6.914 1.00 39.07 15 TYR B O 1
ATOM 2574 N N . THR B 1 35 ? -84.649 -20.780 8.453 1.00 47.84 16 THR B N 1
ATOM 2575 C CA . THR B 1 35 ? -83.860 -21.760 9.193 1.00 51.46 16 THR B CA 1
ATOM 2576 C C . THR B 1 35 ? -84.657 -23.041 9.389 1.00 46.67 16 THR B C 1
ATOM 2577 O O . THR B 1 35 ? -84.092 -24.096 9.681 1.00 43.20 16 THR B O 1
ATOM 2581 N N . GLU B 1 36 ? -85.974 -22.927 9.231 1.00 43.73 17 GLU B N 1
ATOM 2582 C CA . GLU B 1 36 ? -86.905 -24.032 9.451 1.00 42.84 17 GLU B CA 1
ATOM 2583 C C . GLU B 1 36 ? -86.799 -24.564 10.880 1.00 44.67 17 GLU B C 1
ATOM 2584 O O . GLU B 1 36 ? -87.133 -25.719 11.150 1.00 50.08 17 GLU B O 1
ATOM 2590 N N . GLY B 1 37 ? -86.337 -23.708 11.788 1.00 46.54 18 GLY B N 1
ATOM 2591 C CA . GLY B 1 37 ? -86.163 -24.073 13.183 1.00 42.86 18 GLY B CA 1
ATOM 2592 C C . GLY B 1 37 ? -85.164 -25.195 13.395 1.00 42.84 18 GLY B C 1
ATOM 2593 O O . GLY B 1 37 ? -85.395 -26.097 14.200 1.00 45.76 18 GLY B O 1
ATOM 2594 N N . LEU B 1 38 ? -84.047 -25.145 12.676 1.00 43.77 19 LEU B N 1
ATOM 2595 C CA . LEU B 1 38 ? -83.052 -26.213 12.753 1.00 33.02 19 LEU B CA 1
ATOM 2596 C C . LEU B 1 38 ? -81.710 -25.727 13.302 1.00 35.49 19 LEU B C 1
ATOM 2597 O O . LEU B 1 38 ? -80.751 -26.495 13.391 1.00 43.25 19 LEU B O 1
ATOM 2602 N N . CYS B 1 39 ? -81.647 -24.450 13.665 1.00 35.89 20 CYS B N 1
ATOM 2603 C CA . CYS B 1 39 ? -80.467 -23.889 14.317 1.00 38.35 20 CYS B CA 1
ATOM 2604 C C . CYS B 1 39 ? -80.897 -22.873 15.370 1.00 38.86 20 CYS B C 1
ATOM 2605 O O . CYS B 1 39 ? -80.320 -21.791 15.483 1.00 45.85 20 CYS B O 1
ATOM 2608 N N . GLU B 1 40 ? -81.915 -23.242 16.141 1.00 37.69 21 GLU B N 1
ATOM 2609 C CA . GLU B 1 40 ? -82.535 -22.338 17.102 1.00 42.80 21 GLU B CA 1
ATOM 2610 C C . GLU B 1 40 ? -81.571 -21.902 18.201 1.00 44.39 21 GLU B C 1
ATOM 2611 O O . GLU B 1 40 ? -80.876 -22.724 18.796 1.00 42.59 21 GLU B O 1
ATOM 2617 N N . GLY B 1 41 ? -81.539 -20.599 18.462 1.00 47.52 22 GLY B N 1
ATOM 2618 C CA . GLY B 1 41 ? -80.705 -20.045 19.513 1.00 40.54 22 GLY B CA 1
ATOM 2619 C C . GLY B 1 41 ? -79.332 -19.632 19.022 1.00 42.01 22 GLY B C 1
ATOM 2620 O O . GLY B 1 41 ? -78.478 -19.224 19.810 1.00 50.43 22 GLY B O 1
ATOM 2621 N N . ILE B 1 42 ? -79.117 -19.736 17.714 1.00 36.92 23 ILE B N 1
ATOM 2622 C CA . ILE B 1 42 ? -77.826 -19.402 17.127 1.00 36.35 23 ILE B CA 1
ATOM 2623 C C . ILE B 1 42 ? -77.952 -18.345 16.035 1.00 39.60 23 ILE B C 1
ATOM 2624 O O . ILE B 1 42 ? -78.774 -18.473 15.126 1.00 40.31 23 ILE B O 1
ATOM 2629 N N . ASP B 1 43 ? -77.137 -17.299 16.133 1.00 44.78 24 ASP B N 1
ATOM 2630 C CA . ASP B 1 43 ? -77.088 -16.266 15.106 1.00 37.07 24 ASP B CA 1
ATOM 2631 C C . ASP B 1 43 ? -76.446 -16.800 13.831 1.00 45.60 24 ASP B C 1
ATOM 2632 O O . ASP B 1 43 ? -75.657 -17.744 13.870 1.00 50.81 24 ASP B O 1
ATOM 2637 N N . VAL B 1 44 ? -76.791 -16.194 12.700 1.00 41.39 25 VAL B N 1
ATOM 2638 C CA . VAL B 1 44 ? -76.151 -16.520 11.431 1.00 32.44 25 VAL B CA 1
ATOM 2639 C C . VAL B 1 44 ? -75.127 -15.449 11.085 1.00 35.43 25 VAL B C 1
ATOM 2640 O O . VAL B 1 44 ? -75.479 -14.289 10.870 1.00 45.33 25 VAL B O 1
ATOM 2644 N N . ARG B 1 45 ? -73.858 -15.839 11.037 1.00 37.88 26 ARG B N 1
ATOM 2645 C CA . ARG B 1 45 ? -72.790 -14.887 10.759 1.00 35.68 26 ARG B CA 1
ATOM 2646 C C . ARG B 1 45 ? -72.086 -15.184 9.438 1.00 41.64 26 ARG B C 1
ATOM 2647 O O . ARG B 1 45 ? -71.861 -16.341 9.084 1.00 43.93 26 ARG B O 1
ATOM 2655 N N . LYS B 1 46 ? -71.744 -14.122 8.716 1.00 43.07 27 LYS B N 1
ATOM 2656 C CA . LYS B 1 46 ? -71.089 -14.245 7.420 1.00 36.30 27 LYS B CA 1
ATOM 2657 C C . LYS B 1 46 ? -69.809 -13.419 7.367 1.00 33.19 27 LYS B C 1
ATOM 2658 O O . LYS B 1 46 ? -69.772 -12.287 7.853 1.00 45.60 27 LYS B O 1
ATOM 2664 N N . SER B 1 47 ? -68.764 -13.993 6.778 1.00 37.38 28 SER B N 1
ATOM 2665 C CA . SER B 1 47 ? -67.473 -13.321 6.673 1.00 44.71 28 SER B CA 1
ATOM 2666 C C . SER B 1 47 ? -67.557 -12.049 5.834 1.00 49.30 28 SER B C 1
ATOM 2667 O O . SER B 1 47 ? -68.360 -11.956 4.905 1.00 48.28 28 SER B O 1
ATOM 2670 N N . LYS B 1 48 ? -66.720 -11.072 6.171 1.00 49.39 29 LYS B N 1
ATOM 2671 C CA . LYS B 1 48 ? -66.664 -9.814 5.434 1.00 42.96 29 LYS B CA 1
ATOM 2672 C C . LYS B 1 48 ? -65.879 -9.972 4.136 1.00 43.01 29 LYS B C 1
ATOM 2673 O O . LYS B 1 48 ? -65.875 -9.078 3.291 1.00 48.14 29 LYS B O 1
ATOM 2679 N N . PHE B 1 49 ? -65.215 -11.114 3.984 1.00 43.20 30 PHE B N 1
ATOM 2680 C CA . PHE B 1 49 ? -64.316 -11.335 2.858 1.00 38.66 30 PHE B CA 1
ATOM 2681 C C . PHE B 1 49 ? -64.748 -12.531 2.011 1.00 34.09 30 PHE B C 1
ATOM 2682 O O . PHE B 1 49 ? -63.911 -13.320 1.572 1.00 45.95 30 PHE B O 1
ATOM 2690 N N . THR B 1 50 ? -66.051 -12.653 1.768 1.00 38.09 31 THR B N 1
ATOM 2691 C CA . THR B 1 50 ? -66.602 -13.832 1.099 1.00 41.80 31 THR B CA 1
ATOM 2692 C C . THR B 1 50 ? -66.110 -14.006 -0.341 1.00 47.15 31 THR B C 1
ATOM 2693 O O . THR B 1 50 ? -66.207 -15.096 -0.906 1.00 54.85 31 THR B O 1
ATOM 2697 N N . THR B 1 51 ? -65.580 -12.938 -0.930 1.00 50.10 32 THR B N 1
ATOM 2698 C CA . THR B 1 51 ? -65.062 -13.004 -2.294 1.00 41.34 32 THR B CA 1
ATOM 2699 C C . THR B 1 51 ? -63.740 -13.763 -2.345 1.00 42.76 32 THR B C 1
ATOM 2700 O O . THR B 1 51 ? -63.301 -14.187 -3.415 1.00 52.09 32 THR B O 1
ATOM 2704 N N . LEU B 1 52 ? -63.111 -13.932 -1.186 1.00 44.57 33 LEU B N 1
ATOM 2705 C CA . LEU B 1 52 ? -61.867 -14.686 -1.098 1.00 46.85 33 LEU B CA 1
ATOM 2706 C C . LEU B 1 52 ? -62.138 -16.184 -1.194 1.00 46.71 33 LEU B C 1
ATOM 2707 O O . LEU B 1 52 ? -61.282 -16.950 -1.640 1.00 51.27 33 LEU B O 1
ATOM 2712 N N . GLU B 1 53 ? -63.329 -16.597 -0.770 1.00 45.84 34 GLU B N 1
ATOM 2713 C CA . GLU B 1 53 ? -63.736 -17.990 -0.912 1.00 46.17 34 GLU B CA 1
ATOM 2714 C C . GLU B 1 53 ? -64.004 -18.308 -2.376 1.00 41.70 34 GLU B C 1
ATOM 2715 O O . GLU B 1 53 ? -63.687 -19.398 -2.851 1.00 51.74 34 GLU B O 1
ATOM 2721 N N . ASP B 1 54 ? -64.581 -17.343 -3.087 1.00 46.83 35 ASP B N 1
ATOM 2722 C CA . ASP B 1 54 ? -64.868 -17.508 -4.506 1.00 44.94 35 ASP B CA 1
ATOM 2723 C C . ASP B 1 54 ? -63.582 -17.735 -5.290 1.00 43.29 35 ASP B C 1
ATOM 2724 O O . ASP B 1 54 ? -63.483 -18.682 -6.067 1.00 55.21 35 ASP B O 1
ATOM 2729 N N . ARG B 1 55 ? -62.603 -16.862 -5.084 1.00 43.18 36 ARG B N 1
ATOM 2730 C CA . ARG B 1 55 ? -61.317 -16.986 -5.758 1.00 48.44 36 ARG B CA 1
ATOM 2731 C C . ARG B 1 55 ? -60.609 -18.275 -5.354 1.00 43.85 36 ARG B C 1
ATOM 2732 O O . ARG B 1 55 ? -59.994 -18.943 -6.185 1.00 57.15 36 ARG B O 1
ATOM 2740 N N . GLY B 1 56 ? -60.698 -18.616 -4.073 1.00 40.82 37 GLY B N 1
ATOM 2741 C CA . GLY B 1 56 ? -60.030 -19.791 -3.546 1.00 38.44 37 GLY B CA 1
ATOM 2742 C C . GLY B 1 56 ? -60.612 -21.085 -4.079 1.00 41.04 37 GLY B C 1
ATOM 2743 O O . GLY B 1 56 ? -59.884 -22.044 -4.333 1.00 46.85 37 GLY B O 1
ATOM 2744 N N . ALA B 1 57 ? -61.929 -21.109 -4.258 1.00 43.45 38 ALA B N 1
ATOM 2745 C CA . ALA B 1 57 ? -62.616 -22.317 -4.698 1.00 48.44 38 ALA B CA 1
ATOM 2746 C C . ALA B 1 57 ? -62.553 -22.491 -6.213 1.00 41.96 38 ALA B C 1
ATOM 2747 O O . ALA B 1 57 ? -62.485 -23.612 -6.710 1.00 50.70 38 ALA B O 1
ATOM 2749 N N . ILE B 1 58 ? -62.579 -21.380 -6.942 1.00 42.02 39 ILE B N 1
ATOM 2750 C CA . ILE B 1 58 ? -62.571 -21.426 -8.400 1.00 40.38 39 ILE B CA 1
ATOM 2751 C C . ILE B 1 58 ? -61.197 -21.842 -8.929 1.00 45.87 39 ILE B C 1
ATOM 2752 O O . ILE B 1 58 ? -61.099 -22.538 -9.942 1.00 59.32 39 ILE B O 1
ATOM 2757 N N . ARG B 1 59 ? -60.136 -21.443 -8.231 1.00 50.25 40 ARG B N 1
ATOM 2758 C CA . ARG B 1 59 ? -58.791 -21.859 -8.617 1.00 51.31 40 ARG B CA 1
ATOM 2759 C C . ARG B 1 59 ? -58.627 -23.362 -8.404 1.00 51.36 40 ARG B C 1
ATOM 2760 O O . ARG B 1 59 ? -57.788 -24.003 -9.037 1.00 62.32 40 ARG B O 1
ATOM 2768 N N . ALA B 1 60 ? -59.438 -23.917 -7.507 1.00 51.51 41 ALA B N 1
ATOM 2769 C CA . ALA B 1 60 ? -59.467 -25.357 -7.295 1.00 50.43 41 ALA B CA 1
ATOM 2770 C C . ALA B 1 60 ? -60.153 -26.039 -8.471 1.00 46.17 41 ALA B C 1
ATOM 2771 O O . ALA B 1 60 ? -59.818 -27.169 -8.825 1.00 53.18 41 ALA B O 1
ATOM 2773 N N . HIS B 1 61 ? -61.114 -25.345 -9.074 1.00 48.13 42 HIS B N 1
ATOM 2774 C CA . HIS B 1 61 ? -61.769 -25.846 -10.276 1.00 42.67 42 HIS B CA 1
ATOM 2775 C C . HIS B 1 61 ? -60.765 -25.907 -11.422 1.00 50.09 42 HIS B C 1
ATOM 2776 O O . HIS B 1 61 ? -60.651 -26.924 -12.104 1.00 60.88 42 HIS B O 1
ATOM 2783 N N . GLU B 1 62 ? -60.036 -24.810 -11.617 1.00 50.34 43 GLU B N 1
ATOM 2784 C CA . GLU B 1 62 ? -59.049 -24.698 -12.691 1.00 49.16 43 GLU B CA 1
ATOM 2785 C C . GLU B 1 62 ? -57.937 -25.738 -12.567 1.00 55.90 43 GLU B C 1
ATOM 2786 O O . GLU B 1 62 ? -57.608 -26.425 -13.536 1.00 69.22 43 GLU B O 1
ATOM 2792 N N . ASP B 1 63 ? -57.359 -25.843 -11.374 1.00 48.16 44 ASP B N 1
ATOM 2793 C CA . ASP B 1 63 ? -56.289 -26.803 -11.116 1.00 50.08 44 ASP B CA 1
ATOM 2794 C C . ASP B 1 63 ? -56.775 -28.237 -11.304 1.00 59.10 44 ASP B C 1
ATOM 2795 O O . ASP B 1 63 ? -56.050 -29.079 -11.835 1.00 71.02 44 ASP B O 1
ATOM 2800 N N . TRP B 1 64 ? -58.000 -28.510 -10.864 1.00 55.93 45 TRP B N 1
ATOM 2801 C CA . TRP B 1 64 ? -58.618 -29.810 -11.106 1.00 56.36 45 TRP B CA 1
ATOM 2802 C C . TRP B 1 64 ? -58.811 -29.994 -12.604 1.00 59.01 45 TRP B C 1
ATOM 2803 O O . TRP B 1 64 ? -58.456 -31.032 -13.160 1.00 65.39 45 TRP B O 1
ATOM 2814 N N . ASN B 1 65 ? -59.358 -28.967 -13.249 1.00 60.70 46 ASN B N 1
ATOM 2815 C CA . ASN B 1 65 ? -59.595 -28.975 -14.690 1.00 55.61 46 ASN B CA 1
ATOM 2816 C C . ASN B 1 65 ? -58.319 -29.200 -15.497 1.00 59.69 46 ASN B C 1
ATOM 2817 O O . ASN B 1 65 ? -58.355 -29.763 -16.590 1.00 73.25 46 ASN B O 1
ATOM 2822 N N . LYS B 1 66 ? -57.191 -28.772 -14.942 1.00 59.50 47 LYS B N 1
ATOM 2823 C CA . LYS B 1 66 ? -55.915 -28.838 -15.643 1.00 62.30 47 LYS B CA 1
ATOM 2824 C C . LYS B 1 66 ? -55.150 -30.136 -15.379 1.00 63.80 47 LYS B C 1
ATOM 2825 O O . LYS B 1 66 ? -54.626 -30.751 -16.309 1.00 69.12 47 LYS B O 1
ATOM 2831 N N . HIS B 1 67 ? -55.091 -30.551 -14.117 1.00 64.19 48 HIS B N 1
ATOM 2832 C CA . HIS B 1 67 ? -54.235 -31.668 -13.722 1.00 66.13 48 HIS B CA 1
ATOM 2833 C C . HIS B 1 67 ? -54.965 -33.006 -13.611 1.00 66.77 48 HIS B C 1
ATOM 2834 O O . HIS B 1 67 ? -54.349 -34.059 -13.779 1.00 82.83 48 HIS B O 1
ATOM 2841 N N . ILE B 1 68 ? -56.263 -32.973 -13.320 1.00 62.82 49 ILE B N 1
ATOM 2842 C CA . ILE B 1 68 ? -57.020 -34.211 -13.128 1.00 61.80 49 ILE B CA 1
ATOM 2843 C C . ILE B 1 68 ? -58.463 -34.137 -13.636 1.00 58.39 49 ILE B C 1
ATOM 2844 O O . ILE B 1 68 ? -59.399 -33.963 -12.854 1.00 74.66 49 ILE B O 1
ATOM 2849 N N . GLY B 1 69 ? -58.631 -34.289 -14.948 1.00 67.78 50 GLY B N 1
ATOM 2850 C CA . GLY B 1 69 ? -59.948 -34.316 -15.567 1.00 74.53 50 GLY B CA 1
ATOM 2851 C C . GLY B 1 69 ? -60.589 -32.945 -15.670 1.00 72.99 50 GLY B C 1
ATOM 2852 O O . GLY B 1 69 ? -60.157 -32.012 -15.004 1.00 66.72 50 GLY B O 1
ATOM 2853 N N . PRO B 1 70 ? -61.638 -32.816 -16.499 1.00 71.19 51 PRO B N 1
ATOM 2854 C CA . PRO B 1 70 ? -62.285 -31.517 -16.724 1.00 62.24 51 PRO B CA 1
ATOM 2855 C C . PRO B 1 70 ? -63.058 -30.996 -15.511 1.00 65.59 51 PRO B C 1
ATOM 2856 O O . PRO B 1 70 ? -63.635 -31.782 -14.759 1.00 65.64 51 PRO B O 1
ATOM 2860 N N . CYS B 1 71 ? -63.069 -29.677 -15.335 1.00 73.88 52 CYS B N 1
ATOM 2861 C CA . CYS B 1 71 ? -63.803 -29.054 -14.238 1.00 59.98 52 CYS B CA 1
ATOM 2862 C C . CYS B 1 71 ? -64.170 -27.606 -14.561 1.00 58.82 52 CYS B C 1
ATOM 2863 O O . CYS B 1 71 ? -63.328 -26.825 -14.998 1.00 64.23 52 CYS B O 1
ATOM 2866 N N . ARG B 1 72 ? -65.432 -27.254 -14.342 1.00 54.44 53 ARG B N 1
ATOM 2867 C CA . ARG B 1 72 ? -65.903 -25.908 -14.610 1.00 57.30 53 ARG B CA 1
ATOM 2868 C C . ARG B 1 72 ? -67.329 -25.706 -14.139 1.00 54.03 53 ARG B C 1
ATOM 2869 O O . ARG B 1 72 ? -68.209 -26.495 -14.474 1.00 63.10 53 ARG B O 1
ATOM 2870 N N . GLU B 1 73 ? -67.548 -24.644 -13.368 1.00 55.44 54 GLU B N 1
ATOM 2871 C CA . GLU B 1 73 ? -68.849 -24.348 -12.768 1.00 58.10 54 GLU B CA 1
ATOM 2872 C C . GLU B 1 73 ? -69.313 -25.503 -11.881 1.00 51.26 54 GLU B C 1
ATOM 2873 O O . GLU B 1 73 ? -70.446 -25.975 -11.991 1.00 50.00 54 GLU B O 1
ATOM 2879 N N . TYR B 1 74 ? -68.418 -25.949 -11.004 1.00 43.67 55 TYR B N 1
ATOM 2880 C CA . TYR B 1 74 ? -68.722 -27.011 -10.053 1.00 51.68 55 TYR B CA 1
ATOM 2881 C C . TYR B 1 74 ? -69.509 -26.465 -8.872 1.00 54.33 55 TYR B C 1
ATOM 2882 O O . TYR B 1 74 ? -69.169 -25.419 -8.313 1.00 58.77 55 TYR B O 1
ATOM 2891 N N . ARG B 1 75 ? -70.563 -27.177 -8.492 1.00 51.32 56 ARG B N 1
ATOM 2892 C CA . ARG B 1 75 ? -71.432 -26.737 -7.405 1.00 55.19 56 ARG B CA 1
ATOM 2893 C C . ARG B 1 75 ? -70.967 -27.329 -6.078 1.00 56.09 56 ARG B C 1
ATOM 2894 O O . ARG B 1 75 ? -71.475 -28.356 -5.626 1.00 52.91 56 ARG B O 1
ATOM 2902 N N . GLY B 1 76 ? -70.002 -26.676 -5.450 1.00 53.54 57 GLY B N 1
ATOM 2903 C CA . GLY B 1 76 ? -69.455 -27.168 -4.205 1.00 39.92 57 GLY B CA 1
ATOM 2904 C C . GLY B 1 76 ? -69.700 -26.241 -3.030 1.00 41.70 57 GLY B C 1
ATOM 2905 O O . GLY B 1 76 ? -70.826 -26.114 -2.550 1.00 42.93 57 GLY B O 1
ATOM 2906 N N . THR B 1 77 ? -68.641 -25.588 -2.566 1.00 39.49 58 THR B N 1
ATOM 2907 C CA . THR B 1 77 ? -68.727 -24.713 -1.403 1.00 42.25 58 THR B CA 1
ATOM 2908 C C . THR B 1 77 ? -69.336 -23.358 -1.758 1.00 43.88 58 THR B C 1
ATOM 2909 O O . THR B 1 77 ? -69.709 -22.580 -0.880 1.00 46.27 58 THR B O 1
ATOM 2913 N N . LEU B 1 78 ? -69.436 -23.083 -3.052 1.00 44.75 59 LEU B N 1
ATOM 2914 C CA . LEU B 1 78 ? -69.885 -21.778 -3.519 1.00 36.82 59 LEU B CA 1
ATOM 2915 C C . LEU B 1 78 ? -71.401 -21.631 -3.512 1.00 35.13 59 LEU B C 1
ATOM 2916 O O . LEU B 1 78 ? -72.139 -22.593 -3.734 1.00 50.19 59 LEU B O 1
ATOM 2921 N N . GLY B 1 79 ? -71.851 -20.410 -3.245 1.00 38.61 60 GLY B N 1
ATOM 2922 C CA . GLY B 1 79 ? -73.259 -20.068 -3.283 1.00 37.69 60 GLY B CA 1
ATOM 2923 C C . GLY B 1 79 ? -73.412 -18.633 -3.748 1.00 41.90 60 GLY B C 1
ATOM 2924 O O . GLY B 1 79 ? -72.504 -17.822 -3.562 1.00 49.52 60 GLY B O 1
ATOM 2925 N N . PRO B 1 80 ? -74.563 -18.308 -4.356 1.00 46.86 61 PRO B N 1
ATOM 2926 C CA . PRO B 1 80 ? -74.800 -16.963 -4.893 1.00 45.71 61 PRO B CA 1
ATOM 2927 C C . PRO B 1 80 ? -74.898 -15.911 -3.792 1.00 48.58 61 PRO B C 1
ATOM 2928 O O . PRO B 1 80 ? -74.642 -14.732 -4.034 1.00 53.78 61 PRO B O 1
ATOM 2932 N N . ARG B 1 81 ? -75.267 -16.350 -2.595 1.00 42.75 62 ARG B N 1
ATOM 2933 C CA . ARG B 1 81 ? -75.471 -15.453 -1.468 1.00 46.31 62 ARG B CA 1
ATOM 2934 C C . ARG B 1 81 ? -74.747 -15.970 -0.231 1.00 46.87 62 ARG B C 1
ATOM 2935 O O . ARG B 1 81 ? -74.047 -15.222 0.452 1.00 47.49 62 ARG B O 1
ATOM 2943 N N . PHE B 1 82 ? -74.917 -17.258 0.046 1.00 50.12 63 PHE B N 1
ATOM 2944 C CA . PHE B 1 82 ? -74.252 -17.897 1.174 1.00 35.19 63 PHE B CA 1
ATOM 2945 C C . PHE B 1 82 ? -73.269 -18.963 0.706 1.00 45.64 63 PHE B C 1
ATOM 2946 O O . PHE B 1 82 ? -73.669 -20.072 0.357 1.00 53.76 63 PHE B O 1
ATOM 2954 N N . SER B 1 83 ? -71.986 -18.618 0.684 1.00 43.27 64 SER B N 1
ATOM 2955 C CA . SER B 1 83 ? -70.939 -19.610 0.466 1.00 39.64 64 SER B CA 1
ATOM 2956 C C . SER B 1 83 ? -70.671 -20.314 1.792 1.00 42.25 64 SER B C 1
ATOM 2957 O O . SER B 1 83 ? -70.783 -19.698 2.852 1.00 42.96 64 SER B O 1
ATOM 2960 N N . PHE B 1 84 ? -70.323 -21.597 1.733 1.00 40.77 65 PHE B N 1
ATOM 2961 C CA . PHE B 1 84 ? -70.267 -22.435 2.931 1.00 36.46 65 PHE B CA 1
ATOM 2962 C C . PHE B 1 84 ? -69.307 -21.920 4.002 1.00 40.64 65 PHE B C 1
ATOM 2963 O O . PHE B 1 84 ? -69.723 -21.649 5.127 1.00 45.59 65 PHE B O 1
ATOM 2971 N N . ILE B 1 85 ? -68.032 -21.784 3.658 1.00 41.12 66 ILE B N 1
ATOM 2972 C CA . ILE B 1 85 ? -67.024 -21.387 4.637 1.00 35.05 66 ILE B CA 1
ATOM 2973 C C . ILE B 1 85 ? -67.275 -19.985 5.186 1.00 39.55 66 ILE B C 1
ATOM 2974 O O . ILE B 1 85 ? -67.091 -19.734 6.376 1.00 46.38 66 ILE B O 1
ATOM 2979 N N . SER B 1 86 ? -67.722 -19.082 4.320 1.00 42.58 67 SER B N 1
ATOM 2980 C CA . SER B 1 86 ? -68.018 -17.716 4.734 1.00 45.10 67 SER B CA 1
ATOM 2981 C C . SER B 1 86 ? -69.116 -17.664 5.796 1.00 39.18 67 SER B C 1
ATOM 2982 O O . SER B 1 86 ? -69.200 -16.705 6.560 1.00 43.33 67 SER B O 1
ATOM 2985 N N . VAL B 1 87 ? -69.950 -18.699 5.851 1.00 42.62 68 VAL B N 1
ATOM 2986 C CA . VAL B 1 87 ? -71.054 -18.724 6.805 1.00 36.93 68 VAL B CA 1
ATOM 2987 C C . VAL B 1 87 ? -70.883 -19.820 7.865 1.00 42.20 68 VAL B C 1
ATOM 2988 O O . VAL B 1 87 ? -71.450 -19.727 8.954 1.00 41.71 68 VAL B O 1
ATOM 2992 N N . ALA B 1 88 ? -70.095 -20.847 7.557 1.00 46.68 69 ALA B N 1
ATOM 2993 C CA . ALA B 1 88 ? -69.836 -21.914 8.521 1.00 32.04 69 ALA B CA 1
ATOM 2994 C C . ALA B 1 88 ? -68.589 -21.599 9.339 1.00 39.09 69 ALA B C 1
ATOM 2995 O O . ALA B 1 88 ? -68.486 -21.974 10.508 1.00 51.68 69 ALA B O 1
ATOM 2997 N N . VAL B 1 89 ? -67.638 -20.917 8.707 1.00 43.97 70 VAL B N 1
ATOM 2998 C CA . VAL B 1 89 ? -66.454 -20.416 9.396 1.00 38.69 70 VAL B CA 1
ATOM 2999 C C . VAL B 1 89 ? -66.378 -18.901 9.218 1.00 40.82 70 VAL B C 1
ATOM 3000 O O . VAL B 1 89 ? -65.515 -18.400 8.495 1.00 46.07 70 VAL B O 1
ATOM 3004 N N . PRO B 1 90 ? -67.289 -18.166 9.877 1.00 38.18 71 PRO B N 1
ATOM 3005 C CA . PRO B 1 90 ? -67.419 -16.721 9.650 1.00 30.30 71 PRO B CA 1
ATOM 3006 C C . PRO B 1 90 ? -66.230 -15.918 10.171 1.00 37.88 71 PRO B C 1
ATOM 3007 O O . PRO B 1 90 ? -65.977 -14.817 9.684 1.00 45.77 71 PRO B O 1
ATOM 3011 N N . GLU B 1 91 ? -65.513 -16.465 11.146 1.00 41.55 72 GLU B N 1
ATOM 3012 C CA . GLU B 1 91 ? -64.379 -15.767 11.737 1.00 38.00 72 GLU B CA 1
ATOM 3013 C C . GLU B 1 91 ? -63.047 -16.340 11.268 1.00 46.36 72 GLU B C 1
ATOM 3014 O O . GLU B 1 91 ? -62.065 -16.336 12.011 1.00 49.85 72 GLU B O 1
ATOM 3020 N N . CYS B 1 92 ? -63.020 -16.833 10.035 1.00 48.33 73 CYS B N 1
ATOM 3021 C CA . CYS B 1 92 ? -61.790 -17.347 9.448 1.00 39.74 73 CYS B CA 1
ATOM 3022 C C . CYS B 1 92 ? -60.827 -16.203 9.156 1.00 45.14 73 CYS B C 1
ATOM 3023 O O . CYS B 1 92 ? -61.241 -15.139 8.695 1.00 50.46 73 CYS B O 1
ATOM 3026 N N . ILE B 1 93 ? -59.546 -16.424 9.434 1.00 49.09 74 ILE B N 1
ATOM 3027 C CA . ILE B 1 93 ? -58.524 -15.418 9.173 1.00 48.52 74 ILE B CA 1
ATOM 3028 C C . ILE B 1 93 ? -58.439 -15.130 7.676 1.00 48.62 74 ILE B C 1
ATOM 3029 O O . ILE B 1 93 ? -58.196 -16.038 6.882 1.00 55.37 74 ILE B O 1
ATOM 3034 N N . PRO B 1 94 ? -58.654 -13.859 7.293 1.00 47.92 75 PRO B N 1
ATOM 3035 C CA . PRO B 1 94 ? -58.730 -13.392 5.902 1.00 43.70 75 PRO B CA 1
ATOM 3036 C C . PRO B 1 94 ? -57.598 -13.891 5.007 1.00 45.55 75 PRO B C 1
ATOM 3037 O O . PRO B 1 94 ? -57.848 -14.248 3.856 1.00 48.77 75 PRO B O 1
ATOM 3041 N N . GLU B 1 95 ? -56.376 -13.920 5.529 1.00 41.72 76 GLU B N 1
ATOM 3042 C CA . GLU B 1 95 ? -55.222 -14.339 4.737 1.00 41.60 76 GLU B CA 1
ATOM 3043 C C . GLU B 1 95 ? -55.176 -15.853 4.564 1.00 48.44 76 GLU B C 1
ATOM 3044 O O . GLU B 1 95 ? -54.328 -16.380 3.843 1.00 52.70 76 GLU B O 1
ATOM 3050 N N . ARG B 1 96 ? -56.090 -16.548 5.232 1.00 41.27 77 ARG B N 1
ATOM 3051 C CA . ARG B 1 96 ? -56.162 -17.999 5.147 1.00 35.33 77 ARG B CA 1
ATOM 3052 C C . ARG B 1 96 ? -57.462 -18.434 4.481 1.00 38.38 77 ARG B C 1
ATOM 3053 O O . ARG B 1 96 ? -57.668 -19.620 4.218 1.00 46.43 77 ARG B O 1
ATOM 3061 N N . LEU B 1 97 ? -58.330 -17.466 4.202 1.00 38.38 78 LEU B N 1
ATOM 3062 C CA . LEU B 1 97 ? -59.666 -17.752 3.688 1.00 40.27 78 LEU B CA 1
ATOM 3063 C C . LEU B 1 97 ? -59.633 -18.408 2.308 1.00 44.60 78 LEU B C 1
ATOM 3064 O O . LEU B 1 97 ? -60.518 -19.194 1.968 1.00 51.65 78 LEU B O 1
ATOM 3069 N N . GLU B 1 98 ? -58.613 -18.089 1.516 1.00 48.65 79 GLU B N 1
ATOM 3070 C CA . GLU B 1 98 ? -58.473 -18.681 0.188 1.00 45.02 79 GLU B CA 1
ATOM 3071 C C . GLU B 1 98 ? -58.025 -20.136 0.264 1.00 52.83 79 GLU B C 1
ATOM 3072 O O . GLU B 1 98 ? -58.594 -21.006 -0.398 1.00 50.96 79 GLU B O 1
ATOM 3078 N N . VAL B 1 99 ? -57.001 -20.391 1.072 1.00 48.63 80 VAL B N 1
ATOM 3079 C CA . VAL B 1 99 ? -56.440 -21.728 1.216 1.00 48.81 80 VAL B CA 1
ATOM 3080 C C . VAL B 1 99 ? -57.466 -22.694 1.798 1.00 40.85 80 VAL B C 1
ATOM 3081 O O . VAL B 1 99 ? -57.562 -23.845 1.371 1.00 45.23 80 VAL B O 1
ATOM 3085 N N . ILE B 1 100 ? -58.231 -22.216 2.774 1.00 39.07 81 ILE B N 1
ATOM 3086 C CA . ILE B 1 100 ? -59.270 -23.023 3.402 1.00 42.26 81 ILE B CA 1
ATOM 3087 C C . ILE B 1 100 ? -60.395 -23.310 2.410 1.00 47.22 81 ILE B C 1
ATOM 3088 O O . ILE B 1 100 ? -60.952 -24.408 2.385 1.00 53.70 81 ILE B O 1
ATOM 3093 N N . SER B 1 101 ? -60.713 -22.318 1.585 1.00 50.08 82 SER B N 1
ATOM 3094 C CA . SER B 1 101 ? -61.735 -22.476 0.558 1.00 42.75 82 SER B CA 1
ATOM 3095 C C . SER B 1 101 ? -61.256 -23.413 -0.544 1.00 39.30 82 SER B C 1
ATOM 3096 O O . SER B 1 101 ? -62.027 -24.220 -1.065 1.00 41.41 82 SER B O 1
ATOM 3099 N N . TYR B 1 102 ? -59.977 -23.299 -0.890 1.00 44.18 83 TYR B N 1
ATOM 3100 C CA . TYR B 1 102 ? -59.354 -24.175 -1.876 1.00 40.26 83 TYR B CA 1
ATOM 3101 C C . TYR B 1 102 ? -59.388 -25.619 -1.391 1.00 37.59 83 TYR B C 1
ATOM 3102 O O . TYR B 1 102 ? -59.653 -26.540 -2.164 1.00 42.97 83 TYR B O 1
ATOM 3111 N N . ALA B 1 103 ? -59.115 -25.805 -0.103 1.00 44.09 84 ALA B N 1
ATOM 3112 C CA . ALA B 1 103 ? -59.082 -27.134 0.492 1.00 43.41 84 ALA B CA 1
ATOM 3113 C C . ALA B 1 103 ? -60.480 -27.731 0.604 1.00 41.90 84 ALA B C 1
ATOM 3114 O O . ALA B 1 103 ? -60.674 -28.922 0.360 1.00 56.29 84 ALA B O 1
ATOM 3116 N N . ASN B 1 104 ? -61.450 -26.901 0.974 1.00 39.54 85 ASN B N 1
ATOM 3117 C CA . ASN B 1 104 ? -62.820 -27.363 1.160 1.00 40.38 85 ASN B CA 1
ATOM 3118 C C . ASN B 1 104 ? -63.455 -27.812 -0.149 1.00 42.25 85 ASN B C 1
ATOM 3119 O O . ASN B 1 104 ? -64.153 -28.826 -0.198 1.00 52.41 85 ASN B O 1
ATOM 3124 N N . GLU B 1 105 ? -63.204 -27.048 -1.207 1.00 38.12 86 GLU B N 1
ATOM 3125 C CA . GLU B 1 105 ? -63.743 -27.358 -2.523 1.00 39.53 86 GLU B CA 1
ATOM 3126 C C . GLU B 1 105 ? -63.076 -28.606 -3.095 1.00 40.83 86 GLU B C 1
ATOM 3127 O O . GLU B 1 105 ? -63.698 -29.365 -3.839 1.00 51.19 86 GLU B O 1
ATOM 3133 N N . PHE B 1 106 ? -61.812 -28.818 -2.739 1.00 47.37 87 PHE B N 1
ATOM 3134 C CA . PHE B 1 106 ? -61.089 -30.011 -3.170 1.00 46.54 87 PHE B CA 1
ATOM 3135 C C . PHE B 1 106 ? -61.657 -31.244 -2.476 1.00 42.39 87 PHE B C 1
ATOM 3136 O O . PHE B 1 106 ? -61.705 -32.328 -3.057 1.00 51.83 87 PHE B O 1
ATOM 3144 N N . ALA B 1 107 ? -62.084 -31.067 -1.229 1.00 44.83 88 ALA B N 1
ATOM 3145 C CA . ALA B 1 107 ? -62.691 -32.147 -0.460 1.00 40.83 88 ALA B CA 1
ATOM 3146 C C . ALA B 1 107 ? -64.017 -32.571 -1.084 1.00 40.10 88 ALA B C 1
ATOM 3147 O O . ALA B 1 107 ? -64.381 -33.746 -1.046 1.00 51.13 88 ALA B O 1
ATOM 3149 N N . PHE B 1 108 ? -64.734 -31.606 -1.653 1.00 42.29 89 PHE B N 1
ATOM 3150 C CA . PHE B 1 108 ? -65.984 -31.889 -2.347 1.00 39.02 89 PHE B CA 1
ATOM 3151 C C . PHE B 1 108 ? -65.736 -32.734 -3.590 1.00 46.43 89 PHE B C 1
ATOM 3152 O O . PHE B 1 108 ? -66.433 -33.718 -3.838 1.00 56.09 89 PHE B O 1
ATOM 3160 N N . LEU B 1 109 ? -64.734 -32.336 -4.367 1.00 49.51 90 LEU B N 1
ATOM 3161 C CA . LEU B 1 109 ? -64.363 -33.046 -5.587 1.00 42.54 90 LEU B CA 1
ATOM 3162 C C . LEU B 1 109 ? -63.944 -34.486 -5.286 1.00 49.74 90 LEU B C 1
ATOM 3163 O O . LEU B 1 109 ? -64.241 -35.401 -6.054 1.00 54.97 90 LEU B O 1
ATOM 3168 N N . HIS B 1 110 ? -63.266 -34.679 -4.158 1.00 51.38 91 HIS B N 1
ATOM 3169 C CA . HIS B 1 110 ? -62.806 -36.004 -3.752 1.00 51.38 91 HIS B CA 1
ATOM 3170 C C . HIS B 1 110 ? -63.944 -36.819 -3.139 1.00 56.21 91 HIS B C 1
ATOM 3171 O O . HIS B 1 110 ? -63.926 -38.050 -3.170 1.00 58.84 91 HIS B O 1
ATOM 3178 N N . ASP B 1 111 ? -64.931 -36.126 -2.579 1.00 46.92 92 ASP B N 1
ATOM 3179 C CA . ASP B 1 111 ? -66.114 -36.786 -2.033 1.00 52.66 92 ASP B CA 1
ATOM 3180 C C . ASP B 1 111 ? -66.990 -37.323 -3.159 1.00 50.87 92 ASP B C 1
ATOM 3181 O O . ASP B 1 111 ? -67.555 -38.411 -3.058 1.00 61.69 92 ASP B O 1
ATOM 3186 N N . ASP B 1 112 ? -67.094 -36.547 -4.233 1.00 58.23 93 ASP B N 1
ATOM 3187 C CA . ASP B 1 112 ? -67.833 -36.969 -5.414 1.00 55.19 93 ASP B CA 1
ATOM 3188 C C . ASP B 1 112 ? -67.148 -38.168 -6.054 1.00 62.27 93 ASP B C 1
ATOM 3189 O O . ASP B 1 112 ? -67.799 -39.021 -6.651 1.00 77.82 93 ASP B O 1
ATOM 3194 N N . VAL B 1 113 ? -65.827 -38.217 -5.921 1.00 57.29 94 VAL B N 1
ATOM 3195 C CA . VAL B 1 113 ? -65.032 -39.350 -6.376 1.00 63.77 94 VAL B CA 1
ATOM 3196 C C . VAL B 1 113 ? -65.378 -40.591 -5.560 1.00 62.10 94 VAL B C 1
ATOM 3197 O O . VAL B 1 113 ? -65.412 -41.720 -6.071 1.00 73.60 94 VAL B O 1
ATOM 3201 N N . THR B 1 114 ? -65.669 -40.366 -4.286 1.00 65.32 95 THR B N 1
ATOM 3202 C CA . THR B 1 114 ? -65.929 -41.466 -3.372 1.00 65.27 95 THR B CA 1
ATOM 3203 C C . THR B 1 114 ? -67.271 -42.181 -3.575 1.00 74.21 95 THR B C 1
ATOM 3204 O O . THR B 1 114 ? -67.309 -43.404 -3.597 1.00 77.77 95 THR B O 1
ATOM 3208 N N . ASP B 1 115 ? -68.360 -41.428 -3.717 1.00 70.54 96 ASP B N 1
ATOM 3209 C CA . ASP B 1 115 ? -69.724 -41.980 -3.687 1.00 88.52 96 ASP B CA 1
ATOM 3210 C C . ASP B 1 115 ? -70.407 -41.863 -5.042 1.00 96.81 96 ASP B C 1
ATOM 3211 O O . ASP B 1 115 ? -71.545 -42.286 -5.180 1.00 106.74 96 ASP B O 1
ATOM 3216 N N . HIS B 1 116 ? -69.710 -41.296 -6.027 1.00 90.98 97 HIS B N 1
ATOM 3217 C CA . HIS B 1 116 ? -70.238 -41.134 -7.388 1.00 109.71 97 HIS B CA 1
ATOM 3218 C C . HIS B 1 116 ? -71.514 -40.302 -7.433 1.00 116.71 97 HIS B C 1
ATOM 3219 O O . HIS B 1 116 ? -72.557 -40.773 -7.888 1.00 116.72 97 HIS B O 1
ATOM 3226 N N . VAL B 1 117 ? -71.437 -39.079 -6.930 1.00 107.48 98 VAL B N 1
ATOM 3227 C CA . VAL B 1 117 ? -72.566 -38.145 -6.942 1.00 102.22 98 VAL B CA 1
ATOM 3228 C C . VAL B 1 117 ? -72.040 -36.806 -7.472 1.00 96.93 98 VAL B C 1
ATOM 3229 O O . VAL B 1 117 ? -71.171 -36.171 -6.878 1.00 96.07 98 VAL B O 1
ATOM 3233 N N . GLY B 1 118 ? -72.581 -36.372 -8.594 1.00 103.94 99 GLY B N 1
ATOM 3234 C CA . GLY B 1 118 ? -72.040 -35.219 -9.282 1.00 96.36 99 GLY B CA 1
ATOM 3235 C C . GLY B 1 118 ? -72.696 -33.857 -9.103 1.00 106.07 99 GLY B C 1
ATOM 3236 O O . GLY B 1 118 ? -73.889 -33.695 -9.236 1.00 114.44 99 GLY B O 1
ATOM 3237 N N . HIS B 1 119 ? -71.893 -32.847 -8.791 1.00 105.43 100 HIS B N 1
ATOM 3238 C CA . HIS B 1 119 ? -72.422 -31.514 -8.467 1.00 92.50 100 HIS B CA 1
ATOM 3239 C C . HIS B 1 119 ? -71.479 -30.358 -8.842 1.00 88.69 100 HIS B C 1
ATOM 3240 O O . HIS B 1 119 ? -70.815 -29.789 -7.976 1.00 94.85 100 HIS B O 1
ATOM 3247 N N . ASP B 1 120 ? -71.415 -30.017 -10.127 1.00 82.78 101 ASP B N 1
ATOM 3248 C CA . ASP B 1 120 ? -72.138 -30.720 -11.184 1.00 102.51 101 ASP B CA 1
ATOM 3249 C C . ASP B 1 120 ? -71.375 -30.557 -12.462 1.00 119.51 101 ASP B C 1
ATOM 3250 O O . ASP B 1 120 ? -71.266 -31.502 -13.226 1.00 136.04 101 ASP B O 1
ATOM 3255 N N . THR B 1 121 ? -70.843 -29.353 -12.665 1.00 102.74 102 THR B N 1
ATOM 3256 C CA . THR B 1 121 ? -70.123 -28.975 -13.883 1.00 94.82 102 THR B CA 1
ATOM 3257 C C . THR B 1 121 ? -70.979 -29.209 -15.125 1.00 106.22 102 THR B C 1
ATOM 3258 O O . THR B 1 121 ? -72.204 -29.059 -15.064 1.00 91.04 102 THR B O 1
ATOM 3262 N N . ASP B 1 149 ? -53.237 -50.058 -15.316 1.00 132.03 130 ASP B N 1
ATOM 3263 C CA . ASP B 1 149 ? -53.764 -49.259 -16.413 1.00 118.11 130 ASP B CA 1
ATOM 3264 C C . ASP B 1 149 ? -53.542 -47.771 -16.163 1.00 120.26 130 ASP B C 1
ATOM 3265 O O . ASP B 1 149 ? -53.695 -47.282 -15.043 1.00 131.61 130 ASP B O 1
ATOM 3270 N N . ILE B 1 150 ? -53.200 -47.061 -17.235 1.00 109.50 131 ILE B N 1
ATOM 3271 C CA . ILE B 1 150 ? -52.724 -45.682 -17.146 1.00 110.85 131 ILE B CA 1
ATOM 3272 C C . ILE B 1 150 ? -53.802 -44.682 -16.752 1.00 116.54 131 ILE B C 1
ATOM 3273 O O . ILE B 1 150 ? -54.727 -44.396 -17.515 1.00 105.98 131 ILE B O 1
ATOM 3278 N N . ARG B 1 151 ? -53.697 -44.203 -15.520 1.00 126.13 132 ARG B N 1
ATOM 3279 C CA . ARG B 1 151 ? -54.235 -42.900 -15.171 1.00 121.29 132 ARG B CA 1
ATOM 3280 C C . ARG B 1 151 ? -53.051 -42.102 -14.662 1.00 112.67 132 ARG B C 1
ATOM 3281 O O . ARG B 1 151 ? -52.772 -42.062 -13.472 1.00 90.63 132 ARG B O 1
ATOM 3289 N N . ARG B 1 152 ? -52.320 -41.514 -15.599 1.00 115.04 133 ARG B N 1
ATOM 3290 C CA . ARG B 1 152 ? -51.042 -40.904 -15.285 1.00 113.86 133 ARG B CA 1
ATOM 3291 C C . ARG B 1 152 ? -51.251 -39.680 -14.403 1.00 98.44 133 ARG B C 1
ATOM 3292 O O . ARG B 1 152 ? -50.481 -39.431 -13.484 1.00 100.55 133 ARG B O 1
ATOM 3300 N N . ALA B 1 153 ? -52.313 -38.935 -14.686 1.00 91.55 134 ALA B N 1
ATOM 3301 C CA . ALA B 1 153 ? -52.617 -37.741 -13.924 1.00 102.15 134 ALA B CA 1
ATOM 3302 C C . ALA B 1 153 ? -54.064 -37.664 -13.445 1.00 112.29 134 ALA B C 1
ATOM 3303 O O . ALA B 1 153 ? -54.878 -36.951 -14.040 1.00 118.47 134 ALA B O 1
ATOM 3305 N N . GLY B 1 154 ? -54.405 -38.424 -12.401 1.00 96.83 135 GLY B N 1
ATOM 3306 C CA . GLY B 1 154 ? -53.632 -39.562 -11.923 1.00 92.44 135 GLY B CA 1
ATOM 3307 C C . GLY B 1 154 ? -52.494 -39.247 -10.996 1.00 97.80 135 GLY B C 1
ATOM 3308 O O . GLY B 1 154 ? -51.808 -40.138 -10.532 1.00 107.94 135 GLY B O 1
ATOM 3309 N N . LYS B 1 155 ? -52.314 -37.965 -10.734 1.00 93.16 136 LYS B N 1
ATOM 3310 C CA . LYS B 1 155 ? -51.166 -37.474 -10.020 1.00 101.29 136 LYS B CA 1
ATOM 3311 C C . LYS B 1 155 ? -51.596 -36.262 -9.231 1.00 96.17 136 LYS B C 1
ATOM 3312 O O . LYS B 1 155 ? -51.030 -35.193 -9.378 1.00 88.24 136 LYS B O 1
ATOM 3318 N N . LYS B 1 156 ? -52.606 -36.440 -8.388 1.00 89.53 137 LYS B N 1
ATOM 3319 C CA . LYS B 1 156 ? -53.122 -35.346 -7.576 1.00 80.70 137 LYS B CA 1
ATOM 3320 C C . LYS B 1 156 ? -52.208 -35.133 -6.374 1.00 87.33 137 LYS B C 1
ATOM 3321 O O . LYS B 1 156 ? -52.496 -34.318 -5.493 1.00 84.64 137 LYS B O 1
ATOM 3327 N N . ARG B 1 157 ? -51.104 -35.877 -6.362 1.00 92.07 138 ARG B N 1
ATOM 3328 C CA . ARG B 1 157 ? -50.052 -35.723 -5.372 1.00 76.99 138 ARG B CA 1
ATOM 3329 C C . ARG B 1 157 ? -49.383 -34.362 -5.501 1.00 76.14 138 ARG B C 1
ATOM 3330 O O . ARG B 1 157 ? -48.857 -33.831 -4.528 1.00 74.75 138 ARG B O 1
ATOM 3338 N N . ILE B 1 158 ? -49.419 -33.803 -6.709 1.00 84.37 139 ILE B N 1
ATOM 3339 C CA . ILE B 1 158 ? -48.873 -32.474 -6.990 1.00 88.28 139 ILE B CA 1
ATOM 3340 C C . ILE B 1 158 ? -49.597 -31.419 -6.152 1.00 78.73 139 ILE B C 1
ATOM 3341 O O . ILE B 1 158 ? -49.094 -30.316 -5.932 1.00 81.30 139 ILE B O 1
ATOM 3346 N N . GLN B 1 159 ? -50.775 -31.782 -5.657 1.00 74.73 140 GLN B N 1
ATOM 3347 C CA . GLN B 1 159 ? -51.521 -30.926 -4.745 1.00 76.24 140 GLN B CA 1
ATOM 3348 C C . GLN B 1 159 ? -50.972 -31.039 -3.325 1.00 74.75 140 GLN B C 1
ATOM 3349 O O . GLN B 1 159 ? -51.678 -30.782 -2.349 1.00 71.90 140 GLN B O 1
ATOM 3355 N N . SER B 1 160 ? -49.709 -31.446 -3.218 1.00 73.90 141 SER B N 1
ATOM 3356 C CA . SER B 1 160 ? -48.955 -31.293 -1.980 1.00 62.99 141 SER B CA 1
ATOM 3357 C C . SER B 1 160 ? -48.428 -29.864 -1.965 1.00 70.23 141 SER B C 1
ATOM 3358 O O . SER B 1 160 ? -47.882 -29.388 -0.968 1.00 78.30 141 SER B O 1
ATOM 3361 N N . GLN B 1 161 ? -48.610 -29.192 -3.100 1.00 74.57 142 GLN B N 1
ATOM 3362 C CA . GLN B 1 161 ? -48.327 -27.772 -3.245 1.00 75.91 142 GLN B CA 1
ATOM 3363 C C . GLN B 1 161 ? -49.221 -26.963 -2.314 1.00 73.63 142 GLN B C 1
ATOM 3364 O O . GLN B 1 161 ? -48.870 -25.859 -1.897 1.00 80.53 142 GLN B O 1
ATOM 3370 N N . LEU B 1 162 ? -50.388 -27.523 -2.009 1.00 73.70 143 LEU B N 1
ATOM 3371 C CA . LEU B 1 162 ? -51.321 -26.921 -1.064 1.00 75.41 143 LEU B CA 1
ATOM 3372 C C . LEU B 1 162 ? -50.676 -26.762 0.306 1.00 68.46 143 LEU B C 1
ATOM 3373 O O . LEU B 1 162 ? -50.752 -25.699 0.920 1.00 69.34 143 LEU B O 1
ATOM 3378 N N . PHE B 1 163 ? -50.037 -27.829 0.773 1.00 68.58 144 PHE B N 1
ATOM 3379 C CA . PHE B 1 163 ? -49.380 -27.828 2.074 1.00 64.67 144 PHE B CA 1
ATOM 3380 C C . PHE B 1 163 ? -48.226 -26.830 2.107 1.00 64.32 144 PHE B C 1
ATOM 3381 O O . PHE B 1 163 ? -47.976 -26.198 3.132 1.00 65.32 144 PHE B O 1
ATOM 3389 N N . LEU B 1 164 ? -47.535 -26.691 0.979 1.00 73.15 145 LEU B N 1
ATOM 3390 C CA . LEU B 1 164 ? -46.409 -25.766 0.870 1.00 60.99 145 LEU B CA 1
ATOM 3391 C C . LEU B 1 164 ? -46.815 -24.338 1.230 1.00 68.73 145 LEU B C 1
ATOM 3392 O O . LEU B 1 164 ? -46.126 -23.664 1.998 1.00 71.58 145 LEU B O 1
ATOM 3397 N N . GLU B 1 165 ? -47.935 -23.883 0.677 1.00 68.50 146 GLU B N 1
ATOM 3398 C CA . GLU B 1 165 ? -48.470 -22.571 1.022 1.00 81.24 146 GLU B CA 1
ATOM 3399 C C . GLU B 1 165 ? -49.081 -22.613 2.417 1.00 74.64 146 GLU B C 1
ATOM 3400 O O . GLU B 1 165 ? -49.012 -21.641 3.169 1.00 74.28 146 GLU B O 1
ATOM 3406 N N . MET B 1 166 ? -49.666 -23.756 2.759 1.00 65.93 147 MET B N 1
ATOM 3407 C CA . MET B 1 166 ? -50.268 -23.955 4.072 1.00 69.50 147 MET B CA 1
ATOM 3408 C C . MET B 1 166 ? -49.206 -23.910 5.169 1.00 64.33 147 MET B C 1
ATOM 3409 O O . MET B 1 166 ? -49.420 -23.321 6.230 1.00 57.35 147 MET B O 1
ATOM 3414 N N . LEU B 1 167 ? -48.059 -24.528 4.905 1.00 68.64 148 LEU B N 1
ATOM 3415 C CA . LEU B 1 167 ? -46.941 -24.491 5.843 1.00 66.98 148 LEU B CA 1
ATOM 3416 C C . LEU B 1 167 ? -46.341 -23.089 5.920 1.00 60.09 148 LEU B C 1
ATOM 3417 O O . LEU B 1 167 ? -45.844 -22.673 6.967 1.00 65.29 148 LEU B O 1
ATOM 3422 N N . ALA B 1 168 ? -46.397 -22.362 4.808 1.00 59.55 149 ALA B N 1
ATOM 3423 C CA . ALA B 1 168 ? -45.797 -21.033 4.724 1.00 59.82 149 ALA B CA 1
ATOM 3424 C C . ALA B 1 168 ? -46.585 -19.993 5.518 1.00 67.32 149 ALA B C 1
ATOM 3425 O O . ALA B 1 168 ? -46.025 -18.994 5.973 1.00 82.17 149 ALA B O 1
ATOM 3427 N N . ILE B 1 169 ? -47.884 -20.228 5.677 1.00 64.28 150 ILE B N 1
ATOM 3428 C CA . ILE B 1 169 ? -48.739 -19.313 6.427 1.00 64.26 150 ILE B CA 1
ATOM 3429 C C . ILE B 1 169 ? -48.592 -19.532 7.930 1.00 76.72 150 ILE B C 1
ATOM 3430 O O . ILE B 1 169 ? -48.130 -18.650 8.654 1.00 86.05 150 ILE B O 1
ATOM 3435 N N . ASP B 1 170 ? -48.987 -20.714 8.392 1.00 73.82 151 ASP B N 1
ATOM 3436 C CA . ASP B 1 170 ? -48.876 -21.063 9.803 1.00 61.99 151 ASP B CA 1
ATOM 3437 C C . ASP B 1 170 ? -48.296 -22.465 9.945 1.00 67.76 151 ASP B C 1
ATOM 3438 O O . ASP B 1 170 ? -49.034 -23.449 9.910 1.00 71.79 151 ASP B O 1
ATOM 3443 N N . PRO B 1 171 ? -46.967 -22.554 10.107 1.00 63.79 152 PRO B N 1
ATOM 3444 C CA . PRO B 1 171 ? -46.222 -23.817 10.188 1.00 59.99 152 PRO B CA 1
ATOM 3445 C C . PRO B 1 171 ? -46.772 -24.794 11.226 1.00 60.58 152 PRO B C 1
ATOM 3446 O O . PRO B 1 171 ? -47.021 -25.953 10.895 1.00 62.18 152 PRO B O 1
ATOM 3450 N N . GLU B 1 172 ? -46.962 -24.334 12.458 1.00 60.61 153 GLU B N 1
ATOM 3451 C CA . GLU B 1 172 ? -47.384 -25.219 13.540 1.00 66.86 153 GLU B CA 1
ATOM 3452 C C . GLU B 1 172 ? -48.848 -25.640 13.412 1.00 64.39 153 GLU B C 1
ATOM 3453 O O . GLU B 1 172 ? -49.234 -26.706 13.892 1.00 73.29 153 GLU B O 1
ATOM 3459 N N . CYS B 1 173 ? -49.659 -24.807 12.769 1.00 63.53 154 CYS B N 1
ATOM 3460 C CA . CYS B 1 173 ? -51.059 -25.145 12.537 1.00 50.42 154 CYS B CA 1
ATOM 3461 C C . CYS B 1 173 ? -51.211 -26.025 11.303 1.00 53.31 154 CYS B C 1
ATOM 3462 O O . CYS B 1 173 ? -52.124 -26.848 11.225 1.00 64.92 154 CYS B O 1
ATOM 3465 N N . ALA B 1 174 ? -50.315 -25.843 10.338 1.00 60.87 155 ALA B N 1
ATOM 3466 C CA . ALA B 1 174 ? -50.335 -26.643 9.122 1.00 56.17 155 ALA B CA 1
ATOM 3467 C C . ALA B 1 174 ? -49.905 -28.074 9.416 1.00 62.49 155 ALA B C 1
ATOM 3468 O O . ALA B 1 174 ? -50.316 -29.010 8.729 1.00 71.87 155 ALA B O 1
ATOM 3470 N N . LYS B 1 175 ? -49.070 -28.237 10.439 1.00 66.29 156 LYS B N 1
ATOM 3471 C CA . LYS B 1 175 ? -48.605 -29.559 10.840 1.00 66.88 156 LYS B CA 1
ATOM 3472 C C . LYS B 1 175 ? -49.705 -30.331 11.562 1.00 60.52 156 LYS B C 1
ATOM 3473 O O . LYS B 1 175 ? -49.935 -31.507 11.282 1.00 64.34 156 LYS B O 1
ATOM 3479 N N . THR B 1 176 ? -50.383 -29.659 12.487 1.00 57.42 157 THR B N 1
ATOM 3480 C CA . THR B 1 176 ? -51.463 -30.272 13.255 1.00 57.53 157 THR B CA 1
ATOM 3481 C C . THR B 1 176 ? -52.629 -30.660 12.348 1.00 64.30 157 THR B C 1
ATOM 3482 O O . THR B 1 176 ? -53.281 -31.685 12.557 1.00 68.04 157 THR B O 1
ATOM 3486 N N . THR B 1 177 ? -52.876 -29.837 11.334 1.00 67.11 158 THR B N 1
ATOM 3487 C CA . THR B 1 177 ? -53.972 -30.064 10.397 1.00 57.43 158 THR B CA 1
ATOM 3488 C C . THR B 1 177 ? -53.773 -31.334 9.576 1.00 59.04 158 THR B C 1
ATOM 3489 O O . THR B 1 177 ? -54.669 -32.175 9.493 1.00 66.07 158 THR B O 1
ATOM 3493 N N . MET B 1 178 ? -52.596 -31.466 8.970 1.00 57.82 159 MET B N 1
ATOM 3494 C CA . MET B 1 178 ? -52.273 -32.634 8.156 1.00 63.47 159 MET B CA 1
ATOM 3495 C C . MET B 1 178 ? -52.305 -33.912 8.987 1.00 58.48 159 MET B C 1
ATOM 3496 O O . MET B 1 178 ? -52.641 -34.982 8.481 1.00 73.13 159 MET B O 1
ATOM 3501 N N . LYS B 1 179 ? -51.947 -33.787 10.263 1.00 50.51 160 LYS B N 1
ATOM 3502 C CA . LYS B 1 179 ? -52.051 -34.887 11.215 1.00 59.73 160 LYS B CA 1
ATOM 3503 C C . LYS B 1 179 ? -53.494 -35.365 11.320 1.00 68.80 160 LYS B C 1
ATOM 3504 O O . LYS B 1 179 ? -53.767 -36.567 11.338 1.00 73.31 160 LYS B O 1
ATOM 3510 N N . SER B 1 180 ? -54.414 -34.409 11.381 1.00 65.11 161 SER B N 1
ATOM 3511 C CA . SER B 1 180 ? -55.835 -34.710 11.481 1.00 61.11 161 SER B CA 1
ATOM 3512 C C . SER B 1 180 ? -56.348 -35.309 10.177 1.00 68.54 161 SER B C 1
ATOM 3513 O O . SER B 1 180 ? -57.170 -36.226 10.185 1.00 78.91 161 SER B O 1
ATOM 3516 N N . TRP B 1 181 ? -55.851 -34.791 9.059 1.00 62.98 162 TRP B N 1
ATOM 3517 C CA . TRP B 1 181 ? -56.247 -35.286 7.746 1.00 62.75 162 TRP B CA 1
ATOM 3518 C C . TRP B 1 181 ? -55.576 -36.621 7.438 1.00 74.95 162 TRP B C 1
ATOM 3519 O O . TRP B 1 181 ? -56.017 -37.356 6.556 1.00 84.52 162 TRP B O 1
ATOM 3530 N N . ALA B 1 182 ? -54.509 -36.930 8.170 1.00 83.44 163 ALA B N 1
ATOM 3531 C CA . ALA B 1 182 ? -53.859 -38.229 8.052 1.00 94.07 163 ALA B CA 1
ATOM 3532 C C . ALA B 1 182 ? -54.756 -39.303 8.654 1.00 99.80 163 ALA B C 1
ATOM 3533 O O . ALA B 1 182 ? -55.114 -40.273 7.988 1.00 112.50 163 ALA B O 1
ATOM 3535 N N . ARG B 1 183 ? -55.133 -39.107 9.914 1.00 81.61 164 ARG B N 1
ATOM 3536 C CA . ARG B 1 183 ? -56.033 -40.021 10.613 1.00 91.33 164 ARG B CA 1
ATOM 3537 C C . ARG B 1 183 ? -57.417 -40.054 9.963 1.00 91.98 164 ARG B C 1
ATOM 3538 O O . ARG B 1 183 ? -58.222 -40.942 10.241 1.00 111.00 164 ARG B O 1
ATOM 3546 N N . PHE B 1 184 ? -57.684 -39.080 9.099 1.00 86.85 165 PHE B N 1
ATOM 3547 C CA . PHE B 1 184 ? -58.957 -38.995 8.394 1.00 91.45 165 PHE B CA 1
ATOM 3548 C C . PHE B 1 184 ? -58.940 -39.827 7.114 1.00 109.52 165 PHE B C 1
ATOM 3549 O O . PHE B 1 184 ? -59.862 -40.599 6.851 1.00 116.67 165 PHE B O 1
ATOM 3557 N N . VAL B 1 185 ? -57.883 -39.666 6.324 1.00 115.42 166 VAL B N 1
ATOM 3558 C CA . VAL B 1 185 ? -57.751 -40.379 5.057 1.00 109.29 166 VAL B CA 1
ATOM 3559 C C . VAL B 1 185 ? -57.379 -41.847 5.264 1.00 121.09 166 VAL B C 1
ATOM 3560 O O . VAL B 1 185 ? -57.971 -42.738 4.652 1.00 124.12 166 VAL B O 1
ATOM 3564 N N . GLU B 1 186 ? -56.404 -42.089 6.134 1.00 139.76 167 GLU B N 1
ATOM 3565 C CA . GLU B 1 186 ? -55.879 -43.435 6.358 1.00 145.65 167 GLU B CA 1
ATOM 3566 C C . GLU B 1 186 ? -56.929 -44.399 6.909 1.00 140.27 167 GLU B C 1
ATOM 3567 O O . GLU B 1 186 ? -57.119 -45.491 6.372 1.00 145.27 167 GLU B O 1
ATOM 3573 N N . VAL B 1 187 ? -57.611 -43.994 7.976 1.00 127.37 168 VAL B N 1
ATOM 3574 C CA . VAL B 1 187 ? -58.642 -44.831 8.581 1.00 134.65 168 VAL B CA 1
ATOM 3575 C C . VAL B 1 187 ? -59.945 -44.709 7.789 1.00 129.45 168 VAL B C 1
ATOM 3576 O O . VAL B 1 187 ? -60.929 -45.397 8.066 1.00 131.04 168 VAL B O 1
ATOM 3580 N N . GLY B 1 188 ? -59.939 -43.827 6.795 1.00 130.58 169 GLY B N 1
ATOM 3581 C CA . GLY B 1 188 ? -61.052 -43.709 5.875 1.00 132.89 169 GLY B CA 1
ATOM 3582 C C . GLY B 1 188 ? -60.933 -44.742 4.771 1.00 133.73 169 GLY B C 1
ATOM 3583 O O . GLY B 1 188 ? -61.923 -45.116 4.141 1.00 123.36 169 GLY B O 1
ATOM 3584 N N . SER B 1 189 ? -59.707 -45.204 4.540 1.00 139.27 170 SER B N 1
ATOM 3585 C CA . SER B 1 189 ? -59.447 -46.237 3.542 1.00 126.08 170 SER B CA 1
ATOM 3586 C C . SER B 1 189 ? -59.752 -47.619 4.110 1.00 124.35 170 SER B C 1
ATOM 3587 O O . SER B 1 189 ? -59.749 -48.616 3.385 1.00 127.97 170 SER B O 1
ATOM 3590 N N . SER B 1 190 ? -60.003 -47.674 5.414 1.00 129.43 171 SER B N 1
ATOM 3591 C CA . SER B 1 190 ? -60.559 -48.874 6.023 1.00 137.02 171 SER B CA 1
ATOM 3592 C C . SER B 1 190 ? -61.999 -48.999 5.545 1.00 144.75 171 SER B C 1
ATOM 3593 O O . SER B 1 190 ? -62.692 -47.989 5.407 1.00 134.40 171 SER B O 1
ATOM 3596 N N . ARG B 1 191 ? -62.436 -50.231 5.291 1.00 150.98 172 ARG B N 1
ATOM 3597 C CA . ARG B 1 191 ? -63.729 -50.505 4.662 1.00 142.59 172 ARG B CA 1
ATOM 3598 C C . ARG B 1 191 ? -63.793 -49.886 3.268 1.00 132.71 172 ARG B C 1
ATOM 3599 O O . ARG B 1 191 ? -64.109 -48.706 3.113 1.00 133.03 172 ARG B O 1
ATOM 3607 N N . GLU B 1 194 ? -68.851 -50.451 1.044 1.00 126.31 175 GLU B N 1
ATOM 3608 C CA . GLU B 1 194 ? -70.294 -50.355 1.236 1.00 123.14 175 GLU B CA 1
ATOM 3609 C C . GLU B 1 194 ? -70.717 -50.915 2.591 1.00 119.60 175 GLU B C 1
ATOM 3610 O O . GLU B 1 194 ? -70.288 -51.997 2.990 1.00 114.72 175 GLU B O 1
ATOM 3616 N N . THR B 1 195 ? -71.561 -50.166 3.294 1.00 109.17 176 THR B N 1
ATOM 3617 C CA . THR B 1 195 ? -72.106 -50.610 4.572 1.00 89.90 176 THR B CA 1
ATOM 3618 C C . THR B 1 195 ? -73.604 -50.335 4.653 1.00 79.17 176 THR B C 1
ATOM 3619 O O . THR B 1 195 ? -74.035 -49.182 4.619 1.00 79.98 176 THR B O 1
ATOM 3623 N N . ARG B 1 196 ? -74.392 -51.400 4.761 1.00 71.85 177 ARG B N 1
ATOM 3624 C CA . ARG B 1 196 ? -75.842 -51.278 4.869 1.00 70.46 177 ARG B CA 1
ATOM 3625 C C . ARG B 1 196 ? -76.286 -51.195 6.325 1.00 78.12 177 ARG B C 1
ATOM 3626 O O . ARG B 1 196 ? -76.345 -52.206 7.022 1.00 85.83 177 ARG B O 1
ATOM 3634 N N . PHE B 1 197 ? -76.601 -49.987 6.778 1.00 71.61 178 PHE B N 1
ATOM 3635 C CA . PHE B 1 197 ? -77.095 -49.790 8.134 1.00 71.07 178 PHE B CA 1
ATOM 3636 C C . PHE B 1 197 ? -78.617 -49.825 8.167 1.00 64.55 178 PHE B C 1
ATOM 3637 O O . PHE B 1 197 ? -79.279 -49.303 7.274 1.00 65.03 178 PHE B O 1
ATOM 3645 N N . VAL B 1 198 ? -79.167 -50.450 9.202 1.00 57.53 179 VAL B N 1
ATOM 3646 C CA . VAL B 1 198 ? -80.611 -50.502 9.384 1.00 55.37 179 VAL B CA 1
ATOM 3647 C C . VAL B 1 198 ? -80.988 -49.901 10.731 1.00 48.01 179 VAL B C 1
ATOM 3648 O O . VAL B 1 198 ? -82.166 -49.755 11.049 1.00 51.70 179 VAL B O 1
ATOM 3652 N N . GLU B 1 199 ? -79.974 -49.556 11.518 1.00 52.43 180 GLU B N 1
ATOM 3653 C CA . GLU B 1 199 ? -80.181 -48.931 12.816 1.00 54.25 180 GLU B CA 1
ATOM 3654 C C . GLU B 1 199 ? -79.417 -47.610 12.884 1.00 51.44 180 GLU B C 1
ATOM 3655 O O . GLU B 1 199 ? -78.212 -47.569 12.623 1.00 51.35 180 GLU B O 1
ATOM 3661 N N . LEU B 1 200 ? -80.124 -46.533 13.217 1.00 50.85 181 LEU B N 1
ATOM 3662 C CA . LEU B 1 200 ? -79.523 -45.201 13.235 1.00 50.41 181 LEU B CA 1
ATOM 3663 C C . LEU B 1 200 ? -78.437 -45.093 14.301 1.00 46.97 181 LEU B C 1
ATOM 3664 O O . LEU B 1 200 ? -77.480 -44.333 14.150 1.00 53.28 181 LEU B O 1
ATOM 3669 N N . ALA B 1 201 ? -78.588 -45.863 15.374 1.00 50.40 182 ALA B N 1
ATOM 3670 C CA . ALA B 1 201 ? -77.598 -45.888 16.445 1.00 53.62 182 ALA B CA 1
ATOM 3671 C C . ALA B 1 201 ? -76.295 -46.523 15.970 1.00 43.49 182 ALA B C 1
ATOM 3672 O O . ALA B 1 201 ? -75.247 -46.348 16.589 1.00 47.30 182 ALA B O 1
ATOM 3674 N N . LYS B 1 202 ? -76.370 -47.270 14.873 1.00 53.11 183 LYS B N 1
ATOM 3675 C CA . LYS B 1 202 ? -75.184 -47.850 14.256 1.00 53.09 183 LYS B CA 1
ATOM 3676 C C . LYS B 1 202 ? -74.644 -46.928 13.169 1.00 56.75 183 LYS B C 1
ATOM 3677 O O . LYS B 1 202 ? -73.438 -46.871 12.925 1.00 55.13 183 LYS B O 1
ATOM 3683 N N . TYR B 1 203 ? -75.551 -46.203 12.524 1.00 50.66 184 TYR B N 1
ATOM 3684 C CA . TYR B 1 203 ? -75.204 -45.342 11.399 1.00 46.56 184 TYR B CA 1
ATOM 3685 C C . TYR B 1 203 ? -74.492 -44.060 11.828 1.00 45.70 184 TYR B C 1
ATOM 3686 O O . TYR B 1 203 ? -73.573 -43.601 11.151 1.00 52.03 184 TYR B O 1
ATOM 3695 N N . ILE B 1 204 ? -74.917 -43.488 12.951 1.00 53.16 185 ILE B N 1
ATOM 3696 C CA . ILE B 1 204 ? -74.364 -42.219 13.426 1.00 60.67 185 ILE B CA 1
ATOM 3697 C C . ILE B 1 204 ? -72.865 -42.264 13.783 1.00 57.23 185 ILE B C 1
ATOM 3698 O O . ILE B 1 204 ? -72.116 -41.389 13.345 1.00 59.42 185 ILE B O 1
ATOM 3703 N N . PRO B 1 205 ? -72.413 -43.269 14.568 1.00 51.40 186 PRO B N 1
ATOM 3704 C CA . PRO B 1 205 ? -70.984 -43.272 14.918 1.00 50.29 186 PRO B CA 1
ATOM 3705 C C . PRO B 1 205 ? -70.062 -43.408 13.706 1.00 52.28 186 PRO B C 1
ATOM 3706 O O . PRO B 1 205 ? -68.900 -43.010 13.767 1.00 65.98 186 PRO B O 1
ATOM 3710 N N . TYR B 1 206 ? -70.582 -43.973 12.621 1.00 48.70 187 TYR B N 1
ATOM 3711 C CA . TYR B 1 206 ? -69.836 -44.067 11.374 1.00 52.07 187 TYR B CA 1
ATOM 3712 C C . TYR B 1 206 ? -69.954 -42.775 10.571 1.00 57.39 187 TYR B C 1
ATOM 3713 O O . TYR B 1 206 ? -68.966 -42.272 10.036 1.00 62.16 187 TYR B O 1
ATOM 3722 N N . ARG B 1 207 ? -71.173 -42.249 10.492 1.00 57.28 188 ARG B N 1
ATOM 3723 C CA . ARG B 1 207 ? -71.454 -41.035 9.730 1.00 60.18 188 ARG B CA 1
ATOM 3724 C C . ARG B 1 207 ? -70.795 -39.814 10.365 1.00 61.74 188 ARG B C 1
ATOM 3725 O O . ARG B 1 207 ? -70.472 -38.841 9.675 1.00 79.02 188 ARG B O 1
ATOM 3733 N N . ILE B 1 208 ? -70.586 -39.874 11.678 1.00 63.46 189 ILE B N 1
ATOM 3734 C CA . ILE B 1 208 ? -69.965 -38.774 12.410 1.00 54.63 189 ILE B CA 1
ATOM 3735 C C . ILE B 1 208 ? -68.512 -38.584 11.960 1.00 56.93 189 ILE B C 1
ATOM 3736 O O . ILE B 1 208 ? -67.928 -37.513 12.134 1.00 69.84 189 ILE B O 1
ATOM 3741 N N . MET B 1 209 ? -67.947 -39.625 11.354 1.00 60.13 190 MET B N 1
ATOM 3742 C CA . MET B 1 209 ? -66.592 -39.571 10.818 1.00 57.97 190 MET B CA 1
ATOM 3743 C C . MET B 1 209 ? -66.636 -39.477 9.299 1.00 67.34 190 MET B C 1
ATOM 3744 O O . MET B 1 209 ? -65.649 -39.118 8.656 1.00 79.11 190 MET B O 1
ATOM 3749 N N . ASP B 1 210 ? -67.793 -39.804 8.732 1.00 72.55 191 ASP B N 1
ATOM 3750 C CA . ASP B 1 210 ? -67.948 -39.863 7.283 1.00 82.07 191 ASP B CA 1
ATOM 3751 C C . ASP B 1 210 ? -68.271 -38.497 6.685 1.00 83.08 191 ASP B C 1
ATOM 3752 O O . ASP B 1 210 ? -67.986 -38.242 5.514 1.00 84.79 191 ASP B O 1
ATOM 3757 N N . VAL B 1 211 ? -68.866 -37.620 7.487 1.00 91.12 192 VAL B N 1
ATOM 3758 C CA . VAL B 1 211 ? -69.156 -36.265 7.034 1.00 87.66 192 VAL B CA 1
ATOM 3759 C C . VAL B 1 211 ? -67.924 -35.383 7.247 1.00 76.11 192 VAL B C 1
ATOM 3760 O O . VAL B 1 211 ? -67.863 -34.249 6.770 1.00 72.00 192 VAL B O 1
ATOM 3764 N N . GLY B 1 212 ? -66.941 -35.918 7.966 1.00 69.33 193 GLY B N 1
ATOM 3765 C CA . GLY B 1 212 ? -65.649 -35.270 8.109 1.00 64.41 193 GLY B CA 1
ATOM 3766 C C . GLY B 1 212 ? -65.426 -34.483 9.388 1.00 52.83 193 GLY B C 1
ATOM 3767 O O . GLY B 1 212 ? -65.202 -33.275 9.341 1.00 53.43 193 GLY B O 1
ATOM 3768 N N . GLU B 1 213 ? -65.472 -35.166 10.529 1.00 49.69 194 GLU B N 1
ATOM 3769 C CA . GLU B 1 213 ? -65.197 -34.527 11.816 1.00 51.50 194 GLU B CA 1
ATOM 3770 C C . GLU B 1 213 ? -63.721 -34.166 11.937 1.00 53.81 194 GLU B C 1
ATOM 3771 O O . GLU B 1 213 ? -63.369 -33.052 12.330 1.00 55.19 194 GLU B O 1
ATOM 3777 N N . MET B 1 214 ? -62.864 -35.124 11.601 1.00 60.93 195 MET B N 1
ATOM 3778 C CA . MET B 1 214 ? -61.422 -34.937 11.694 1.00 61.84 195 MET B CA 1
ATOM 3779 C C . MET B 1 214 ? -60.924 -33.963 10.631 1.00 57.03 195 MET B C 1
ATOM 3780 O O . MET B 1 214 ? -59.970 -33.218 10.856 1.00 66.12 195 MET B O 1
ATOM 3785 N N . PHE B 1 215 ? -61.576 -33.975 9.473 1.00 52.01 196 PHE B N 1
ATOM 3786 C CA . PHE B 1 215 ? -61.254 -33.039 8.404 1.00 53.93 196 PHE B CA 1
ATOM 3787 C C . PHE B 1 215 ? -61.645 -31.620 8.798 1.00 49.72 196 PHE B C 1
ATOM 3788 O O . PHE B 1 215 ? -60.909 -30.665 8.545 1.00 48.97 196 PHE B O 1
ATOM 3796 N N . TRP B 1 216 ? -62.813 -31.493 9.418 1.00 48.48 197 TRP B N 1
ATOM 3797 C CA . TRP B 1 216 ? -63.331 -30.195 9.833 1.00 39.44 197 TRP B CA 1
ATOM 3798 C C . TRP B 1 216 ? -62.472 -29.587 10.936 1.00 45.99 197 TRP B C 1
ATOM 3799 O O . TRP B 1 216 ? -62.211 -28.385 10.938 1.00 48.99 197 TRP B O 1
ATOM 3810 N N . PHE B 1 217 ? -62.035 -30.428 11.869 1.00 45.41 198 PHE B N 1
ATOM 3811 C CA . PHE B 1 217 ? -61.186 -29.987 12.970 1.00 43.46 198 PHE B CA 1
ATOM 3812 C C . PHE B 1 217 ? -59.885 -29.377 12.458 1.00 45.48 198 PHE B C 1
ATOM 3813 O O . PHE B 1 217 ? -59.473 -28.312 12.912 1.00 54.33 198 PHE B O 1
ATOM 3821 N N . GLY B 1 218 ? -59.244 -30.057 11.513 1.00 44.82 199 GLY B N 1
ATOM 3822 C CA . GLY B 1 218 ? -58.012 -29.563 10.929 1.00 46.99 199 GLY B CA 1
ATOM 3823 C C . GLY B 1 218 ? -58.242 -28.304 10.118 1.00 45.53 199 GLY B C 1
ATOM 3824 O O . GLY B 1 218 ? -57.382 -27.424 10.060 1.00 53.88 199 GLY B O 1
ATOM 3825 N N . LEU B 1 219 ? -59.413 -28.214 9.497 1.00 42.44 200 LEU B N 1
ATOM 3826 C CA . LEU B 1 219 ? -59.749 -27.072 8.654 1.00 47.29 200 LEU B CA 1
ATOM 3827 C C . LEU B 1 219 ? -60.058 -25.833 9.495 1.00 43.39 200 LEU B C 1
ATOM 3828 O O . LEU B 1 219 ? -59.555 -24.744 9.218 1.00 51.17 200 LEU B O 1
ATOM 3833 N N . VAL B 1 220 ? -60.881 -26.008 10.526 1.00 42.49 201 VAL B N 1
ATOM 3834 C CA . VAL B 1 220 ? -61.283 -24.902 11.392 1.00 39.65 201 VAL B CA 1
ATOM 3835 C C . VAL B 1 220 ? -60.117 -24.347 12.203 1.00 44.28 201 VAL B C 1
ATOM 3836 O O . VAL B 1 220 ? -59.911 -23.132 12.258 1.00 50.21 201 VAL B O 1
ATOM 3840 N N . THR B 1 221 ? -59.361 -25.243 12.831 1.00 42.72 202 THR B N 1
ATOM 3841 C CA . THR B 1 221 ? -58.233 -24.850 13.670 1.00 42.86 202 THR B CA 1
ATOM 3842 C C . THR B 1 221 ? -57.186 -24.062 12.893 1.00 48.26 202 THR B C 1
ATOM 3843 O O . THR B 1 221 ? -56.548 -23.167 13.440 1.00 54.62 202 THR B O 1
ATOM 3847 N N . PHE B 1 222 ? -57.012 -24.394 11.619 1.00 47.23 203 PHE B N 1
ATOM 3848 C CA . PHE B 1 222 ? -56.066 -23.667 10.783 1.00 46.76 203 PHE B CA 1
ATOM 3849 C C . PHE B 1 222 ? -56.630 -22.303 10.400 1.00 45.75 203 PHE B C 1
ATOM 3850 O O . PHE B 1 222 ? -55.930 -21.291 10.463 1.00 51.55 203 PHE B O 1
ATOM 3858 N N . GLY B 1 223 ? -57.900 -22.284 10.005 1.00 41.31 204 GLY B N 1
ATOM 3859 C CA . GLY B 1 223 ? -58.553 -21.057 9.587 1.00 35.63 204 GLY B CA 1
ATOM 3860 C C . GLY B 1 223 ? -58.709 -20.060 10.719 1.00 42.25 204 GLY B C 1
ATOM 3861 O O . GLY B 1 223 ? -58.770 -18.852 10.492 1.00 46.20 204 GLY B O 1
ATOM 3862 N N . LEU B 1 224 ? -58.770 -20.571 11.944 1.00 45.24 205 LEU B N 1
ATOM 3863 C CA . LEU B 1 224 ? -58.928 -19.722 13.122 1.00 38.88 205 LEU B CA 1
ATOM 3864 C C . LEU B 1 224 ? -57.618 -19.579 13.888 1.00 38.83 205 LEU B C 1
ATOM 3865 O O . LEU B 1 224 ? -57.515 -18.768 14.811 1.00 49.63 205 LEU B O 1
ATOM 3870 N N . GLY B 1 225 ? -56.621 -20.369 13.500 1.00 43.00 206 GLY B N 1
ATOM 3871 C CA . GLY B 1 225 ? -55.323 -20.334 14.149 1.00 46.14 206 GLY B CA 1
ATOM 3872 C C . GLY B 1 225 ? -55.392 -20.805 15.588 1.00 51.37 206 GLY B C 1
ATOM 3873 O O . GLY B 1 225 ? -54.930 -20.118 16.499 1.00 59.70 206 GLY B O 1
ATOM 3874 N N . LEU B 1 226 ? -55.975 -21.982 15.793 1.00 49.88 207 LEU B N 1
ATOM 3875 C CA . LEU B 1 226 ? -56.165 -22.513 17.138 1.00 44.89 207 LEU B CA 1
ATOM 3876 C C . LEU B 1 226 ? -55.169 -23.623 17.462 1.00 51.04 207 LEU B C 1
ATOM 3877 O O . LEU B 1 226 ? -54.978 -24.551 16.676 1.00 53.77 207 LEU B O 1
ATOM 3882 N N . HIS B 1 227 ? -54.536 -23.517 18.626 1.00 56.03 208 HIS B N 1
ATOM 3883 C CA . HIS B 1 227 ? -53.610 -24.539 19.098 1.00 53.79 208 HIS B CA 1
ATOM 3884 C C . HIS B 1 227 ? -54.170 -25.224 20.339 1.00 59.38 208 HIS B C 1
ATOM 3885 O O . HIS B 1 227 ? -53.997 -24.741 21.459 1.00 55.19 208 HIS B O 1
ATOM 3892 N N . ILE B 1 228 ? -54.848 -26.348 20.131 1.00 56.33 209 ILE B N 1
ATOM 3893 C CA . ILE B 1 228 ? -55.485 -27.074 21.223 1.00 51.16 209 ILE B CA 1
ATOM 3894 C C . ILE B 1 228 ? -54.586 -28.194 21.740 1.00 53.10 209 ILE B C 1
ATOM 3895 O O . ILE B 1 228 ? -54.116 -29.023 20.960 1.00 54.60 209 ILE B O 1
ATOM 3900 N N . PRO B 1 229 ? -54.335 -28.207 23.062 1.00 57.73 210 PRO B N 1
ATOM 3901 C CA . PRO B 1 229 ? -53.498 -29.203 23.744 1.00 50.28 210 PRO B CA 1
ATOM 3902 C C . PRO B 1 229 ? -53.859 -30.642 23.380 1.00 51.06 210 PRO B C 1
ATOM 3903 O O . PRO B 1 229 ? -55.033 -30.954 23.179 1.00 60.80 210 PRO B O 1
ATOM 3907 N N . ASP B 1 230 ? -52.850 -31.505 23.302 1.00 54.89 211 ASP B N 1
ATOM 3908 C CA . ASP B 1 230 ? -53.044 -32.881 22.858 1.00 62.57 211 ASP B CA 1
ATOM 3909 C C . ASP B 1 230 ? -53.781 -33.730 23.891 1.00 56.58 211 ASP B C 1
ATOM 3910 O O . ASP B 1 230 ? -54.250 -34.826 23.581 1.00 57.95 211 ASP B O 1
ATOM 3915 N N . HIS B 1 231 ? -53.882 -33.224 25.115 1.00 48.93 212 HIS B N 1
ATOM 3916 C CA . HIS B 1 231 ? -54.606 -33.930 26.165 1.00 54.24 212 HIS B CA 1
ATOM 3917 C C . HIS B 1 231 ? -56.081 -33.544 26.147 1.00 62.01 212 HIS B C 1
ATOM 3918 O O . HIS B 1 231 ? -56.902 -34.164 26.824 1.00 54.34 212 HIS B O 1
ATOM 3925 N N . GLU B 1 232 ? -56.407 -32.515 25.369 1.00 56.59 213 GLU B N 1
ATOM 3926 C CA . GLU B 1 232 ? -57.779 -32.028 25.258 1.00 46.83 213 GLU B CA 1
ATOM 3927 C C . GLU B 1 232 ? -58.457 -32.503 23.976 1.00 43.41 213 GLU B C 1
ATOM 3928 O O . GLU B 1 232 ? -59.638 -32.230 23.759 1.00 51.06 213 GLU B O 1
ATOM 3934 N N . LEU B 1 233 ? -57.708 -33.206 23.129 1.00 41.76 214 LEU B N 1
ATOM 3935 C CA . LEU B 1 233 ? -58.228 -33.665 21.843 1.00 41.35 214 LEU B CA 1
ATOM 3936 C C . LEU B 1 233 ? -59.410 -34.613 22.016 1.00 45.04 214 LEU B C 1
ATOM 3937 O O . LEU B 1 233 ? -60.403 -34.519 21.294 1.00 53.93 214 LEU B O 1
ATOM 3942 N N . GLU B 1 234 ? -59.299 -35.521 22.978 1.00 54.28 215 GLU B N 1
ATOM 3943 C CA . GLU B 1 234 ? -60.354 -36.493 23.223 1.00 58.40 215 GLU B CA 1
ATOM 3944 C C . GLU B 1 234 ? -61.571 -35.827 23.860 1.00 52.19 215 GLU B C 1
ATOM 3945 O O . GLU B 1 234 ? -62.711 -36.189 23.564 1.00 59.13 215 GLU B O 1
ATOM 3951 N N . LEU B 1 235 ? -61.327 -34.853 24.731 1.00 44.59 216 LEU B N 1
ATOM 3952 C CA . LEU B 1 235 ? -62.410 -34.092 25.346 1.00 45.09 216 LEU B CA 1
ATOM 3953 C C . LEU B 1 235 ? -63.167 -33.309 24.280 1.00 46.52 216 LEU B C 1
ATOM 3954 O O . LEU B 1 235 ? -64.396 -33.327 24.237 1.00 48.39 216 LEU B O 1
ATOM 3959 N N . CYS B 1 236 ? -62.413 -32.636 23.416 1.00 47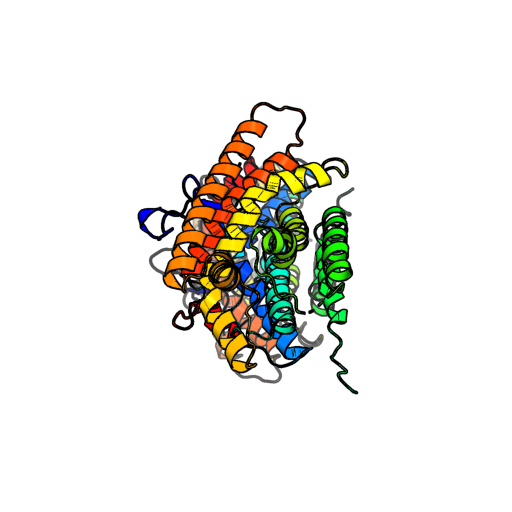.06 217 CYS B N 1
ATOM 3960 C CA . CYS B 1 236 ? -62.974 -31.854 22.319 1.00 36.88 217 CYS B CA 1
ATOM 3961 C C . CYS B 1 236 ? -63.845 -32.699 21.395 1.00 42.23 217 CYS B C 1
ATOM 3962 O O . CYS B 1 236 ? -64.880 -32.240 20.910 1.00 55.55 217 CYS B O 1
ATOM 3965 N N . ARG B 1 237 ? -63.410 -33.933 21.160 1.00 47.21 218 ARG B N 1
ATOM 3966 C CA . ARG B 1 237 ? -64.096 -34.847 20.255 1.00 52.56 218 ARG B CA 1
ATOM 3967 C C . ARG B 1 237 ? -65.518 -35.139 20.717 1.00 49.72 218 ARG B C 1
ATOM 3968 O O . ARG B 1 237 ? -66.460 -35.117 19.925 1.00 56.34 218 ARG B O 1
ATOM 3976 N N . GLU B 1 238 ? -65.662 -35.406 22.010 1.00 46.71 219 GLU B N 1
ATOM 3977 C CA . GLU B 1 238 ? -66.943 -35.800 22.583 1.00 46.39 219 GLU B CA 1
ATOM 3978 C C . GLU B 1 238 ? -67.823 -34.590 22.903 1.00 40.81 219 GLU B C 1
ATOM 3979 O O . GLU B 1 238 ? -69.041 -34.719 23.039 1.00 44.26 219 GLU B O 1
ATOM 3985 N N . LEU B 1 239 ? -67.203 -33.419 23.024 1.00 38.71 220 LEU B N 1
ATOM 3986 C CA . LEU B 1 239 ? -67.950 -32.179 23.214 1.00 37.47 220 LEU B CA 1
ATOM 3987 C C . LEU B 1 239 ? -68.659 -31.809 21.916 1.00 42.17 220 LEU B C 1
ATOM 3988 O O . LEU B 1 239 ? -69.792 -31.326 21.927 1.00 45.89 220 LEU B O 1
ATOM 3993 N N . MET B 1 240 ? -67.980 -32.050 20.797 1.00 42.80 221 MET B N 1
ATOM 3994 C CA . MET B 1 240 ? -68.527 -31.772 19.471 1.00 37.32 221 MET B CA 1
ATOM 3995 C C . MET B 1 240 ? -69.739 -32.629 19.128 1.00 38.98 221 MET B C 1
ATOM 3996 O O . MET B 1 240 ? -70.602 -32.202 18.360 1.00 47.33 221 MET B O 1
ATOM 4001 N N . ALA B 1 241 ? -69.771 -33.836 19.694 1.00 39.19 222 ALA B N 1
ATOM 4002 C CA . ALA B 1 241 ? -70.719 -34.897 19.332 1.00 40.09 222 ALA B CA 1
ATOM 4003 C C . ALA B 1 241 ? -72.113 -34.409 18.943 1.00 44.92 222 ALA B C 1
ATOM 4004 O O . ALA B 1 241 ? -72.549 -34.604 17.808 1.00 54.02 222 ALA B O 1
ATOM 4006 N N . ASN B 1 242 ? -72.802 -33.771 19.882 1.00 48.84 223 ASN B N 1
ATOM 4007 C CA . ASN B 1 242 ? -74.166 -33.305 19.651 1.00 39.24 223 ASN B CA 1
ATOM 4008 C C . ASN B 1 242 ? -74.273 -32.315 18.492 1.00 39.64 223 ASN B C 1
ATOM 4009 O O . ASN B 1 242 ? -75.214 -32.376 17.698 1.00 41.50 223 ASN B O 1
ATOM 4014 N N . ALA B 1 243 ? -73.308 -31.406 18.397 1.00 42.30 224 ALA B N 1
ATOM 4015 C CA . ALA B 1 243 ? -73.290 -30.436 17.309 1.00 39.29 224 ALA B CA 1
ATOM 4016 C C . ALA B 1 243 ? -72.991 -31.118 15.981 1.00 42.65 224 ALA B C 1
ATOM 4017 O O . ALA B 1 243 ? -73.524 -30.732 14.940 1.00 40.69 224 ALA B O 1
ATOM 4019 N N . TRP B 1 244 ? -72.134 -32.134 16.023 1.00 43.72 225 TRP B N 1
ATOM 4020 C CA . TRP B 1 244 ? -71.700 -32.805 14.804 1.00 36.82 225 TRP B CA 1
ATOM 4021 C C . TRP B 1 244 ? -72.728 -33.819 14.315 1.00 40.33 225 TRP B C 1
ATOM 4022 O O . TRP B 1 244 ? -72.795 -34.121 13.122 1.00 51.11 225 TRP B O 1
ATOM 4033 N N . ILE B 1 245 ? -73.527 -34.344 15.237 1.00 42.70 226 ILE B N 1
ATOM 4034 C CA . ILE B 1 245 ? -74.602 -35.254 14.870 1.00 37.36 226 ILE B CA 1
ATOM 4035 C C . ILE B 1 245 ? -75.702 -34.466 14.170 1.00 41.97 226 ILE B C 1
ATOM 4036 O O . ILE B 1 245 ? -76.288 -34.930 13.191 1.00 46.72 226 ILE B O 1
ATOM 4041 N N . ALA B 1 246 ? -75.949 -33.257 14.664 1.00 39.13 227 ALA B N 1
ATOM 4042 C CA . ALA B 1 246 ? -76.960 -32.370 14.100 1.00 34.20 227 ALA B CA 1
ATOM 4043 C C . ALA B 1 246 ? -76.664 -32.016 12.646 1.00 37.78 227 ALA B C 1
ATOM 4044 O O . ALA B 1 246 ? -77.528 -32.149 11.781 1.00 46.32 227 ALA B O 1
ATOM 4046 N N . VAL B 1 247 ? -75.441 -31.567 12.380 1.00 37.95 228 VAL B N 1
ATOM 4047 C CA . VAL B 1 247 ? -75.058 -31.150 11.034 1.00 38.02 228 VAL B CA 1
ATOM 4048 C C . VAL B 1 247 ? -74.968 -32.342 10.085 1.00 34.83 228 VAL B C 1
ATOM 4049 O O . VAL B 1 247 ? -75.070 -32.185 8.866 1.00 42.25 228 VAL B O 1
ATOM 4053 N N . GLY B 1 248 ? -74.779 -33.532 10.649 1.00 40.56 229 GLY B N 1
ATOM 4054 C CA . GLY B 1 248 ? -74.723 -34.748 9.860 1.00 29.34 229 GLY B CA 1
ATOM 4055 C C . GLY B 1 248 ? -76.105 -35.132 9.372 1.00 35.58 229 GLY B C 1
ATOM 4056 O O . GLY B 1 248 ? -76.288 -35.505 8.212 1.00 42.63 229 GLY B O 1
ATOM 4057 N N . LEU B 1 249 ? -77.083 -35.037 10.268 1.00 34.22 230 LEU B N 1
ATOM 4058 C CA . LEU B 1 249 ? -78.470 -35.314 9.920 1.00 30.78 230 LEU B CA 1
ATOM 4059 C C . LEU B 1 249 ? -79.018 -34.217 9.015 1.00 32.87 230 LEU B C 1
ATOM 4060 O O . LEU B 1 249 ? -79.838 -34.479 8.134 1.00 43.91 230 LEU B O 1
ATOM 4065 N N . GLN B 1 250 ? -78.561 -32.988 9.246 1.00 40.68 231 GLN B N 1
ATOM 4066 C CA . GLN B 1 250 ? -78.943 -31.851 8.416 1.00 36.47 231 GLN B CA 1
ATOM 4067 C C . GLN B 1 250 ? -78.560 -32.094 6.963 1.00 37.99 231 GLN B C 1
ATOM 4068 O O . GLN B 1 250 ? -79.399 -32.000 6.066 1.00 39.91 231 GLN B O 1
ATOM 4074 N N . ASN B 1 251 ? -77.289 -32.415 6.740 1.00 34.03 232 ASN B N 1
ATOM 4075 C CA . ASN B 1 251 ? -76.786 -32.685 5.399 1.00 31.94 232 ASN B CA 1
ATOM 4076 C C . ASN B 1 251 ? -77.523 -33.842 4.732 1.00 39.20 232 ASN B C 1
ATOM 4077 O O . ASN B 1 251 ? -77.840 -33.781 3.546 1.00 42.85 232 ASN B O 1
ATOM 4082 N N . ASP B 1 252 ? -77.803 -34.886 5.506 1.00 36.37 233 ASP B N 1
ATOM 4083 C CA . ASP B 1 252 ? -78.523 -36.050 4.999 1.00 40.92 233 ASP B CA 1
ATOM 4084 C C . ASP B 1 252 ? -79.930 -35.697 4.529 1.00 39.72 233 ASP B C 1
ATOM 4085 O O . ASP B 1 252 ? -80.473 -36.347 3.637 1.00 45.25 233 ASP B O 1
ATOM 4090 N N . ILE B 1 253 ? -80.518 -34.669 5.132 1.00 42.64 234 ILE B N 1
ATOM 4091 C CA . ILE B 1 253 ? -81.857 -34.231 4.752 1.00 36.97 234 ILE B CA 1
ATOM 4092 C C . ILE B 1 253 ? -81.835 -33.456 3.437 1.00 42.88 234 ILE B C 1
ATOM 4093 O O . ILE B 1 253 ? -82.690 -33.656 2.574 1.00 47.57 234 ILE B O 1
ATOM 4098 N N . TRP B 1 254 ? -80.847 -32.582 3.279 1.00 43.49 235 TRP B N 1
ATOM 4099 C CA . TRP B 1 254 ? -80.783 -31.719 2.104 1.00 40.68 235 TRP B CA 1
ATOM 4100 C C . TRP B 1 254 ? -79.994 -32.334 0.952 1.00 41.13 235 TRP B C 1
ATOM 4101 O O . TRP B 1 254 ? -80.157 -31.929 -0.201 1.00 45.46 235 TRP B O 1
ATOM 4112 N N . SER B 1 255 ? -79.145 -33.309 1.261 1.00 38.30 236 SER B N 1
ATOM 4113 C CA . SER B 1 255 ? -78.428 -34.039 0.221 1.00 37.13 236 SER B CA 1
ATOM 4114 C C . SER B 1 255 ? -79.101 -35.374 -0.044 1.00 41.34 236 SER B C 1
ATOM 4115 O O . SER B 1 255 ? -78.501 -36.277 -0.629 1.00 53.57 236 SER B O 1
ATOM 4118 N N . TRP B 1 256 ? -80.347 -35.504 0.396 1.00 41.17 237 TRP B N 1
ATOM 4119 C CA . TRP B 1 256 ? -81.084 -36.747 0.194 1.00 35.72 237 TRP B CA 1
ATOM 4120 C C . TRP B 1 256 ? -81.513 -36.994 -1.267 1.00 45.61 237 TRP B C 1
ATOM 4121 O O . TRP B 1 256 ? -81.190 -38.048 -1.809 1.00 49.21 237 TRP B O 1
ATOM 4132 N N . PRO B 1 257 ? -82.232 -36.035 -1.909 1.00 43.51 238 PRO B N 1
ATOM 4133 C CA . PRO B 1 257 ? -82.620 -36.256 -3.312 1.00 34.46 238 PRO B CA 1
ATOM 4134 C C . PRO B 1 257 ? -81.397 -36.444 -4.184 1.00 39.73 238 PRO B C 1
ATOM 4135 O O . PRO B 1 257 ? -81.431 -37.283 -5.115 1.00 44.88 238 PRO B O 1
ATOM 4139 N N . LYS B 1 258 ? -80.335 -35.708 -3.863 1.00 44.22 239 LYS B N 1
ATOM 4140 C CA . LYS B 1 258 ? -79.059 -35.805 -4.561 1.00 36.90 239 LYS B CA 1
ATOM 4141 C C . LYS B 1 258 ? -78.381 -37.169 -4.428 1.00 44.46 239 LYS B C 1
ATOM 4142 O O . LYS B 1 258 ? -77.858 -37.688 -5.413 1.00 48.64 239 LYS B O 1
ATOM 4148 N N . GLU B 1 259 ? -78.387 -37.762 -3.234 1.00 45.24 240 GLU B N 1
ATOM 4149 C CA . GLU B 1 259 ? -77.788 -39.082 -3.113 1.00 41.27 240 GLU B CA 1
ATOM 4150 C C . GLU B 1 259 ? -78.775 -40.191 -3.463 1.00 42.93 240 GLU B C 1
ATOM 4151 O O . GLU B 1 259 ? -78.373 -41.315 -3.780 1.00 43.72 240 GLU B O 1
ATOM 4157 N N . ARG B 1 260 ? -80.065 -39.873 -3.401 1.00 41.21 241 ARG B N 1
ATOM 4158 C CA . ARG B 1 260 ? -81.100 -40.837 -3.771 1.00 35.21 241 ARG B CA 1
ATOM 4159 C C . ARG B 1 260 ? -81.022 -41.204 -5.248 1.00 41.94 241 ARG B C 1
ATOM 4160 O O . ARG B 1 260 ? -81.023 -42.382 -5.610 1.00 50.12 241 ARG B O 1
ATOM 4168 N N . ASP B 1 261 ? -80.968 -40.182 -6.094 1.00 43.63 242 ASP B N 1
ATOM 4169 C CA . ASP B 1 261 ? -80.914 -40.381 -7.535 1.00 43.40 242 ASP B CA 1
ATOM 4170 C C . ASP B 1 261 ? -79.641 -41.107 -7.953 1.00 43.03 242 ASP B C 1
ATOM 4171 O O . ASP B 1 261 ? -79.678 -41.976 -8.822 1.00 54.60 242 ASP B O 1
ATOM 4176 N N . ALA B 1 262 ? -78.520 -40.753 -7.331 1.00 39.98 243 ALA B N 1
ATOM 4177 C CA . ALA B 1 262 ? -77.245 -41.396 -7.632 1.00 41.57 243 ALA B CA 1
ATOM 4178 C C . ALA B 1 262 ? -77.298 -42.885 -7.334 1.00 41.84 243 ALA B C 1
ATOM 4179 O O . ALA B 1 262 ? -76.774 -43.699 -8.092 1.00 50.18 243 ALA B O 1
ATOM 4181 N N . ALA B 1 263 ? -77.927 -43.231 -6.217 1.00 45.23 244 ALA B N 1
ATOM 4182 C CA . ALA B 1 263 ? -78.097 -44.624 -5.838 1.00 41.94 244 ALA B CA 1
ATOM 4183 C C . ALA B 1 263 ? -78.994 -45.336 -6.842 1.00 49.32 244 ALA B C 1
ATOM 4184 O O . ALA B 1 263 ? -78.788 -46.508 -7.154 1.00 52.93 244 ALA B O 1
ATOM 4186 N N . THR B 1 264 ? -79.992 -44.613 -7.342 1.00 50.04 245 THR B N 1
ATOM 4187 C CA . THR B 1 264 ? -80.918 -45.143 -8.336 1.00 42.90 245 THR B CA 1
ATOM 4188 C C . THR B 1 264 ? -80.228 -45.311 -9.684 1.00 49.74 245 THR B C 1
ATOM 4189 O O . THR B 1 264 ? -80.454 -46.294 -10.395 1.00 53.12 245 THR B O 1
ATOM 4193 N N . LEU B 1 265 ? -79.386 -44.340 -10.026 1.00 44.85 246 LEU B N 1
ATOM 4194 C CA . LEU B 1 265 ? -78.605 -44.386 -11.257 1.00 38.96 246 LEU B CA 1
ATOM 4195 C C . LEU B 1 265 ? -77.682 -45.600 -11.275 1.00 41.69 246 LEU B C 1
ATOM 4196 O O . LEU B 1 265 ? -77.425 -46.182 -12.328 1.00 42.57 246 LEU B O 1
ATOM 4201 N N . HIS B 1 266 ? -77.188 -45.979 -10.101 1.00 46.65 247 HIS B N 1
ATOM 4202 C CA . HIS B 1 266 ? -76.328 -47.148 -9.977 1.00 45.79 247 HIS B CA 1
ATOM 4203 C C . HIS B 1 266 ? -77.150 -48.385 -9.633 1.00 46.90 247 HIS B C 1
ATOM 4204 O O . HIS B 1 266 ? -76.611 -49.485 -9.500 1.00 53.54 247 HIS B O 1
ATOM 4211 N N . GLY B 1 267 ? -78.458 -48.194 -9.487 1.00 55.29 248 GLY B N 1
ATOM 4212 C CA . GLY B 1 267 ? -79.372 -49.292 -9.235 1.00 48.39 248 GLY B CA 1
ATOM 4213 C C . GLY B 1 267 ? -79.152 -49.980 -7.901 1.00 49.65 248 GLY B C 1
ATOM 4214 O O . GLY B 1 267 ? -79.285 -51.199 -7.790 1.00 59.91 248 GLY B O 1
ATOM 4215 N N . LYS B 1 268 ? -78.814 -49.196 -6.884 1.00 49.68 249 LYS B N 1
ATOM 4216 C CA . LYS B 1 268 ? -78.573 -49.740 -5.554 1.00 53.52 249 LYS B CA 1
ATOM 4217 C C . LYS B 1 268 ? -79.875 -49.885 -4.775 1.00 63.08 249 LYS B C 1
ATOM 4218 O O . LYS B 1 268 ? -80.794 -49.080 -4.922 1.00 71.52 249 LYS B O 1
ATOM 4224 N N . ASP B 1 269 ? -79.945 -50.917 -3.942 1.00 59.48 250 ASP B N 1
ATOM 4225 C CA . ASP B 1 269 ? -81.132 -51.175 -3.135 1.00 66.99 250 ASP B CA 1
ATOM 4226 C C . ASP B 1 269 ? -81.093 -50.386 -1.832 1.00 67.19 250 ASP B C 1
ATOM 4227 O O . ASP B 1 269 ? -82.027 -50.442 -1.032 1.00 72.13 250 ASP B O 1
ATOM 4232 N N . HIS B 1 270 ? -80.010 -49.644 -1.628 1.00 60.03 251 HIS B N 1
ATOM 4233 C CA . HIS B 1 270 ? -79.829 -48.879 -0.401 1.00 50.33 251 HIS B CA 1
ATOM 4234 C C . HIS B 1 270 ? -79.161 -47.537 -0.671 1.00 51.54 251 HIS B C 1
ATOM 4235 O O . HIS B 1 270 ? -78.574 -47.326 -1.733 1.00 52.03 251 HIS B O 1
ATOM 4242 N N . VAL B 1 271 ? -79.258 -46.632 0.297 1.00 56.75 252 VAL B N 1
ATOM 4243 C CA . VAL B 1 271 ? -78.585 -45.341 0.219 1.00 45.30 252 VAL B CA 1
ATOM 4244 C C . VAL B 1 271 ? -77.850 -45.058 1.524 1.00 45.98 252 VAL B C 1
ATOM 4245 O O . VAL B 1 271 ? -78.414 -45.226 2.606 1.00 51.63 252 VAL B O 1
ATOM 4249 N N . VAL B 1 272 ? -76.594 -44.636 1.426 1.00 52.48 253 VAL B N 1
ATOM 4250 C CA . VAL B 1 272 ? -75.839 -44.246 2.611 1.00 49.19 253 VAL B CA 1
ATOM 4251 C C . VAL B 1 272 ? -76.356 -42.897 3.106 1.00 48.83 253 VAL B C 1
ATOM 4252 O O . VAL B 1 272 ? -75.715 -41.862 2.921 1.00 47.75 253 VAL B O 1
ATOM 4256 N N . ASN B 1 273 ? -77.531 -42.923 3.726 1.00 51.03 254 ASN B N 1
ATOM 4257 C CA . ASN B 1 273 ? -78.191 -41.709 4.187 1.00 39.16 254 ASN B CA 1
ATOM 4258 C C . ASN B 1 273 ? -79.145 -42.015 5.336 1.00 41.33 254 ASN B C 1
ATOM 4259 O O . ASN B 1 273 ? -79.770 -43.076 5.366 1.00 42.24 254 ASN B O 1
ATOM 4264 N N . ALA B 1 274 ? -79.256 -41.081 6.276 1.00 45.44 255 ALA B N 1
ATOM 4265 C CA . ALA B 1 274 ? -80.070 -41.279 7.472 1.00 44.82 255 ALA B CA 1
ATOM 4266 C C . ALA B 1 274 ? -81.543 -41.504 7.143 1.00 44.79 255 ALA B C 1
ATOM 4267 O O . ALA B 1 274 ? -82.231 -42.253 7.836 1.00 48.20 255 ALA B O 1
ATOM 4269 N N . ILE B 1 275 ? -82.017 -40.856 6.083 1.00 44.09 256 ILE B N 1
ATOM 4270 C CA . ILE B 1 275 ? -83.412 -40.972 5.673 1.00 46.23 256 ILE B CA 1
ATOM 4271 C C . ILE B 1 275 ? -83.765 -42.412 5.318 1.00 41.95 256 ILE B C 1
ATOM 4272 O O . ILE B 1 275 ? -84.813 -42.919 5.719 1.00 47.35 256 ILE B O 1
ATOM 4277 N N . TRP B 1 276 ? -82.883 -43.072 4.574 1.00 41.38 257 TRP B N 1
ATOM 4278 C CA . TRP B 1 276 ? -83.107 -44.459 4.183 1.00 41.85 257 TRP B CA 1
ATOM 4279 C C . TRP B 1 276 ? -83.012 -45.394 5.383 1.00 41.78 257 TRP B C 1
ATOM 4280 O O . TRP B 1 276 ? -83.792 -46.338 5.506 1.00 48.79 257 TRP B O 1
ATOM 4291 N N . VAL B 1 277 ? -82.049 -45.129 6.261 1.00 42.67 258 VAL B N 1
ATOM 4292 C CA . VAL B 1 277 ? -81.858 -45.934 7.462 1.00 39.50 258 VAL B CA 1
ATOM 4293 C C . VAL B 1 277 ? -83.088 -45.855 8.361 1.00 45.20 258 VAL B C 1
ATOM 4294 O O . VAL B 1 277 ? -83.525 -46.858 8.929 1.00 52.57 258 VAL B O 1
ATOM 4298 N N . LEU B 1 278 ? -83.651 -44.655 8.475 1.00 46.93 259 LEU B N 1
ATOM 4299 C CA . LEU B 1 278 ? -84.850 -44.440 9.276 1.00 42.84 259 LEU B CA 1
ATOM 4300 C C . LEU B 1 278 ? -86.069 -45.112 8.649 1.00 38.78 259 LEU B C 1
ATOM 4301 O O . LEU B 1 278 ? -86.971 -45.564 9.357 1.00 45.01 259 LEU B O 1
ATOM 4306 N N . MET B 1 279 ? -86.093 -45.174 7.320 1.00 45.00 260 MET B N 1
ATOM 4307 C CA . MET B 1 279 ? -87.169 -45.858 6.606 1.00 46.22 260 MET B CA 1
ATOM 4308 C C . MET B 1 279 ? -87.155 -47.352 6.905 1.00 54.21 260 MET B C 1
ATOM 4309 O O . MET B 1 279 ? -88.202 -47.999 6.951 1.00 52.60 260 MET B O 1
ATOM 4314 N N . GLN B 1 280 ? -85.959 -47.894 7.110 1.00 45.97 261 GLN B N 1
ATOM 4315 C CA . GLN B 1 280 ? -85.798 -49.315 7.387 1.00 51.93 261 GLN B CA 1
ATOM 4316 C C . GLN B 1 280 ? -86.000 -49.620 8.868 1.00 49.26 261 GLN B C 1
ATOM 4317 O O . GLN B 1 280 ? -86.583 -50.645 9.226 1.00 56.62 261 GLN B O 1
ATOM 4323 N N . GLU B 1 281 ? -85.521 -48.723 9.724 1.00 49.14 262 GLU B N 1
ATOM 4324 C CA . GLU B 1 281 ? -85.572 -48.934 11.166 1.00 42.00 262 GLU B CA 1
ATOM 4325 C C . GLU B 1 281 ? -86.992 -48.825 11.722 1.00 45.90 262 GLU B C 1
ATOM 4326 O O . GLU B 1 281 ? -87.365 -49.561 12.637 1.00 65.66 262 GLU B O 1
ATOM 4332 N N . HIS B 1 282 ? -87.782 -47.913 11.164 1.00 46.47 263 HIS B N 1
ATOM 4333 C CA . HIS B 1 282 ? -89.117 -47.641 11.689 1.00 46.45 263 HIS B CA 1
ATOM 4334 C C . HIS B 1 282 ? -90.236 -48.083 10.750 1.00 47.89 263 HIS B C 1
ATOM 4335 O O . HIS B 1 282 ? -91.413 -47.864 11.043 1.00 54.93 263 HIS B O 1
ATOM 4342 N N . GLN B 1 283 ? -89.863 -48.701 9.631 1.00 55.85 264 GLN B N 1
ATOM 4343 C CA . GLN B 1 283 ? -90.819 -49.137 8.612 1.00 54.02 264 GLN B CA 1
ATOM 4344 C C . GLN B 1 283 ? -91.704 -47.981 8.151 1.00 57.62 264 GLN B C 1
ATOM 4345 O O . GLN B 1 283 ? -92.930 -48.094 8.119 1.00 59.73 264 GLN B O 1
ATOM 4351 N N . THR B 1 284 ? -91.068 -46.868 7.802 1.00 62.97 265 THR B N 1
ATOM 4352 C CA . THR B 1 284 ? -91.778 -45.674 7.366 1.00 52.63 265 THR B CA 1
ATOM 4353 C C . THR B 1 284 ? -91.341 -45.264 5.962 1.00 44.27 265 THR B C 1
ATOM 4354 O O . THR B 1 284 ? -90.448 -45.876 5.378 1.00 52.10 265 THR B O 1
ATOM 4358 N N . ASP B 1 285 ? -91.971 -44.225 5.425 1.00 48.27 266 ASP B N 1
AT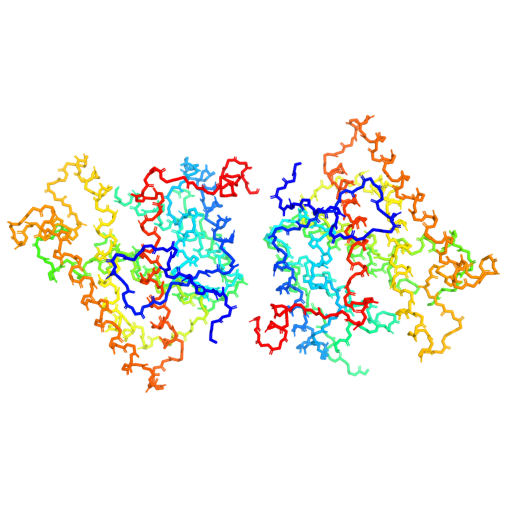OM 4359 C CA . ASP B 1 285 ? -91.618 -43.728 4.100 1.00 43.46 266 ASP B CA 1
ATOM 4360 C C . ASP B 1 285 ? -90.688 -42.521 4.188 1.00 41.39 266 ASP B C 1
ATOM 4361 O O . ASP B 1 285 ? -90.073 -42.274 5.226 1.00 51.63 266 ASP B O 1
ATOM 4366 N N . VAL B 1 286 ? -90.595 -41.772 3.093 1.00 39.21 267 VAL B N 1
ATOM 4367 C CA . VAL B 1 286 ? -89.716 -40.610 3.026 1.00 41.46 267 VAL B CA 1
ATOM 4368 C C . VAL B 1 286 ? -90.178 -39.499 3.964 1.00 47.12 267 VAL B C 1
ATOM 4369 O O . VAL B 1 286 ? -89.389 -38.967 4.744 1.00 51.94 267 VAL B O 1
ATOM 4373 N N . ASP B 1 287 ? -91.460 -39.156 3.883 1.00 53.69 268 ASP B N 1
ATOM 4374 C CA . ASP B 1 287 ? -92.031 -38.101 4.716 1.00 41.54 268 ASP B CA 1
ATOM 4375 C C . ASP B 1 287 ? -91.922 -38.437 6.200 1.00 40.42 268 ASP B C 1
ATOM 4376 O O . ASP B 1 287 ? -91.644 -37.562 7.023 1.00 47.98 268 ASP B O 1
ATOM 4381 N N . GLY B 1 288 ? -92.143 -39.705 6.534 1.00 42.06 269 GLY B N 1
ATOM 4382 C CA . GLY B 1 288 ? -92.048 -40.152 7.910 1.00 35.02 269 GLY B CA 1
ATOM 4383 C C . GLY B 1 288 ? -90.623 -40.095 8.421 1.00 35.57 269 GLY B C 1
ATOM 4384 O O . GLY B 1 288 ? -90.374 -39.642 9.537 1.00 40.43 269 GLY B O 1
ATOM 4385 N N . ALA B 1 289 ? -89.685 -40.552 7.596 1.00 36.44 270 ALA B N 1
ATOM 4386 C CA . ALA B 1 289 ? -88.272 -40.538 7.956 1.00 39.24 270 ALA B CA 1
ATOM 4387 C C . ALA B 1 289 ? -87.744 -39.110 8.042 1.00 40.83 270 ALA B C 1
ATOM 4388 O O . ALA B 1 289 ? -86.860 -38.815 8.847 1.00 44.84 270 ALA B O 1
ATOM 4390 N N . MET B 1 290 ? -88.286 -38.229 7.205 1.00 42.89 271 MET B N 1
ATOM 4391 C CA . MET B 1 290 ? -87.893 -36.825 7.220 1.00 35.27 271 MET B CA 1
ATOM 4392 C C . MET B 1 290 ? -88.272 -36.162 8.541 1.00 38.39 271 MET B C 1
ATOM 4393 O O . MET B 1 290 ? -87.437 -35.525 9.183 1.00 46.81 271 MET B O 1
ATOM 4398 N N . GLN B 1 291 ? -89.529 -36.326 8.946 1.00 41.74 272 GLN B N 1
ATOM 4399 C CA . GLN B 1 291 ? -90.035 -35.693 10.161 1.00 37.52 272 GLN B CA 1
ATOM 4400 C C . GLN B 1 291 ? -89.305 -36.192 11.405 1.00 38.16 272 GLN B C 1
ATOM 4401 O O . GLN B 1 291 ? -89.057 -35.427 12.337 1.00 46.77 272 GLN B O 1
ATOM 4407 N N . ILE B 1 292 ? -88.969 -37.478 11.413 1.00 38.19 273 ILE B N 1
ATOM 4408 C CA . ILE B 1 292 ? -88.180 -38.058 12.493 1.00 35.23 273 ILE B CA 1
ATOM 4409 C C . ILE B 1 292 ? -86.792 -37.426 12.534 1.00 39.71 273 ILE B C 1
ATOM 4410 O O . ILE B 1 292 ? -86.283 -37.089 13.604 1.00 50.13 273 ILE B O 1
ATOM 4415 N N . CYS B 1 293 ? -86.199 -37.246 11.359 1.00 43.00 274 CYS B N 1
ATOM 4416 C CA . CYS B 1 293 ? -84.850 -36.703 11.252 1.00 42.03 274 CYS B CA 1
ATOM 4417 C C . CYS B 1 293 ? -84.786 -35.254 11.733 1.00 37.05 274 CYS B C 1
ATOM 4418 O O . CYS B 1 293 ? -83.878 -34.881 12.476 1.00 44.35 274 CYS B O 1
ATOM 4421 N N . ARG B 1 294 ? -85.752 -34.443 11.308 1.00 36.18 275 ARG B N 1
ATOM 4422 C CA . ARG B 1 294 ? -85.819 -33.041 11.714 1.00 36.42 275 ARG B CA 1
ATOM 4423 C C . ARG B 1 294 ? -86.052 -32.917 13.218 1.00 40.15 275 ARG B C 1
ATOM 4424 O O . ARG B 1 294 ? -85.567 -31.981 13.857 1.00 49.37 275 ARG B O 1
ATOM 4432 N N . LYS B 1 295 ? -86.801 -33.865 13.774 1.00 46.76 276 LYS B N 1
ATOM 4433 C CA . LYS B 1 295 ? -87.098 -33.880 15.201 1.00 35.77 276 LYS B CA 1
ATOM 4434 C C . LYS B 1 295 ? -85.828 -34.110 16.011 1.00 39.54 276 LYS B C 1
ATOM 4435 O O . LYS B 1 295 ? -85.632 -33.509 17.069 1.00 44.98 276 LYS B O 1
ATOM 4441 N N . LEU B 1 296 ? -84.966 -34.984 15.501 1.00 38.51 277 LEU B N 1
ATOM 4442 C CA . LEU B 1 296 ? -83.709 -35.309 16.166 1.00 30.48 277 LEU B CA 1
ATOM 4443 C C . LEU B 1 296 ? -82.712 -34.156 16.068 1.00 37.37 277 LEU B C 1
ATOM 4444 O O . LEU B 1 296 ? -81.948 -33.905 17.000 1.00 45.55 277 LEU B O 1
ATOM 4449 N N . ILE B 1 297 ? -82.726 -33.461 14.934 1.00 37.89 278 ILE B N 1
ATOM 4450 C CA . ILE B 1 297 ? -81.850 -32.313 14.718 1.00 34.74 278 ILE B CA 1
ATOM 4451 C C . ILE B 1 297 ? -82.121 -31.221 15.747 1.00 41.93 278 ILE B C 1
ATOM 4452 O O . ILE B 1 297 ? -81.192 -30.665 16.335 1.00 39.88 278 ILE B O 1
ATOM 4457 N N . VAL B 1 298 ? -83.400 -30.927 15.964 1.00 40.52 279 VAL B N 1
ATOM 4458 C CA . VAL B 1 298 ? -83.815 -29.941 16.957 1.00 31.75 279 VAL B CA 1
ATOM 4459 C C . VAL B 1 298 ? -83.325 -30.331 18.353 1.00 34.43 279 VAL B C 1
ATOM 4460 O O . VAL B 1 298 ? -82.912 -29.478 19.141 1.00 43.10 279 VAL B O 1
ATOM 4464 N N . GLU B 1 299 ? -83.358 -31.629 18.643 1.00 38.84 280 GLU B N 1
ATOM 4465 C CA . GLU B 1 299 ? -82.922 -32.142 19.938 1.00 35.62 280 GLU B CA 1
ATOM 4466 C C . GLU B 1 299 ? -81.426 -31.928 20.171 1.00 39.61 280 GLU B C 1
ATOM 4467 O O . GLU B 1 299 ? -81.020 -31.395 21.204 1.00 44.90 280 GLU B O 1
ATOM 4473 N N . TYR B 1 300 ? -80.613 -32.337 19.202 1.00 37.57 281 TYR B N 1
ATOM 4474 C CA . TYR B 1 300 ? -79.162 -32.342 19.370 1.00 36.76 281 TYR B CA 1
ATOM 4475 C C . TYR B 1 300 ? -78.532 -30.955 19.253 1.00 40.41 281 TYR B C 1
ATOM 4476 O O . TYR B 1 300 ? -77.438 -30.723 19.771 1.00 44.85 281 TYR B O 1
ATOM 4485 N N . VAL B 1 301 ? -79.213 -30.040 18.573 1.00 39.24 282 VAL B N 1
ATOM 4486 C CA . VAL B 1 301 ? -78.780 -28.648 18.550 1.00 38.75 282 VAL B CA 1
ATOM 4487 C C . VAL B 1 301 ? -78.953 -28.060 19.945 1.00 39.47 282 VAL B C 1
ATOM 4488 O O . VAL B 1 301 ? -78.058 -27.396 20.470 1.00 50.26 282 VAL B O 1
ATOM 4492 N N . ALA B 1 302 ? -80.109 -28.326 20.547 1.00 36.48 283 ALA B N 1
ATOM 4493 C CA . ALA B 1 302 ? -80.386 -27.892 21.910 1.00 38.56 283 ALA B CA 1
ATOM 4494 C C . ALA B 1 302 ? -79.465 -28.596 22.902 1.00 41.05 283 ALA B C 1
ATOM 4495 O O . ALA B 1 302 ? -79.094 -28.028 23.929 1.00 42.94 283 ALA B O 1
ATOM 4497 N N . LYS B 1 303 ? -79.100 -29.836 22.589 1.00 43.02 284 LYS B N 1
ATOM 4498 C CA . LYS B 1 303 ? -78.213 -30.610 23.451 1.00 35.33 284 LYS B CA 1
ATOM 4499 C C . LYS B 1 303 ? -76.810 -30.015 23.483 1.00 45.45 284 LYS B C 1
ATOM 4500 O O . LYS B 1 303 ? -76.169 -29.978 24.532 1.00 47.68 284 LYS B O 1
ATOM 4506 N N . TYR B 1 304 ? -76.338 -29.547 22.332 1.00 42.32 285 TYR B N 1
ATOM 4507 C CA . TYR B 1 304 ? -75.003 -28.965 22.244 1.00 36.17 285 TYR B CA 1
ATOM 4508 C C . TYR B 1 304 ? -74.936 -27.596 22.908 1.00 35.24 285 TYR B C 1
ATOM 4509 O O . TYR B 1 304 ? -73.915 -27.233 23.494 1.00 46.99 285 TYR B O 1
ATOM 4518 N N . LEU B 1 305 ? -76.021 -26.834 22.805 1.00 34.62 286 LEU B N 1
ATOM 4519 C CA . LEU B 1 305 ? -76.088 -25.518 23.429 1.00 37.93 286 LEU B CA 1
ATOM 4520 C C . LEU B 1 305 ? -76.028 -25.643 24.949 1.00 45.08 286 LEU B C 1
ATOM 4521 O O . LEU B 1 305 ? -75.521 -24.755 25.635 1.00 50.42 286 LEU B O 1
ATOM 4526 N N . GLU B 1 306 ? -76.546 -26.752 25.470 1.00 48.04 287 GLU B N 1
ATOM 4527 C CA . GLU B 1 306 ? -76.470 -27.028 26.901 1.00 45.98 287 GLU B CA 1
ATOM 4528 C C . GLU B 1 306 ? -75.051 -27.429 27.293 1.00 46.83 287 GLU B C 1
ATOM 4529 O O . GLU B 1 306 ? -74.575 -27.077 28.372 1.00 54.67 287 GLU B O 1
ATOM 4535 N N . VAL B 1 307 ? -74.386 -28.170 26.412 1.00 41.68 288 VAL B N 1
ATOM 4536 C CA . VAL B 1 307 ? -72.990 -28.542 26.614 1.00 38.48 288 VAL B CA 1
ATOM 4537 C C . VAL B 1 307 ? -72.123 -27.286 26.631 1.00 40.85 288 VAL B C 1
ATOM 4538 O O . VAL B 1 307 ? -71.175 -27.181 27.411 1.00 49.46 288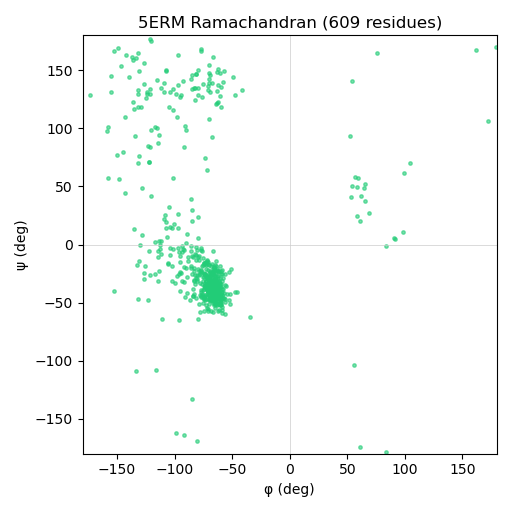 VAL B O 1
ATOM 4542 N N . ILE B 1 308 ? -72.468 -26.333 25.771 1.00 40.16 289 ILE B N 1
ATOM 4543 C CA . ILE B 1 308 ? -71.808 -25.032 25.745 1.00 38.59 289 ILE B CA 1
ATOM 4544 C C . ILE B 1 308 ? -71.975 -24.313 27.084 1.00 45.62 289 ILE B C 1
ATOM 4545 O O . ILE B 1 308 ? -71.021 -23.748 27.621 1.00 49.51 289 ILE B O 1
ATOM 4550 N N . GLU B 1 309 ? -73.190 -24.349 27.624 1.00 42.22 290 GLU B N 1
ATOM 4551 C CA . GLU B 1 309 ? -73.485 -23.695 28.895 1.00 44.42 290 GLU B CA 1
ATOM 4552 C C . GLU B 1 309 ? -72.772 -24.363 30.065 1.00 43.23 290 GLU B C 1
ATOM 4553 O O . GLU B 1 309 ? -72.445 -23.709 31.057 1.00 47.39 290 GLU B O 1
ATOM 4559 N N . ALA B 1 310 ? -72.545 -25.668 29.954 1.00 41.30 291 ALA B N 1
ATOM 4560 C CA . ALA B 1 310 ? -71.870 -26.414 31.010 1.00 35.02 291 ALA B CA 1
ATOM 4561 C C . ALA B 1 310 ? -70.395 -26.032 31.086 1.00 42.36 291 ALA B C 1
ATOM 4562 O O . ALA B 1 310 ? -69.787 -26.079 32.156 1.00 53.86 291 ALA B O 1
ATOM 4564 N N . THR B 1 311 ? -69.827 -25.649 29.947 1.00 42.75 292 THR B N 1
ATOM 4565 C CA . THR B 1 311 ? -68.418 -25.276 29.878 1.00 42.91 292 THR B CA 1
ATOM 4566 C C . THR B 1 311 ? -68.162 -23.896 30.474 1.00 47.94 292 THR B C 1
ATOM 4567 O O . THR B 1 311 ? -67.023 -23.555 30.793 1.00 52.23 292 THR B O 1
ATOM 4571 N N . LYS B 1 312 ? -69.223 -23.107 30.616 1.00 49.45 293 LYS B N 1
ATOM 4572 C CA . LYS B 1 312 ? -69.106 -21.758 31.161 1.00 44.27 293 LYS B CA 1
ATOM 4573 C C . LYS B 1 312 ? -68.588 -21.788 32.594 1.00 57.12 293 LYS B C 1
ATOM 4574 O O . LYS B 1 312 ? -67.781 -20.948 32.991 1.00 64.84 293 LYS B O 1
ATOM 4580 N N . ASN B 1 313 ? -69.059 -22.763 33.364 1.00 53.11 294 ASN B N 1
ATOM 4581 C CA . ASN B 1 313 ? -68.630 -22.920 34.747 1.00 49.42 294 ASN B CA 1
ATOM 4582 C C . ASN B 1 313 ? -67.596 -24.031 34.893 1.00 53.47 294 ASN B C 1
ATOM 4583 O O . ASN B 1 313 ? -67.791 -24.983 35.650 1.00 63.17 294 ASN B O 1
ATOM 4588 N N . ASP B 1 314 ? -66.493 -23.898 34.162 1.00 49.73 295 ASP B N 1
ATOM 4589 C CA . ASP B 1 314 ? -65.406 -24.872 34.208 1.00 49.21 295 ASP B CA 1
ATOM 4590 C C . ASP B 1 314 ? -64.106 -24.244 33.712 1.00 55.09 295 ASP B C 1
ATOM 4591 O O . ASP B 1 314 ? -63.859 -24.177 32.508 1.00 61.17 295 ASP B O 1
ATOM 4596 N N . GLU B 1 315 ? -63.273 -23.793 34.646 1.00 58.66 296 GLU B N 1
ATOM 4597 C CA . GLU B 1 315 ? -62.045 -23.081 34.301 1.00 60.11 296 GLU B CA 1
ATOM 4598 C C . GLU B 1 315 ? -60.874 -24.017 34.009 1.00 57.30 296 GLU B C 1
ATOM 4599 O O . GLU B 1 315 ? -59.714 -23.608 34.063 1.00 64.39 296 GLU B O 1
ATOM 4605 N N . SER B 1 316 ? -61.184 -25.271 33.698 1.00 52.12 297 SER B N 1
ATOM 4606 C CA . SER B 1 316 ? -60.162 -26.251 33.344 1.00 56.86 297 SER B CA 1
ATOM 4607 C C . SER B 1 316 ? -60.126 -26.466 31.835 1.00 52.42 297 SER B C 1
ATOM 4608 O O . SER B 1 316 ? -59.535 -27.430 31.348 1.00 56.46 297 SER B O 1
ATOM 4611 N N . ILE B 1 317 ? -60.764 -25.560 31.101 1.00 56.95 298 ILE B N 1
ATOM 4612 C CA . ILE B 1 317 ? -60.852 -25.666 29.649 1.00 47.41 298 ILE B CA 1
ATOM 4613 C C . ILE B 1 317 ? -60.052 -24.558 28.966 1.00 46.28 298 ILE B C 1
ATOM 4614 O O . ILE B 1 317 ? -60.132 -23.392 29.358 1.00 55.85 298 ILE B O 1
ATOM 4619 N N . SER B 1 318 ? -59.276 -24.931 27.950 1.00 46.75 299 SER B N 1
ATOM 4620 C CA . SER B 1 318 ? -58.463 -23.974 27.205 1.00 49.65 299 SER B CA 1
ATOM 4621 C C . SER B 1 318 ? -59.329 -22.929 26.506 1.00 51.90 299 SER B C 1
ATOM 4622 O O . SER B 1 318 ? -60.477 -23.197 26.147 1.00 56.25 299 SER B O 1
ATOM 4625 N N . LEU B 1 319 ? -58.771 -21.738 26.313 1.00 50.80 300 LEU B N 1
ATOM 4626 C CA . LEU B 1 319 ? -59.464 -20.674 25.595 1.00 47.05 300 LEU B CA 1
ATOM 4627 C C . LEU B 1 319 ? -59.664 -21.075 24.139 1.00 40.28 300 LEU B C 1
ATOM 4628 O O . LEU B 1 319 ? -60.688 -20.760 23.534 1.00 53.53 300 LEU B O 1
ATOM 4633 N N . ASP B 1 320 ? -58.681 -21.781 23.588 1.00 43.70 301 ASP B N 1
ATOM 4634 C CA . ASP B 1 320 ? -58.768 -22.289 22.224 1.00 44.43 301 ASP B CA 1
ATOM 4635 C C . ASP B 1 320 ? -59.889 -23.316 22.084 1.00 44.47 301 ASP B C 1
ATOM 4636 O O . ASP B 1 320 ? -60.577 -23.354 21.064 1.00 49.41 301 ASP B O 1
ATOM 4641 N N . LEU B 1 321 ? -60.072 -24.146 23.108 1.00 46.05 302 LEU B N 1
ATOM 4642 C CA . LEU B 1 321 ? -61.140 -25.141 23.090 1.00 38.63 302 LEU B CA 1
ATOM 4643 C C . LEU B 1 321 ? -62.498 -24.458 23.217 1.00 35.16 302 LEU B C 1
ATOM 4644 O O . LEU B 1 321 ? -63.471 -24.869 22.582 1.00 49.20 302 LEU B O 1
ATOM 4649 N N . ARG B 1 322 ? -62.557 -23.415 24.039 1.00 35.34 303 ARG B N 1
ATOM 4650 C CA . ARG B 1 322 ? -63.760 -22.599 24.151 1.00 38.58 303 ARG B CA 1
ATOM 4651 C C . ARG B 1 322 ? -64.046 -21.910 22.823 1.00 39.56 303 ARG B C 1
ATOM 4652 O O . ARG B 1 322 ? -65.190 -21.858 22.372 1.00 47.43 303 ARG B O 1
ATOM 4660 N N . LYS B 1 323 ? -62.994 -21.380 22.206 1.00 45.31 304 LYS B N 1
ATOM 4661 C CA . LYS B 1 323 ? -63.095 -20.749 20.896 1.00 40.45 304 LYS B CA 1
ATOM 4662 C C . LYS B 1 323 ? -63.590 -21.735 19.849 1.00 34.83 304 LYS B C 1
ATOM 4663 O O . LYS B 1 323 ? -64.449 -21.404 19.029 1.00 38.01 304 LYS B O 1
ATOM 4669 N N . TYR B 1 324 ? -63.045 -22.946 19.884 1.00 39.19 305 TYR B N 1
ATOM 4670 C CA . TYR B 1 324 ? -63.430 -23.983 18.937 1.00 35.87 305 TYR B CA 1
ATOM 4671 C C . TYR B 1 324 ? -64.872 -24.419 19.169 1.00 42.14 305 TYR B C 1
ATOM 4672 O O . TYR B 1 324 ? -65.598 -24.727 18.223 1.00 46.34 305 TYR B O 1
ATOM 4681 N N . LEU B 1 325 ? -65.281 -24.443 20.435 1.00 49.76 306 LEU B N 1
ATOM 4682 C CA . LEU B 1 325 ? -66.656 -24.773 20.790 1.00 41.83 306 LEU B CA 1
ATOM 4683 C C . LEU B 1 325 ? -67.624 -23.722 20.251 1.00 37.02 306 LEU B C 1
ATOM 4684 O O . LEU B 1 325 ? -68.720 -24.047 19.791 1.00 44.97 306 LEU B O 1
ATOM 4689 N N . ASP B 1 326 ? -67.207 -22.461 20.307 1.00 39.71 307 ASP B N 1
ATOM 4690 C CA . ASP B 1 326 ? -68.016 -21.355 19.803 1.00 39.33 307 ASP B CA 1
ATOM 4691 C C . ASP B 1 326 ? -68.056 -21.358 18.277 1.00 41.40 307 ASP B C 1
ATOM 4692 O O . ASP B 1 326 ? -69.005 -20.861 17.669 1.00 45.50 307 ASP B O 1
ATOM 4697 N N . ALA B 1 327 ? -67.019 -21.920 17.664 1.00 42.86 308 ALA B N 1
ATOM 4698 C CA . ALA B 1 327 ? -66.950 -22.020 16.211 1.00 30.56 308 ALA B CA 1
ATOM 4699 C C . ALA B 1 327 ? -67.974 -23.020 15.687 1.00 30.44 308 ALA B C 1
ATOM 4700 O O . ALA B 1 327 ? -68.571 -22.816 14.628 1.00 41.38 308 ALA B O 1
ATOM 4702 N N . MET B 1 328 ? -68.175 -24.101 16.435 1.00 37.19 309 MET B N 1
ATOM 4703 C CA . MET B 1 328 ? -69.126 -25.135 16.044 1.00 34.73 309 MET B CA 1
ATOM 4704 C C . MET B 1 328 ? -70.558 -24.618 16.085 1.00 34.03 309 MET B C 1
ATOM 4705 O O . MET B 1 328 ? -71.436 -25.134 15.391 1.00 46.34 309 MET B O 1
ATOM 4710 N N . LEU B 1 329 ? -70.781 -23.595 16.903 1.00 34.44 310 LEU B N 1
ATOM 4711 C CA . LEU B 1 329 ? -72.086 -22.957 17.018 1.00 31.71 310 LEU B CA 1
ATOM 4712 C C . LEU B 1 329 ? -72.546 -22.413 15.670 1.00 35.70 310 LEU B C 1
ATOM 4713 O O . LEU B 1 329 ? -73.706 -22.571 15.286 1.00 39.63 310 LEU B O 1
ATOM 4718 N N . TYR B 1 330 ? -71.624 -21.783 14.950 1.00 29.63 311 TYR B N 1
ATOM 4719 C CA . TYR B 1 330 ? -71.949 -21.144 13.679 1.00 34.13 311 TYR B CA 1
ATOM 4720 C C . TYR B 1 330 ? -71.709 -22.075 12.500 1.00 34.52 311 TYR B C 1
ATOM 4721 O O . TYR B 1 330 ? -72.038 -21.747 11.360 1.00 44.27 311 TYR B O 1
ATOM 4730 N N . SER B 1 331 ? -71.128 -23.237 12.778 1.00 39.85 312 SER B N 1
ATOM 4731 C CA . SER B 1 331 ? -71.037 -24.288 11.775 1.00 28.55 312 SER B CA 1
ATOM 4732 C C . SER B 1 331 ? -72.421 -24.896 11.586 1.00 31.69 312 SER B C 1
ATOM 4733 O O . SER B 1 331 ? -72.774 -25.341 10.495 1.00 43.50 312 SER B O 1
ATOM 4736 N N . ILE B 1 332 ? -73.199 -24.899 12.665 1.00 38.75 313 ILE B N 1
ATOM 4737 C CA . ILE B 1 332 ? -74.573 -25.382 12.634 1.00 35.03 313 ILE B CA 1
ATOM 4738 C C . ILE B 1 332 ? -75.469 -24.424 11.858 1.00 35.08 313 ILE B C 1
ATOM 4739 O O . ILE B 1 332 ? -76.112 -24.814 10.883 1.00 41.57 313 ILE B O 1
ATOM 4744 N N . SER B 1 333 ? -75.502 -23.169 12.298 1.00 39.12 314 SER B N 1
ATOM 4745 C CA . SER B 1 333 ? -76.313 -22.140 11.654 1.00 36.81 314 SER B CA 1
ATOM 4746 C C . SER B 1 333 ? -75.855 -21.890 10.224 1.00 36.62 314 SER B C 1
ATOM 4747 O O . SER B 1 333 ? -76.666 -21.612 9.341 1.00 39.09 314 SER B O 1
ATOM 4750 N N . GLY B 1 334 ? -74.548 -21.986 10.005 1.00 33.95 315 GLY B N 1
ATOM 4751 C CA . GLY B 1 334 ? -73.975 -21.790 8.687 1.00 24.92 315 GLY B CA 1
ATOM 4752 C C . GLY B 1 334 ? -74.403 -22.868 7.713 1.00 31.46 315 GLY B C 1
ATOM 4753 O O . GLY B 1 334 ? -74.696 -22.586 6.552 1.00 42.04 315 GLY B O 1
ATOM 4754 N N . ASN B 1 335 ? -74.446 -24.108 8.191 1.00 37.70 316 ASN B N 1
ATOM 4755 C CA . ASN B 1 335 ? -74.833 -25.237 7.354 1.00 34.20 316 ASN B CA 1
ATOM 4756 C C . ASN B 1 335 ? -76.307 -25.183 6.963 1.00 36.28 316 ASN B C 1
ATOM 4757 O O . ASN B 1 335 ? -76.688 -25.639 5.885 1.00 36.71 316 ASN B O 1
ATOM 4762 N N . VAL B 1 336 ? -77.130 -24.620 7.842 1.00 33.56 317 VAL B N 1
ATOM 4763 C CA . VAL B 1 336 ? -78.567 -24.532 7.602 1.00 33.94 317 VAL B CA 1
ATOM 4764 C C . VAL B 1 336 ? -78.891 -23.603 6.435 1.00 34.63 317 VAL B C 1
ATOM 4765 O O . VAL B 1 336 ? -79.515 -24.018 5.458 1.00 42.17 317 VAL B O 1
ATOM 4769 N N . VAL B 1 337 ? -78.461 -22.350 6.543 1.00 39.07 318 VAL B N 1
ATOM 4770 C CA . VAL B 1 337 ? -78.752 -21.349 5.522 1.00 30.77 318 VAL B CA 1
ATOM 4771 C C . VAL B 1 337 ? -78.032 -21.629 4.204 1.00 35.76 318 VAL B C 1
ATOM 4772 O O . VAL B 1 337 ? -78.504 -21.230 3.138 1.00 45.83 318 VAL B O 1
ATOM 4776 N N . TRP B 1 338 ? -76.894 -22.313 4.276 1.00 34.67 319 TRP B N 1
ATOM 4777 C CA . TRP B 1 338 ? -76.138 -22.650 3.076 1.00 31.50 319 TRP B CA 1
ATOM 4778 C C . TRP B 1 338 ? -76.845 -23.736 2.283 1.00 35.21 319 TRP B C 1
ATOM 4779 O O . TRP B 1 338 ? -77.090 -23.583 1.088 1.00 41.90 319 TRP B O 1
ATOM 4790 N N . SER B 1 339 ? -77.180 -24.829 2.961 1.00 37.82 320 SER B N 1
ATOM 4791 C CA . SER B 1 339 ? -77.787 -25.984 2.312 1.00 35.21 320 SER B CA 1
ATOM 4792 C C . SER B 1 339 ? -79.166 -25.669 1.739 1.00 36.99 320 SER B C 1
ATOM 4793 O O . SER B 1 339 ? -79.613 -26.316 0.793 1.00 41.54 320 SER B O 1
ATOM 4796 N N . LEU B 1 340 ? -79.836 -24.675 2.312 1.00 35.86 321 LEU B N 1
ATOM 4797 C CA . LEU B 1 340 ? -81.159 -24.283 1.841 1.00 38.47 321 LEU B CA 1
ATOM 4798 C C . LEU B 1 340 ? -81.097 -23.549 0.503 1.00 44.15 321 LEU B C 1
ATOM 4799 O O . LEU B 1 340 ? -82.107 -23.431 -0.193 1.00 54.60 321 LEU B O 1
ATOM 4804 N N . GLU B 1 341 ? -79.916 -23.055 0.144 1.00 49.40 322 GLU B N 1
ATOM 4805 C CA . GLU B 1 341 ? -79.780 -22.225 -1.051 1.00 45.57 322 GLU B CA 1
ATOM 4806 C C . GLU B 1 341 ? -78.643 -22.652 -1.977 1.00 42.02 322 GLU B C 1
ATOM 4807 O O . GLU B 1 341 ? -78.584 -22.214 -3.125 1.00 50.32 322 GLU B O 1
ATOM 4813 N N . CYS B 1 342 ? -77.743 -23.498 -1.484 1.00 36.62 323 CYS B N 1
ATOM 4814 C CA . CYS B 1 342 ? -76.569 -23.890 -2.263 1.00 34.91 323 CYS B CA 1
ATOM 4815 C C . CYS B 1 342 ? -76.950 -24.630 -3.541 1.00 41.79 323 CYS B C 1
ATOM 4816 O O . CYS B 1 342 ? -77.838 -25.484 -3.534 1.00 45.82 323 CYS B O 1
ATOM 4819 N N . PRO B 1 343 ? -76.274 -24.293 -4.650 1.00 42.20 324 PRO B N 1
ATOM 4820 C CA . PRO B 1 343 ? -76.470 -24.935 -5.955 1.00 44.06 324 PRO B CA 1
ATOM 4821 C C . PRO B 1 343 ? -76.192 -26.437 -5.920 1.00 48.78 324 PRO B C 1
ATOM 4822 O O . PRO B 1 343 ? -76.705 -27.175 -6.762 1.00 53.76 324 PRO B O 1
ATOM 4826 N N . ARG B 1 344 ? -75.394 -26.873 -4.948 1.00 36.74 325 ARG B N 1
ATOM 4827 C CA . ARG B 1 344 ? -75.033 -28.280 -4.802 1.00 33.63 325 ARG B CA 1
ATOM 4828 C C . ARG B 1 344 ? -76.249 -29.157 -4.514 1.00 34.78 325 ARG B C 1
ATOM 4829 O O . ARG B 1 344 ? -76.370 -30.263 -5.041 1.00 46.54 325 ARG B O 1
ATOM 4837 N N . TYR B 1 345 ? -77.149 -28.652 -3.679 1.00 39.13 326 TYR B N 1
ATOM 4838 C CA . TYR B 1 345 ? -78.328 -29.410 -3.283 1.00 42.29 326 TYR B CA 1
ATOM 4839 C C . TYR B 1 345 ? -79.571 -28.872 -3.981 1.00 46.01 326 TYR B C 1
ATOM 4840 O O . TYR B 1 345 ? -80.609 -29.533 -4.025 1.00 63.23 326 TYR B O 1
ATOM 4849 N N . ASN B 1 346 ? -79.453 -27.665 -4.525 1.00 45.95 327 ASN B N 1
ATOM 4850 C CA . ASN B 1 346 ? -80.547 -27.029 -5.247 1.00 44.52 327 ASN B CA 1
ATOM 4851 C C . ASN B 1 346 ? -80.146 -26.725 -6.688 1.00 49.07 327 ASN B C 1
ATOM 4852 O O . ASN B 1 346 ? -79.488 -25.719 -6.953 1.00 53.64 327 ASN B O 1
ATOM 4857 N N . PRO B 1 347 ? -80.549 -27.596 -7.626 1.00 49.85 328 PRO B N 1
ATOM 4858 C CA . PRO B 1 347 ? -80.148 -27.503 -9.036 1.00 47.37 328 PRO B CA 1
ATOM 4859 C C . PRO B 1 347 ? -80.689 -26.266 -9.751 1.00 50.60 328 PRO B C 1
ATOM 4860 O O . PRO B 1 347 ? -80.161 -25.885 -10.796 1.00 57.83 328 PRO B O 1
ATOM 4864 N N . ASP B 1 348 ? -81.726 -25.651 -9.195 1.00 46.49 329 ASP B N 1
ATOM 4865 C CA . ASP B 1 348 ? -82.346 -24.487 -9.816 1.00 47.93 329 ASP B CA 1
ATOM 4866 C C . ASP B 1 348 ? -81.710 -23.176 -9.359 1.00 64.47 329 ASP B C 1
ATOM 4867 O O . ASP B 1 348 ? -82.131 -22.098 -9.776 1.00 69.77 329 ASP B O 1
ATOM 4872 N N . VAL B 1 349 ? -80.697 -23.273 -8.502 1.00 54.49 330 VAL B N 1
ATOM 4873 C CA . VAL B 1 349 ? -79.991 -22.091 -8.014 1.00 39.74 330 VAL B CA 1
ATOM 4874 C C . VAL B 1 349 ? -78.747 -21.796 -8.848 1.00 44.30 330 VAL B C 1
ATOM 4875 O O . VAL B 1 349 ? -77.909 -22.672 -9.062 1.00 50.40 330 VAL B O 1
ATOM 4879 N N . SER B 1 350 ? -78.631 -20.555 -9.310 1.00 45.58 331 SER B N 1
ATOM 4880 C CA . SER B 1 350 ? -77.498 -20.139 -10.128 1.00 38.07 331 SER B CA 1
ATOM 4881 C C . SER B 1 350 ? -76.541 -19.236 -9.355 1.00 48.73 331 SER B C 1
ATOM 4882 O O . SER B 1 350 ? -76.961 -18.488 -8.472 1.00 51.80 331 SER B O 1
ATOM 4885 N N . PHE B 1 351 ? -75.256 -19.309 -9.695 1.00 47.60 332 PHE B N 1
ATOM 4886 C CA . PHE B 1 351 ? -74.248 -18.447 -9.085 1.00 45.52 332 PHE B CA 1
ATOM 4887 C C . PHE B 1 351 ? -74.473 -16.991 -9.486 1.00 53.66 332 PHE B C 1
ATOM 4888 O O . PHE B 1 351 ? -75.172 -16.712 -10.462 1.00 60.03 332 PHE B O 1
ATOM 4896 N N . ASN B 1 352 ? -73.886 -16.067 -8.732 1.00 48.76 333 ASN B N 1
ATOM 4897 C CA . ASN B 1 352 ? -73.939 -14.658 -9.100 1.00 48.51 333 ASN B CA 1
ATOM 4898 C C . ASN B 1 352 ? -72.953 -14.367 -10.226 1.00 46.52 333 ASN B C 1
ATOM 4899 O O . ASN B 1 352 ? -72.092 -15.192 -10.527 1.00 53.30 333 ASN B O 1
ATOM 4904 N N . LYS B 1 353 ? -73.088 -13.201 -10.852 1.00 51.75 334 LYS B N 1
ATOM 4905 C CA . LYS B 1 353 ? -72.266 -12.861 -12.009 1.00 55.66 334 LYS B CA 1
ATOM 4906 C C . LYS B 1 353 ? -70.777 -12.803 -11.683 1.00 53.52 334 LYS B C 1
ATOM 4907 O O . LYS B 1 353 ? -69.945 -13.167 -12.513 1.00 54.45 334 LYS B O 1
ATOM 4913 N N . THR B 1 354 ? -70.446 -12.347 -10.479 1.00 48.01 335 THR B N 1
ATOM 4914 C CA . THR B 1 354 ? -69.052 -12.243 -10.062 1.00 43.28 335 THR B CA 1
ATOM 4915 C C . THR B 1 354 ? -68.386 -13.618 -10.066 1.00 46.72 335 THR B C 1
ATOM 4916 O O . THR B 1 354 ? -67.248 -13.769 -10.513 1.00 52.26 335 THR B O 1
ATOM 4920 N N . GLN B 1 355 ? -69.109 -14.617 -9.569 1.00 51.16 336 GLN B N 1
ATOM 4921 C CA . GLN B 1 355 ? -68.630 -15.993 -9.578 1.00 44.71 336 GLN B CA 1
ATOM 4922 C C . GLN B 1 355 ? -68.592 -16.539 -11.002 1.00 45.37 336 GLN B C 1
ATOM 4923 O O . GLN B 1 355 ? -67.650 -17.228 -11.388 1.00 54.76 336 GLN B O 1
ATOM 4929 N N . LEU B 1 356 ? -69.622 -16.219 -11.780 1.00 50.68 337 LEU B N 1
ATOM 4930 C CA . LEU B 1 356 ? -69.726 -16.688 -13.159 1.00 51.91 337 LEU B CA 1
ATOM 4931 C C . LEU B 1 356 ? -68.648 -16.084 -14.054 1.00 50.90 337 LEU B C 1
ATOM 4932 O O . LEU B 1 356 ? -68.079 -16.773 -14.901 1.00 54.87 337 LEU B O 1
ATOM 4937 N N . GLU B 1 357 ? -68.375 -14.796 -13.866 1.00 53.02 338 GLU B N 1
ATOM 4938 C CA . GLU B 1 357 ? -67.351 -14.106 -14.647 1.00 55.93 338 GLU B CA 1
ATOM 4939 C C . GLU B 1 357 ? -65.968 -14.717 -14.441 1.00 53.47 338 GLU B C 1
ATOM 4940 O O . GLU B 1 357 ? -65.134 -14.706 -15.344 1.00 60.18 338 GLU B O 1
ATOM 4946 N N . TRP B 1 358 ? -65.730 -15.256 -13.251 1.00 53.63 339 TRP B N 1
ATOM 4947 C CA . TRP B 1 358 ? -64.436 -15.848 -12.932 1.00 50.69 339 TRP B CA 1
ATOM 4948 C C . TRP B 1 358 ? -64.343 -17.308 -13.373 1.00 52.36 339 TRP B C 1
ATOM 4949 O O . TRP B 1 358 ? -63.248 -17.853 -13.503 1.00 57.65 339 TRP B O 1
ATOM 4960 N N . MET B 1 359 ? -65.491 -17.935 -13.610 1.00 60.51 340 MET B N 1
ATOM 4961 C CA . MET B 1 359 ? -65.522 -19.354 -13.950 1.00 59.88 340 MET B CA 1
ATOM 4962 C C . MET B 1 359 ? -65.256 -19.617 -15.430 1.00 57.02 340 MET B C 1
ATOM 4963 O O . MET B 1 359 ? -64.692 -20.651 -15.786 1.00 58.20 340 MET B O 1
ATOM 4968 N N . ARG B 1 360 ? -65.659 -18.689 -16.292 1.00 51.85 341 ARG B N 1
ATOM 4969 C CA . ARG B 1 360 ? -65.458 -18.868 -17.727 1.00 55.61 341 ARG B CA 1
ATOM 4970 C C . ARG B 1 360 ? -64.532 -17.814 -18.337 1.00 56.54 341 ARG B C 1
ATOM 4971 O O . ARG B 1 360 ? -63.892 -18.063 -19.359 1.00 77.79 341 ARG B O 1
ATOM 4979 N N . GLN B 1 361 ? -64.450 -16.646 -17.706 1.00 55.96 342 GLN B N 1
ATOM 4980 C CA . GLN B 1 361 ? -63.620 -15.562 -18.227 1.00 53.65 342 GLN B CA 1
ATOM 4981 C C . GLN B 1 361 ? -62.393 -15.285 -17.360 1.00 61.02 342 GLN B C 1
ATOM 4982 O O . GLN B 1 361 ? -61.256 -15.464 -17.802 1.00 58.21 342 GLN B O 1
ATOM 4988 N N . GLY B 1 362 ? -62.632 -14.854 -16.123 1.00 81.13 343 GLY B N 1
ATOM 4989 C CA . GLY B 1 362 ? -61.587 -14.282 -15.291 1.00 80.74 343 GLY B CA 1
ATOM 4990 C C . GLY B 1 362 ? -60.701 -15.226 -14.496 1.00 69.12 343 GLY B C 1
ATOM 4991 O O . GLY B 1 362 ? -60.189 -16.218 -15.016 1.00 75.18 343 GLY B O 1
ATOM 4992 N N . LEU B 1 363 ? -60.525 -14.894 -13.218 1.00 66.28 344 LEU B N 1
ATOM 4993 C CA . LEU B 1 363 ? -59.561 -15.544 -12.331 1.00 66.13 344 LEU B CA 1
ATOM 4994 C C . LEU B 1 363 ? -58.149 -15.426 -12.905 1.00 83.47 344 LEU B C 1
ATOM 4995 O O . LEU B 1 363 ? -57.864 -14.520 -13.692 1.00 78.78 344 LEU B O 1
#

Sequence (615 aa):
EFKYSEVVEPSTYYTEGLCEGIDVRKSKFTTLEDRGAIRAHEDWNKHIGPCREYRGTLGPRFSFISVVAVPECIPERLEVISYANEFAFLHDDVTDGKKRIQSQLFLEMLAIDPECAKTTMKSWARFVEVGSSTRFVELAKYIPYRIMDVGEMFWFGLVTFGLGLHIPDHELELCRELLMANAWIAVGLQNDIWSWPKERDAATLHGKDHVVNAIWVLMQEHQTDVDGAMQICRKLIVEYVAKYLEVIEATKNDESISLDLRKYLDAMLYSISGNVVWSLECPRYNPDVSFNKTQLEWMRQGLEFKYSEVVEPSTYYTEGLCEGIDVRKSKFTTLEDRGAIRAHEDWNKHIGPCREYRGTLGPRFSFISVAVPECIPERLEVISYANEFAFLHDDVTDHVGHDTDIRRAGKKRIQSQLFLEMLAIDPECAKTTMKSWARFVEVGSSRETRFVELAKYIPYRIMDVGEMFWFGLVTFGLGLHIPDHELELCRELMANAWIAVGLQNDIWSWPKERDAATLHGKDHVVNAIWVLMQEHQTDVDGAMQICRKLIVEYVAKYLEVIEATKNDESISLDLRKYLDAMLYSISGNVVWSLECPRYNPDVSFNKTQLEWMRQGL

GO terms:
  GO:0004311 geranylgeranyl diphosphate synthase activity (F, EXP)

Foldseek 3Di:
DADFWDFDDPVPFDQVLLQPPFTFIFGPPVVLLLQLQLVLQVCCCPFPHHGFPDFFQDFQVFGQCRGLVRRFDNVCNSLLSNVRNVVRVVLVVVLHRPVVCVVSLVVLCVPPVVLSVVLVVLCVCLVVVPVVDDAQAPVVLLVVLLNSVPPSNVVSSNCSRNVFDDPPVCPVVLVVQCSLLSSLLSLVCLLLCVVVQVVSCVPVVHPATSGQQRSCCRNVVHDNVVSNVVSSVSNSVSSVVSVVSLVVPVDDVVDDPRSNVVSVSSSSSSSSSSRCSVGGCSSVVVHDHHPSSNCCSPVND/DADFKDFDDPVVFDQVLLQPPFTWIFGPQVVLLLQLLLVLQVCCCPLPNHGFPFQFQDFQVFRQCRGLVVRFDNVCNSLLSNVRNVVVVVVCVVQVFGRDRVDPPSVCCVVCVVSLVVLCVPPVVLSVVLVVLVCCLVVVVVPDPDDAQDVVVLQVVLLSVVPPSNVVSSNCSRNVFDADPVCVVVLSVLCSLLSSLLSLVCLLLCVVRQVVSCVVVPHPATSGQQRSQCNNVVHHNVVSNVVSSVSSSVSSVVSVVSLVVCVPPPPGDPSSNVVSVSSSSSRVSSSRCSVGGCSSPVVGDHDVSSVCCRPPND

Organism: Phomopsis amygdali (NCBI:txid1214568)

Secondary structure (DSSP, 8-state):
---SEEEPPTTSS--TTSSTT---EEETTHHHHHHHHHHHHHHHHHHTS--SS--SS--SS--HHHHHSTT--GGGHHHHHHHHHHHHHHHHHH--TT---HHHHHHHHTT-HHHHHHHHHHTHHHHHTT-------HHHHHHHHHHHTTHHHHHHHHHHHHT----TTSHHHHTTTSHHHHHHHHHHHHHHSHHHHHHHHHHHT-SS-SSHHHHHHHHTT--HHHHHHHHHHHHHHHHHHHHHHHHHSSS-SSS-HHHHHHHHHTHHHHHHHHHHHTT-TTT-TT----HHHHHHHHS--/---SEEEPPGGG---TTSSTT---EEETTTHHHHHHHHHHHHHHHHHSS---S--SS--SS--HHHHHSTT--GGGHHHHHHHHHHHHHHHHHHHT--------TT--GGGGGHHHHHHHHH-HHHHHHHHHHHHHHHTTTS--------HHHHHHHHHHHS-HHHHHHHHHHHHT----TTSHHHHHHHHHHHHHHHHHHHHHHSHHHHHHHHHHTT-S--SSHHHHHHHHTT--HHHHHHHHHHHHHHHHHHHHHHHHHHHT-TTS-HHHHHHHHHHHHHHHHHHHHHTT-TTT-TT----HHHHHHHHT--